Protein AF-A0A060XC57-F1 (afdb_monomer)

InterPro domains:
  IPR007632 Anoctamin [PTHR12308] (15-355)
  IPR049452 Anoctamin, transmembrane domain [PF04547] (14-375)

Secondary structure (DSSP, 8-state):
--S---S--SHHHHHHHHHHHHHHHHHHHHHHHHHHHHHHHHTT-----S---S--------------PPPPP-----TTS---HHHHHHHHHHHHHHHHHHHHHHHHHHHHHHHHHHHHHHS---HHHHHHHHHHHHHHHHHHHHHHHHHHHHHHHHT-SS---TT---TT--TTHHHHHHHHHHHHHHHHHHHHHTS--HHHHHHHHHHHHHHHHHHHHHHHHHHHHHHHHHS----SSSTTS-HHHHHHHHHHTSPP---HHHHHHHHHHHHHHHHHHTTT-TTHHHHHHHHHHHHHHHHHHIIIIISPPPPP---TTHHHHHHHHHHHHHHHHHHHHHHHHHHSHHHHHHTTTS-HHHHHHHHHHHHHHHHHHHHHHHHHHHHHHHHHHHHHTSTTTTHHHHHHHHHHHHHHHHHTT--

Foldseek 3Di:
DPPPDPPPPAQVLLVVLLLVLLLVLLVVLVVCVVVVVVVCVVVVLADDPDPDDDDDDDDDDDDDDDDPDPDDDDPPPCPCDPCPPVLVVLLVVLLVVLLVVLVVLLVVLVVQLVVLVVVVVVDDDDPVVNVCSNLVSLLVLLVVLVVSLVVSVVVLLVSQPDPDPPPPDDVPDSPNLVSSLVSSLCNPPVSLLCCCQVVVCLVVSQVSLVSSLVSLLVVLVCCQPVVVVVVVVPPPPPPDPPPPDDPVVVVVVLLVPAAAPPCPSVLLSLVLSLSLQCLQCCSSHVCSVVSSVSSVVSVVVVVVCCQPPHGRPYDDDSDNCPVVVSSVVSVVSNLVSLVNSLSSSLSDPVVCVVCVPPDPVVSVVVSVVSSVVSVVSSVVSSVVVVVVVVVVVVVVVPPPPVPPVVVVVVVVVVVVVVVVVPD

Nearest PDB structures (foldseek):
  6r7x-assembly1_A  TM=7.355E-01  e=8.541E-11  Homo sapiens
  6r65-assembly2_B  TM=7.300E-01  e=4.722E-10  Homo sapiens
  5oc9-assembly1_A  TM=7.038E-01  e=1.110E-09  Homo sapiens
  6qma-assembly1_A  TM=7.015E-01  e=3.685E-07  Fusarium vanettenii 77-13-4
  8tol-assembly1_B  TM=5.562E-01  e=7.514E-06  Fusarium vanettenii 77-13-4

Organism: Oncorhynchus mykiss (NCBI:txid8022)

Structure (mmCIF, N/CA/C/O backbone):
data_AF-A0A060XC57-F1
#
_entry.id   AF-A0A060XC57-F1
#
loop_
_atom_site.group_PDB
_atom_site.id
_atom_site.type_symbol
_atom_site.label_atom_id
_atom_site.label_alt_id
_atom_site.label_comp_id
_atom_site.label_asym_id
_atom_site.label_entity_id
_atom_site.label_seq_id
_atom_site.pdbx_PDB_ins_code
_atom_site.Cartn_x
_atom_site.Cartn_y
_atom_site.Cartn_z
_atom_site.occupancy
_atom_site.B_iso_or_equiv
_atom_site.auth_seq_id
_atom_site.auth_comp_id
_atom_site.auth_asym_id
_atom_site.auth_atom_id
_atom_site.pdbx_PDB_model_num
ATOM 1 N N . MET A 1 1 ? -38.243 -12.585 7.405 1.00 31.75 1 MET A N 1
ATOM 2 C CA . MET A 1 1 ? -37.541 -12.282 8.675 1.00 31.75 1 MET A CA 1
ATOM 3 C C . MET A 1 1 ? -36.019 -12.158 8.465 1.00 31.75 1 MET A C 1
ATOM 5 O O . MET A 1 1 ? -35.248 -12.637 9.277 1.00 31.75 1 MET A O 1
ATOM 9 N N . PHE A 1 2 ? -35.584 -11.527 7.361 1.00 30.09 2 PHE A N 1
ATOM 10 C CA . PHE A 1 2 ? -34.167 -11.417 6.950 1.00 30.09 2 PHE A CA 1
ATOM 11 C C . PHE A 1 2 ? -33.815 -10.017 6.398 1.00 30.09 2 PHE A C 1
ATOM 13 O O . PHE A 1 2 ? -32.740 -9.807 5.852 1.00 30.09 2 PHE A O 1
ATOM 20 N N . LEU A 1 3 ? -34.723 -9.043 6.534 1.00 35.19 3 LEU A N 1
ATOM 21 C CA . LEU A 1 3 ? -34.609 -7.704 5.937 1.00 35.19 3 LEU A CA 1
ATOM 22 C C . LEU A 1 3 ? -35.117 -6.612 6.892 1.00 35.19 3 LEU A C 1
ATOM 24 O O . LEU A 1 3 ? -35.906 -5.755 6.518 1.00 35.19 3 LEU A O 1
ATOM 28 N N . SER A 1 4 ? -34.684 -6.648 8.153 1.00 30.67 4 SER A N 1
ATOM 29 C CA . SER A 1 4 ? -34.955 -5.555 9.096 1.00 30.67 4 SER A CA 1
ATOM 30 C C . SER A 1 4 ? -33.836 -5.408 10.127 1.00 30.67 4 SER A C 1
ATOM 32 O O . SER A 1 4 ? -34.042 -5.650 11.308 1.00 30.67 4 SER A O 1
ATOM 34 N N . PHE A 1 5 ? -32.643 -5.017 9.674 1.00 36.34 5 PHE A N 1
ATOM 35 C CA . PHE A 1 5 ? -31.546 -4.546 10.537 1.00 36.34 5 PHE A CA 1
ATOM 36 C C . PHE A 1 5 ? -30.751 -3.440 9.826 1.00 36.34 5 PHE A C 1
ATOM 38 O O . PHE A 1 5 ? -29.555 -3.551 9.576 1.00 36.34 5 PHE A O 1
ATOM 45 N N . TYR A 1 6 ? -31.450 -2.373 9.432 1.00 37.69 6 TYR A N 1
ATOM 46 C CA . TYR A 1 6 ? -30.868 -1.253 8.685 1.00 37.69 6 TYR A CA 1
ATOM 47 C C . TYR A 1 6 ? -30.287 -0.087 9.515 1.00 37.69 6 TYR A C 1
ATOM 49 O O . TYR A 1 6 ? -29.700 0.801 8.894 1.00 37.69 6 TYR A O 1
ATOM 57 N N . PRO A 1 7 ? -30.314 -0.079 10.868 1.00 39.19 7 PRO A N 1
ATOM 58 C CA . PRO A 1 7 ? -29.511 0.887 11.617 1.00 39.19 7 PRO A CA 1
ATOM 59 C C . PRO A 1 7 ? -28.672 0.247 12.741 1.00 39.19 7 PRO A C 1
ATOM 61 O O . PRO A 1 7 ? -28.823 0.590 13.903 1.00 39.19 7 PRO A O 1
ATOM 64 N N . LEU A 1 8 ? -27.749 -0.653 12.388 1.00 38.19 8 LEU A N 1
ATOM 65 C CA . LEU A 1 8 ? -26.563 -1.028 13.188 1.00 38.19 8 LEU A CA 1
ATOM 66 C C . LEU A 1 8 ? -25.383 -1.201 12.211 1.00 38.19 8 LEU A C 1
ATOM 68 O O . LEU A 1 8 ? -24.955 -2.302 11.877 1.00 38.19 8 LEU A O 1
ATOM 72 N N . ARG A 1 9 ? -24.966 -0.088 11.596 1.00 41.28 9 ARG A N 1
ATOM 73 C CA . ARG A 1 9 ? -24.258 -0.068 10.299 1.00 41.28 9 ARG A CA 1
ATOM 74 C C . ARG A 1 9 ? -22.722 -0.113 10.361 1.00 41.28 9 ARG A C 1
ATOM 76 O O . ARG A 1 9 ? -22.108 -0.011 9.299 1.00 41.28 9 ARG A O 1
ATOM 83 N N . LEU A 1 10 ? -22.078 -0.240 11.528 1.00 46.03 10 LEU A N 1
ATOM 84 C CA . LEU A 1 10 ? -20.610 -0.125 11.613 1.00 46.03 10 LEU A CA 1
ATOM 85 C C . LEU A 1 10 ? -19.855 -1.417 11.974 1.00 46.03 10 LEU A C 1
ATOM 87 O O . LEU A 1 10 ? -18.938 -1.756 11.228 1.00 46.03 10 LEU A O 1
ATOM 91 N N . GLY A 1 11 ? -20.191 -2.157 13.034 1.00 47.56 11 GLY A N 1
ATOM 92 C CA . GLY A 1 11 ? -19.360 -3.301 13.444 1.00 47.56 11 GLY A CA 1
ATOM 93 C C . GLY A 1 11 ? -19.769 -4.673 12.902 1.00 47.56 11 GLY A C 1
ATOM 94 O O . GLY A 1 11 ? -18.876 -5.491 12.684 1.00 47.56 11 GLY A O 1
ATOM 95 N N . ASN A 1 12 ? -21.024 -4.894 12.482 1.00 57.25 12 ASN A N 1
ATOM 96 C CA . ASN A 1 12 ? -21.375 -6.086 11.681 1.00 57.25 12 ASN A CA 1
ATOM 97 C C . ASN A 1 12 ? -20.620 -6.124 10.339 1.00 57.25 12 ASN A C 1
ATOM 99 O O . ASN A 1 12 ? -20.222 -7.188 9.865 1.00 57.25 12 ASN A O 1
ATOM 103 N N . ASN A 1 13 ? -20.363 -4.951 9.752 1.00 68.56 13 ASN A N 1
ATOM 104 C CA . ASN A 1 13 ? -19.559 -4.835 8.539 1.00 68.56 13 ASN A CA 1
ATOM 105 C C . ASN A 1 13 ? -18.090 -5.174 8.821 1.00 68.56 13 ASN A C 1
ATOM 107 O O . ASN A 1 13 ? -17.481 -5.911 8.053 1.00 68.56 13 ASN A O 1
ATOM 111 N N . LEU A 1 14 ? -17.530 -4.690 9.934 1.00 75.75 14 LEU A N 1
ATOM 112 C CA . LEU A 1 14 ? -16.119 -4.896 10.261 1.00 75.75 14 LEU A CA 1
ATOM 113 C C . LEU A 1 14 ? -15.790 -6.387 10.420 1.00 75.75 14 LEU A C 1
ATOM 115 O O . LEU A 1 14 ? -14.866 -6.861 9.770 1.00 75.75 14 LEU A O 1
ATOM 119 N N . VAL A 1 15 ? -16.579 -7.142 11.195 1.00 80.00 15 VAL A N 1
ATOM 120 C CA . VAL A 1 15 ? -16.361 -8.591 11.380 1.00 80.00 15 VAL A CA 1
ATOM 121 C C . VAL A 1 15 ? -16.441 -9.332 10.044 1.00 80.00 15 VAL A C 1
ATOM 123 O O . VAL A 1 15 ? -15.512 -10.057 9.685 1.00 80.00 15 VAL A O 1
ATOM 126 N N . PHE A 1 16 ? -17.502 -9.106 9.264 1.00 82.12 16 PHE A N 1
ATOM 127 C CA . PHE A 1 16 ? -17.665 -9.741 7.956 1.00 82.12 16 PHE A CA 1
ATOM 128 C C . PHE A 1 16 ? -16.491 -9.441 7.014 1.00 82.12 16 PHE A C 1
ATOM 130 O O . PHE A 1 16 ? -15.917 -10.359 6.429 1.00 82.12 16 PHE A O 1
ATOM 137 N N . PHE A 1 17 ? -16.082 -8.173 6.907 1.00 80.38 17 PHE A N 1
ATOM 138 C CA . PHE A 1 17 ? -14.956 -7.784 6.061 1.00 80.38 17 PHE A CA 1
ATOM 139 C C . PHE A 1 17 ? -13.625 -8.349 6.561 1.00 80.38 17 PHE A C 1
ATOM 141 O O . PHE A 1 17 ? -12.805 -8.727 5.731 1.00 80.38 17 PHE A O 1
ATOM 148 N N . THR A 1 18 ? -13.408 -8.470 7.877 1.00 81.50 18 THR A N 1
ATOM 149 C CA . THR A 1 18 ? -12.191 -9.109 8.412 1.00 81.50 18 THR A CA 1
ATOM 150 C C . THR A 1 18 ? -12.123 -10.602 8.101 1.00 81.50 18 THR A C 1
ATOM 152 O O . THR A 1 18 ? -11.061 -11.103 7.750 1.00 81.50 18 THR A O 1
ATOM 155 N N . LEU A 1 19 ? -13.247 -11.320 8.163 1.00 85.19 19 LEU A N 1
ATOM 156 C CA . LEU A 1 19 ? -13.297 -12.731 7.772 1.00 85.19 19 LEU A CA 1
ATOM 157 C C . LEU A 1 19 ? -13.108 -12.885 6.260 1.00 85.19 19 LEU A C 1
ATOM 159 O O . LEU A 1 19 ? -12.317 -13.710 5.806 1.00 85.19 19 LEU A O 1
ATOM 163 N N . SER A 1 20 ? -13.794 -12.050 5.478 1.00 85.06 20 SER A N 1
ATOM 164 C CA . SER A 1 20 ? -13.679 -12.054 4.022 1.00 85.06 20 SER A CA 1
ATOM 165 C C . SER A 1 20 ? -12.270 -11.700 3.552 1.00 85.06 20 SER A C 1
ATOM 167 O O . SER A 1 20 ? -11.828 -12.263 2.553 1.00 85.06 20 SER A O 1
ATOM 169 N N . SER A 1 21 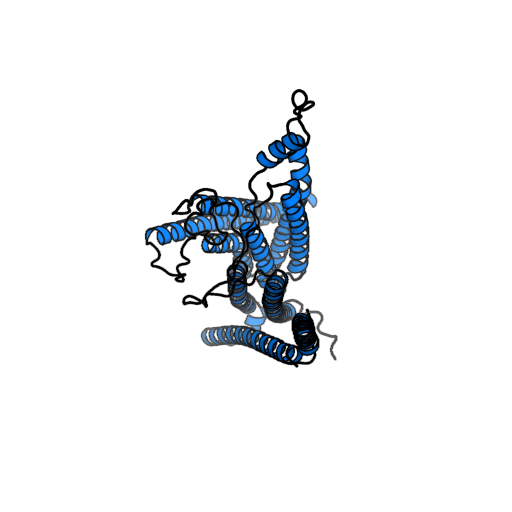? -11.567 -10.785 4.229 1.00 85.06 21 SER A N 1
ATOM 170 C CA . SER A 1 21 ? -10.208 -10.401 3.847 1.00 85.06 21 SER A CA 1
ATOM 171 C C . SER A 1 21 ? -9.218 -11.533 4.098 1.00 85.06 21 SER A C 1
ATOM 173 O O . SER A 1 21 ? -8.415 -11.799 3.212 1.00 85.06 21 SER A O 1
ATOM 175 N N . VAL A 1 22 ? -9.339 -12.255 5.221 1.00 86.94 22 VAL A N 1
ATOM 176 C CA . VAL A 1 22 ? -8.525 -13.449 5.526 1.00 86.94 22 VAL A CA 1
ATOM 177 C C . VAL A 1 22 ? -8.739 -14.557 4.494 1.00 86.94 22 VAL A C 1
ATOM 179 O O . VAL A 1 22 ? -7.781 -15.158 4.018 1.00 86.94 22 VAL A O 1
ATOM 182 N N . VAL A 1 23 ? -9.990 -14.833 4.116 1.00 88.62 23 VAL A N 1
ATOM 183 C CA . VAL A 1 23 ? -10.276 -15.851 3.090 1.00 88.62 23 VAL A CA 1
ATOM 184 C C . VAL A 1 23 ? -9.731 -15.414 1.728 1.00 88.62 23 VAL A C 1
ATOM 186 O O . VAL A 1 23 ? -9.119 -16.208 1.016 1.00 88.62 23 VAL A O 1
ATOM 189 N N . TRP A 1 24 ? -9.939 -14.149 1.355 1.00 90.56 24 TRP A N 1
ATOM 190 C CA . TRP A 1 24 ? -9.489 -13.619 0.071 1.00 90.56 24 TRP A CA 1
ATOM 191 C C . TRP A 1 24 ? -7.961 -13.592 -0.058 1.00 90.56 24 TRP A C 1
ATOM 193 O O . TRP A 1 24 ? -7.448 -13.937 -1.123 1.00 90.56 24 TRP A O 1
ATOM 203 N N . SER A 1 25 ? -7.227 -13.220 0.995 1.00 89.25 25 SER A N 1
ATOM 204 C CA . SER A 1 25 ? -5.762 -13.188 0.961 1.00 89.25 25 SER A CA 1
ATOM 205 C C . SER A 1 25 ? -5.148 -14.562 0.762 1.00 89.25 25 SER A C 1
ATOM 207 O O . SER A 1 25 ? -4.258 -14.704 -0.077 1.00 89.25 25 SER A O 1
ATOM 209 N N . GLU A 1 26 ? -5.666 -15.577 1.454 1.00 89.56 26 GLU A N 1
ATOM 210 C CA . GLU A 1 26 ? -5.215 -16.960 1.290 1.00 89.56 26 GLU A CA 1
ATOM 211 C C . GLU A 1 26 ? -5.461 -17.446 -0.145 1.00 89.56 26 GLU A C 1
ATOM 213 O O . GLU A 1 26 ? -4.549 -17.952 -0.806 1.00 89.56 26 GLU A O 1
ATOM 218 N N . LEU A 1 27 ? -6.669 -17.209 -0.676 1.00 90.75 27 LEU A N 1
ATOM 219 C CA . LEU A 1 27 ? -7.015 -17.539 -2.062 1.00 90.75 27 LEU A CA 1
ATOM 220 C C . LEU A 1 27 ? -6.083 -16.846 -3.063 1.00 90.75 27 LEU A C 1
ATOM 222 O O . LEU A 1 27 ? -5.603 -17.475 -4.010 1.00 90.75 27 LEU A O 1
ATOM 226 N N . PHE A 1 28 ? -5.810 -15.557 -2.856 1.00 91.62 28 PHE A N 1
ATOM 227 C CA . PHE A 1 28 ? -4.934 -14.776 -3.721 1.00 91.62 28 PHE A CA 1
ATOM 228 C C . PHE A 1 28 ? -3.492 -15.295 -3.697 1.00 91.62 28 PHE A C 1
ATOM 230 O O . PHE A 1 28 ? -2.910 -15.513 -4.760 1.00 91.62 28 PHE A O 1
ATOM 237 N N . LEU A 1 29 ? -2.905 -15.521 -2.517 1.00 90.25 29 LEU A N 1
ATOM 238 C CA . LEU A 1 29 ? -1.508 -15.950 -2.401 1.00 90.25 29 LEU A CA 1
ATOM 239 C C . LEU A 1 29 ? -1.287 -17.375 -2.894 1.00 90.25 29 LEU A C 1
ATOM 241 O O . LEU A 1 29 ? -0.259 -17.649 -3.526 1.00 90.25 29 LEU A O 1
ATOM 245 N N . GLN A 1 30 ? -2.242 -18.274 -2.653 1.00 88.50 30 GLN A N 1
ATOM 246 C CA . GLN A 1 30 ? -2.173 -19.617 -3.208 1.00 88.50 30 GLN A CA 1
ATOM 247 C C . GLN A 1 30 ? -2.348 -19.599 -4.727 1.00 88.50 30 GLN A C 1
ATOM 249 O O . GLN A 1 30 ? -1.514 -20.167 -5.435 1.00 88.50 30 GLN A O 1
ATOM 254 N N . GLY A 1 31 ? -3.360 -18.887 -5.234 1.00 89.38 31 GLY A N 1
ATOM 255 C CA . GLY A 1 31 ? -3.590 -18.745 -6.670 1.00 89.38 31 GLY A CA 1
ATOM 256 C C . GLY A 1 31 ? -2.392 -18.120 -7.387 1.00 89.38 31 GLY A C 1
ATOM 257 O O . GLY A 1 31 ? -1.958 -18.610 -8.429 1.00 89.38 31 GLY A O 1
ATOM 258 N N . TRP A 1 32 ? -1.778 -17.089 -6.799 1.00 90.12 32 TRP A N 1
ATOM 259 C CA . TRP A 1 32 ? -0.539 -16.506 -7.313 1.00 90.12 32 TRP A CA 1
ATOM 260 C C . TRP A 1 32 ? 0.607 -17.525 -7.321 1.00 90.12 32 TRP A C 1
ATOM 262 O O . TRP A 1 32 ? 1.302 -17.657 -8.331 1.00 90.12 32 TRP A O 1
ATOM 272 N N . GLY A 1 33 ? 0.789 -18.280 -6.236 1.00 87.25 33 GLY A N 1
ATOM 273 C CA . GLY A 1 33 ? 1.823 -19.309 -6.137 1.00 87.25 33 GLY A CA 1
ATOM 274 C C . GLY A 1 33 ? 1.678 -20.416 -7.184 1.00 87.25 33 GLY A C 1
ATOM 275 O O . GLY A 1 33 ? 2.659 -20.797 -7.826 1.00 87.25 33 GLY A O 1
ATOM 276 N N . GLU A 1 34 ? 0.465 -20.925 -7.383 1.00 85.44 34 GLU A N 1
ATOM 277 C CA . GLU A 1 34 ? 0.163 -21.969 -8.368 1.00 85.44 34 GLU A CA 1
ATOM 278 C C . GLU A 1 34 ? 0.334 -21.469 -9.804 1.00 85.44 34 GLU A C 1
ATOM 280 O O . GLU A 1 34 ? 1.038 -22.111 -10.591 1.00 85.44 34 GLU A O 1
ATOM 285 N N . ASN A 1 35 ? -0.202 -20.286 -10.120 1.00 87.50 35 ASN A N 1
ATOM 286 C CA . ASN A 1 35 ? -0.036 -19.654 -11.429 1.00 87.50 35 ASN A CA 1
ATOM 287 C C . ASN A 1 35 ? 1.432 -19.342 -11.722 1.00 87.50 35 ASN A C 1
ATOM 289 O O . ASN A 1 35 ? 1.905 -19.544 -12.838 1.00 87.50 35 ASN A O 1
ATOM 293 N N . SER A 1 36 ? 2.195 -18.906 -10.716 1.00 86.25 36 SER A N 1
ATOM 294 C CA . SER A 1 36 ? 3.623 -18.660 -10.887 1.00 86.25 36 SER A CA 1
ATOM 295 C C . SER A 1 36 ? 4.389 -19.948 -11.198 1.00 86.25 36 SER A C 1
ATOM 297 O O . SER A 1 36 ? 5.251 -19.937 -12.077 1.00 86.25 36 SER A O 1
ATOM 299 N N . LYS A 1 37 ? 4.058 -21.064 -10.534 1.00 84.00 37 LYS A N 1
ATOM 300 C CA . LYS A 1 37 ? 4.630 -22.385 -10.843 1.00 84.00 37 LYS A CA 1
ATOM 301 C C . LYS A 1 37 ? 4.224 -22.869 -12.237 1.00 84.00 37 LYS A C 1
ATOM 303 O O . LYS A 1 37 ? 5.041 -23.495 -12.905 1.00 84.00 37 LYS A O 1
ATOM 308 N N . ALA A 1 38 ? 2.989 -22.606 -12.665 1.00 84.44 38 ALA A N 1
ATOM 309 C CA . ALA A 1 38 ? 2.514 -22.941 -14.006 1.00 84.44 38 ALA A CA 1
ATOM 310 C C . ALA A 1 38 ? 3.289 -22.176 -15.082 1.00 84.44 38 ALA A C 1
ATOM 312 O O . ALA A 1 38 ? 3.905 -22.802 -15.935 1.00 84.44 38 ALA A O 1
ATOM 313 N N . LEU A 1 39 ? 3.404 -20.854 -14.947 1.00 86.44 39 LEU A N 1
ATOM 314 C CA . LEU A 1 39 ? 4.189 -20.024 -15.863 1.00 86.44 39 LEU A CA 1
ATOM 315 C C . LEU A 1 39 ? 5.667 -20.435 -15.909 1.00 86.44 39 LEU A C 1
ATOM 317 O O . LEU A 1 39 ? 6.265 -20.471 -16.978 1.00 86.44 39 LEU A O 1
ATOM 321 N N . GLN A 1 40 ? 6.270 -20.796 -14.770 1.00 83.50 40 GLN A N 1
ATOM 322 C CA . GLN A 1 40 ? 7.650 -21.295 -14.751 1.00 83.50 40 GLN A CA 1
ATOM 323 C C . GLN A 1 40 ? 7.809 -22.608 -15.528 1.00 83.50 40 GLN A C 1
ATOM 325 O O . GLN A 1 40 ? 8.817 -22.774 -16.219 1.00 83.50 40 GLN A O 1
ATOM 330 N N . ARG A 1 41 ? 6.827 -23.519 -15.420 1.00 82.75 41 ARG A N 1
ATOM 331 C CA . ARG A 1 41 ? 6.769 -24.775 -16.185 1.00 82.75 41 ARG A CA 1
ATOM 332 C C . ARG A 1 41 ? 6.632 -24.500 -17.678 1.00 82.75 41 ARG A C 1
ATOM 334 O O . ARG A 1 41 ? 7.448 -25.003 -18.443 1.00 82.75 41 ARG A O 1
ATOM 341 N N . ASP A 1 42 ? 5.679 -23.658 -18.061 1.00 86.81 42 ASP A N 1
ATOM 342 C CA . ASP A 1 42 ? 5.392 -23.339 -19.463 1.00 86.81 42 ASP A CA 1
ATOM 343 C C . ASP A 1 42 ? 6.563 -22.612 -20.138 1.00 86.81 42 ASP A C 1
ATOM 345 O O . ASP A 1 42 ? 6.872 -22.857 -21.301 1.00 86.81 42 ASP A O 1
ATOM 349 N N . TRP A 1 43 ? 7.271 -21.755 -19.397 1.00 85.56 43 TRP A N 1
ATOM 350 C CA . TRP A 1 43 ? 8.463 -21.058 -19.889 1.00 85.56 43 TRP A CA 1
ATOM 351 C C . TRP A 1 43 ? 9.751 -21.891 -19.810 1.00 85.56 43 TRP A C 1
ATOM 353 O O . TRP A 1 43 ? 10.806 -21.400 -20.205 1.00 85.56 43 TRP A O 1
ATOM 363 N N . GLY A 1 44 ? 9.715 -23.117 -19.271 1.00 81.25 44 GLY A N 1
ATOM 364 C CA . GLY A 1 44 ? 10.906 -23.964 -19.119 1.00 81.25 44 GLY A CA 1
ATOM 365 C C . GLY A 1 44 ? 11.959 -23.399 -18.154 1.00 81.25 44 GLY A C 1
ATOM 366 O O . GLY A 1 44 ? 13.127 -23.768 -18.220 1.00 81.25 44 GLY A O 1
ATOM 367 N N . THR A 1 45 ? 11.561 -22.497 -17.250 1.00 77.25 45 THR A N 1
ATOM 368 C CA . THR A 1 45 ? 12.461 -21.820 -16.292 1.00 77.25 45 THR A CA 1
ATOM 369 C C . THR A 1 45 ? 12.459 -22.469 -14.908 1.00 77.25 45 THR A C 1
ATOM 371 O O . THR A 1 45 ? 13.015 -21.912 -13.957 1.00 77.25 45 THR A O 1
ATOM 374 N N . VAL A 1 46 ? 11.840 -23.648 -14.780 1.00 69.75 46 VAL A N 1
ATOM 375 C CA . VAL A 1 46 ? 11.852 -24.439 -13.546 1.00 69.75 46 VAL A CA 1
ATOM 376 C C . VAL A 1 46 ? 13.284 -24.849 -13.246 1.00 69.75 46 VAL A C 1
ATOM 378 O O . VAL A 1 46 ? 13.822 -25.793 -13.816 1.00 69.75 46 VAL A O 1
ATOM 381 N N . VAL A 1 47 ? 13.906 -24.142 -12.312 1.00 58.22 47 VAL A N 1
ATOM 382 C CA . VAL A 1 47 ? 15.172 -24.577 -11.742 1.00 58.22 47 VAL A CA 1
ATOM 383 C C . VAL A 1 47 ? 14.848 -25.639 -10.707 1.00 58.22 47 VAL A C 1
ATOM 385 O O . VAL A 1 47 ? 14.402 -25.337 -9.601 1.00 58.22 47 VAL A O 1
ATOM 388 N N . THR A 1 48 ? 15.038 -26.902 -11.087 1.00 43.69 48 THR A N 1
ATOM 389 C CA . THR A 1 48 ? 15.133 -28.018 -10.145 1.00 43.69 48 THR A CA 1
ATOM 390 C C . THR A 1 48 ? 16.187 -27.660 -9.108 1.00 43.69 48 THR A C 1
ATOM 392 O O . THR A 1 48 ? 17.377 -27.588 -9.419 1.00 43.69 48 THR A O 1
ATOM 395 N N . HIS A 1 49 ? 15.749 -27.390 -7.880 1.00 38.16 49 HIS A N 1
ATOM 396 C CA . HIS A 1 49 ? 16.648 -27.257 -6.746 1.00 38.16 49 HIS A CA 1
ATOM 397 C C . HIS A 1 49 ? 17.510 -28.527 -6.657 1.00 38.16 49 HIS A C 1
ATOM 399 O O . HIS A 1 49 ? 16.993 -29.610 -6.414 1.00 38.16 49 HIS A O 1
ATOM 405 N N . LEU A 1 50 ? 18.815 -28.371 -6.893 1.00 40.44 50 LEU A N 1
ATOM 406 C CA . LEU A 1 50 ? 19.901 -29.177 -6.335 1.00 40.44 50 LEU A CA 1
ATOM 407 C C . LEU A 1 50 ? 19.638 -30.697 -6.236 1.00 40.44 50 LEU A C 1
ATOM 409 O O . LEU A 1 50 ? 19.427 -31.228 -5.151 1.00 40.44 50 LEU A O 1
ATOM 413 N N . SER A 1 51 ? 19.699 -31.426 -7.351 1.00 28.02 51 SER A N 1
ATOM 414 C CA . SER A 1 51 ? 19.846 -32.892 -7.340 1.00 28.02 51 SER A CA 1
ATOM 415 C C . SER A 1 51 ? 20.480 -33.390 -8.638 1.00 28.02 51 SER A C 1
ATOM 417 O O . SER A 1 51 ? 19.784 -33.949 -9.476 1.00 28.02 51 SER A O 1
ATOM 419 N N . ARG A 1 52 ? 21.788 -33.147 -8.818 1.00 26.78 52 ARG A N 1
ATOM 420 C CA . ARG A 1 52 ? 22.763 -34.119 -9.365 1.00 26.78 52 ARG A CA 1
ATOM 421 C C . ARG A 1 52 ? 24.185 -33.543 -9.309 1.00 26.78 52 ARG A C 1
ATOM 423 O O . ARG A 1 52 ? 24.796 -33.228 -10.322 1.00 26.78 52 ARG A O 1
ATOM 430 N N . SER A 1 53 ? 24.720 -33.400 -8.098 1.00 28.41 53 SER A N 1
ATOM 431 C CA . SER A 1 53 ? 26.148 -33.684 -7.927 1.00 28.41 53 SER A CA 1
ATOM 432 C C . SER A 1 53 ? 26.283 -35.206 -7.963 1.00 28.41 53 SER A C 1
ATOM 434 O O . SER A 1 53 ? 25.470 -35.889 -7.345 1.00 28.41 53 SER A O 1
ATOM 436 N N . HIS A 1 54 ? 27.296 -35.691 -8.673 1.00 28.84 54 HIS A N 1
ATOM 437 C CA . HIS A 1 54 ? 27.639 -37.087 -8.977 1.00 28.84 54 HIS A CA 1
ATOM 438 C C . HIS A 1 54 ? 27.034 -37.669 -10.270 1.00 28.84 54 HIS A C 1
ATOM 440 O O . HIS A 1 54 ? 25.915 -38.169 -10.332 1.00 28.84 54 HIS A O 1
ATOM 446 N N . SER A 1 55 ? 27.896 -37.611 -11.294 1.00 28.81 55 SER A N 1
ATOM 447 C CA . SER A 1 55 ? 28.164 -38.644 -12.305 1.00 28.81 55 SER A CA 1
ATOM 448 C C . SER A 1 55 ? 27.009 -39.147 -13.175 1.00 28.81 55 SER A C 1
ATOM 450 O O . SER A 1 55 ? 26.223 -39.995 -12.763 1.00 28.81 55 SER A O 1
ATOM 452 N N . SER A 1 56 ? 27.013 -38.754 -14.451 1.00 26.58 56 SER A N 1
ATOM 453 C CA . SER A 1 56 ? 27.296 -39.673 -15.574 1.00 26.58 56 SER A CA 1
ATOM 454 C C . SER A 1 56 ? 27.073 -38.987 -16.934 1.00 26.58 56 SER A C 1
ATOM 456 O O . SER A 1 56 ? 25.996 -38.498 -17.237 1.00 26.58 56 SER A O 1
ATOM 458 N N . ILE A 1 57 ? 28.163 -38.921 -17.703 1.00 30.48 57 ILE A N 1
ATOM 459 C CA . ILE A 1 57 ? 28.279 -39.188 -19.147 1.00 30.48 57 ILE A CA 1
ATOM 460 C C . ILE A 1 57 ? 27.213 -38.581 -20.093 1.00 30.48 57 ILE A C 1
ATOM 462 O O . ILE A 1 57 ? 26.104 -39.077 -20.225 1.00 30.48 57 ILE A O 1
ATOM 466 N N . ALA A 1 58 ? 27.695 -37.594 -20.859 1.00 30.25 58 ALA A N 1
ATOM 467 C CA . ALA A 1 58 ? 27.418 -37.297 -22.271 1.00 30.25 58 ALA A CA 1
ATOM 468 C C . ALA A 1 58 ? 25.991 -36.939 -22.743 1.00 30.25 58 ALA A C 1
ATOM 470 O O . ALA A 1 58 ? 25.125 -37.789 -22.898 1.00 30.25 58 ALA A O 1
ATOM 471 N N . ALA A 1 59 ? 25.856 -35.705 -23.238 1.00 27.89 59 ALA A N 1
ATOM 472 C CA . ALA A 1 59 ? 25.361 -35.461 -24.595 1.00 27.89 59 ALA A CA 1
ATOM 473 C C . ALA A 1 59 ? 25.980 -34.153 -25.119 1.00 27.89 59 ALA A C 1
ATOM 475 O O . ALA A 1 59 ? 25.836 -33.091 -24.516 1.00 27.89 59 ALA A O 1
ATOM 476 N N . ALA A 1 60 ? 26.749 -34.264 -26.199 1.00 30.14 60 ALA A N 1
ATOM 477 C CA . ALA A 1 60 ? 27.515 -33.186 -26.805 1.00 30.14 60 ALA A CA 1
ATOM 478 C C . ALA A 1 60 ? 26.607 -32.160 -27.505 1.00 30.14 60 ALA A C 1
ATOM 480 O O . ALA A 1 60 ? 25.782 -32.527 -28.337 1.00 30.14 60 ALA A O 1
ATOM 481 N N . VAL A 1 61 ? 26.823 -30.873 -27.224 1.00 33.50 61 VAL A N 1
ATOM 482 C CA . VAL A 1 61 ? 26.345 -29.745 -28.042 1.00 33.50 61 VAL A CA 1
ATOM 483 C C . VAL A 1 61 ? 27.585 -28.978 -28.534 1.00 33.50 61 VAL A C 1
ATOM 485 O O . VAL A 1 61 ? 28.540 -28.844 -27.760 1.00 33.50 61 VAL A O 1
ATOM 488 N N . PRO A 1 62 ? 27.648 -28.531 -29.807 1.00 31.25 62 PRO A N 1
ATOM 489 C CA . PRO A 1 62 ? 28.896 -28.096 -30.428 1.00 31.25 62 PRO A CA 1
ATOM 490 C C . PRO A 1 62 ? 29.406 -26.778 -29.843 1.00 31.25 62 PRO A C 1
ATOM 492 O O . PRO A 1 62 ? 28.661 -25.816 -29.669 1.00 31.25 62 PRO A O 1
ATOM 495 N N . ARG A 1 63 ? 30.715 -26.750 -29.578 1.00 37.09 63 ARG A N 1
ATOM 496 C CA . ARG A 1 63 ? 31.488 -25.592 -29.124 1.00 37.09 63 ARG A CA 1
ATOM 497 C C . ARG A 1 63 ? 31.478 -24.482 -30.178 1.00 37.09 63 ARG A C 1
ATOM 499 O O . ARG A 1 63 ? 32.077 -24.655 -31.235 1.00 37.09 63 ARG A O 1
ATOM 506 N N . VAL A 1 64 ? 30.927 -23.318 -29.841 1.00 33.12 64 VAL A N 1
ATOM 507 C CA . VAL A 1 64 ? 31.302 -22.039 -30.460 1.00 33.12 64 VAL A CA 1
ATOM 508 C C . VAL A 1 64 ? 31.461 -20.993 -29.351 1.00 33.12 64 VAL A C 1
ATOM 510 O O . VAL A 1 64 ? 30.565 -20.811 -28.535 1.00 33.12 64 VAL A O 1
ATOM 513 N N . ALA A 1 65 ? 32.628 -20.339 -29.360 1.00 30.61 65 ALA A N 1
ATOM 514 C CA . ALA A 1 65 ? 33.079 -19.217 -28.529 1.00 30.61 65 ALA A CA 1
ATOM 515 C C . ALA A 1 65 ? 33.360 -19.501 -27.034 1.00 30.61 65 ALA A C 1
ATOM 517 O O . ALA A 1 65 ? 32.558 -19.225 -26.145 1.00 30.61 65 ALA A O 1
ATOM 518 N N . GLN A 1 66 ? 34.586 -19.964 -26.754 1.00 31.20 66 GLN A N 1
ATOM 519 C CA . GLN A 1 66 ? 35.245 -19.783 -25.457 1.00 31.20 66 GLN A CA 1
ATOM 520 C C . GLN A 1 66 ? 35.514 -18.287 -25.221 1.00 31.20 66 GLN A C 1
ATOM 522 O O . GLN A 1 66 ? 36.524 -17.748 -25.662 1.00 31.20 66 GLN A O 1
ATOM 527 N N . GLY A 1 67 ? 34.607 -17.625 -24.511 1.00 28.33 67 GLY A N 1
ATOM 528 C CA . GLY A 1 67 ? 34.956 -16.527 -23.616 1.00 28.33 67 GLY A CA 1
ATOM 529 C C . GLY A 1 67 ? 34.977 -17.093 -22.202 1.00 28.33 67 GLY A C 1
ATOM 530 O O . GLY A 1 67 ? 34.046 -17.798 -21.816 1.00 28.33 67 GLY A O 1
ATOM 531 N N . THR A 1 68 ? 36.047 -16.857 -21.450 1.00 28.22 68 THR A N 1
ATOM 532 C CA . THR A 1 68 ? 36.197 -17.295 -20.060 1.00 28.22 68 THR A CA 1
ATOM 533 C C . THR A 1 68 ? 35.020 -16.765 -19.239 1.00 28.22 68 THR A C 1
ATOM 535 O O . THR A 1 68 ? 34.960 -15.578 -18.925 1.00 28.22 68 THR A O 1
ATOM 538 N N . ALA A 1 69 ? 34.042 -17.622 -18.943 1.00 31.84 69 ALA A N 1
ATOM 539 C CA . ALA A 1 69 ? 32.950 -17.269 -18.051 1.00 31.84 69 ALA A CA 1
ATOM 540 C C . ALA A 1 69 ? 33.542 -17.059 -16.645 1.00 31.84 69 ALA A C 1
ATOM 542 O O . ALA A 1 69 ? 34.268 -17.941 -16.172 1.00 31.84 69 ALA A O 1
ATOM 543 N N . PRO A 1 70 ? 33.291 -15.918 -15.978 1.00 34.03 70 PRO A N 1
ATOM 544 C CA . PRO A 1 70 ? 33.719 -15.742 -14.599 1.00 34.03 70 PRO A CA 1
ATOM 545 C C . PRO A 1 70 ? 33.046 -16.809 -13.718 1.00 34.03 70 PRO A C 1
ATOM 547 O O . PRO A 1 70 ? 31.924 -17.230 -14.024 1.00 34.03 70 PRO A O 1
ATOM 550 N N . PRO A 1 71 ? 33.719 -17.274 -12.650 1.00 31.00 71 PRO A N 1
ATOM 551 C CA . PRO A 1 71 ? 33.194 -18.315 -11.781 1.00 31.00 71 PRO A CA 1
ATOM 552 C C . PRO A 1 71 ? 31.805 -17.926 -11.275 1.00 31.00 71 PRO A C 1
ATOM 554 O O . PRO A 1 71 ? 31.582 -16.845 -10.730 1.00 31.00 71 PRO A O 1
ATOM 557 N N . GLN A 1 72 ? 30.855 -18.821 -11.517 1.00 31.70 72 GLN A N 1
ATOM 558 C CA . GLN A 1 72 ? 29.477 -18.696 -11.079 1.00 31.70 72 GLN A CA 1
ATOM 559 C C . GLN A 1 72 ? 29.469 -18.652 -9.542 1.00 31.70 72 GLN A C 1
ATOM 561 O O . GLN A 1 72 ? 30.049 -19.551 -8.928 1.00 31.70 72 GLN A O 1
ATOM 566 N N . PRO A 1 73 ? 28.876 -17.626 -8.903 1.00 34.56 73 PRO A N 1
ATOM 567 C CA . PRO A 1 73 ? 28.947 -17.482 -7.458 1.00 34.56 73 PRO A CA 1
ATOM 568 C C . PRO A 1 73 ? 28.271 -18.679 -6.791 1.00 34.56 73 PRO A C 1
ATOM 570 O O . PRO A 1 73 ? 27.119 -19.020 -7.074 1.00 34.56 73 PRO A O 1
ATOM 573 N N . GLN A 1 74 ? 29.046 -19.332 -5.934 1.00 28.56 74 GLN A N 1
ATOM 574 C CA . GLN A 1 74 ? 28.658 -20.460 -5.111 1.00 28.56 74 GLN A CA 1
ATOM 575 C C . GLN A 1 74 ? 27.460 -20.036 -4.250 1.00 28.56 74 GLN A C 1
ATOM 577 O O . GLN A 1 74 ? 27.532 -19.093 -3.464 1.00 28.56 74 GLN A O 1
ATOM 582 N N . ILE A 1 75 ? 26.312 -20.675 -4.478 1.00 40.25 75 ILE A N 1
ATOM 583 C CA . ILE A 1 75 ? 25.090 -20.432 -3.713 1.00 40.25 75 ILE A CA 1
ATOM 584 C C . ILE A 1 75 ? 25.289 -21.100 -2.355 1.00 40.25 75 ILE A C 1
ATOM 586 O O . ILE A 1 75 ? 24.968 -22.276 -2.184 1.00 40.25 75 ILE A O 1
ATOM 590 N N . ASP A 1 76 ? 25.820 -20.354 -1.393 1.00 27.48 76 ASP A N 1
ATOM 591 C CA . ASP A 1 76 ? 25.825 -20.791 -0.005 1.00 27.48 76 ASP A CA 1
ATOM 592 C C . ASP A 1 76 ? 24.376 -20.842 0.492 1.00 27.48 76 ASP A C 1
ATOM 594 O O . ASP A 1 76 ? 23.694 -19.833 0.683 1.00 27.48 76 ASP A O 1
ATOM 598 N N . ALA A 1 77 ? 23.884 -22.066 0.674 1.00 32.59 77 ALA A N 1
ATOM 599 C CA . ALA A 1 77 ? 22.544 -22.408 1.136 1.00 32.59 77 ALA A CA 1
ATOM 600 C C . ALA A 1 77 ? 22.349 -22.159 2.648 1.00 32.59 77 ALA A C 1
ATOM 602 O O . ALA A 1 77 ? 21.674 -22.923 3.337 1.00 32.59 77 ALA A O 1
ATOM 603 N N . HIS A 1 78 ? 22.912 -21.070 3.173 1.00 33.03 78 HIS A N 1
ATOM 604 C CA . HIS A 1 78 ? 22.706 -20.620 4.544 1.00 33.03 78 HIS A CA 1
ATOM 605 C C . HIS A 1 78 ? 22.146 -19.192 4.529 1.00 33.03 78 HIS A C 1
ATOM 607 O O . HIS A 1 78 ? 22.912 -18.231 4.497 1.00 33.03 78 HIS A O 1
ATOM 613 N N . PRO A 1 79 ? 20.812 -19.007 4.591 1.00 40.69 79 PRO A N 1
ATOM 614 C CA . PRO A 1 79 ? 20.208 -17.671 4.640 1.00 40.69 79 PRO A CA 1
ATOM 615 C C . PRO A 1 79 ? 20.539 -16.906 5.938 1.00 40.69 79 PRO A C 1
ATOM 617 O O . PRO A 1 79 ? 20.245 -15.720 6.036 1.00 40.69 79 PRO A O 1
ATOM 620 N N . PHE A 1 80 ? 21.176 -17.575 6.908 1.00 39.94 80 PHE A N 1
ATOM 621 C CA . PHE A 1 80 ? 21.616 -17.041 8.198 1.00 39.94 80 PHE A CA 1
ATOM 622 C C . PHE A 1 80 ? 23.066 -17.454 8.517 1.00 39.94 80 PHE A C 1
ATOM 624 O O . PHE A 1 80 ? 23.368 -17.917 9.616 1.00 39.94 80 PHE A O 1
ATOM 631 N N . GLY A 1 81 ? 23.988 -17.327 7.556 1.00 46.75 81 GLY A N 1
ATOM 632 C CA . GLY A 1 81 ? 25.418 -17.286 7.891 1.00 46.75 81 GLY A CA 1
ATOM 633 C C . GLY A 1 81 ? 25.689 -16.119 8.849 1.00 46.75 81 GLY A C 1
ATOM 634 O O . GLY A 1 81 ? 25.012 -15.098 8.735 1.00 46.75 81 GLY A O 1
ATOM 635 N N . LYS A 1 82 ? 26.618 -16.280 9.810 1.00 46.34 82 LYS A N 1
ATOM 636 C CA . LYS A 1 82 ? 26.952 -15.302 10.874 1.00 46.34 82 LYS A CA 1
ATOM 637 C C . LYS A 1 82 ? 26.752 -13.859 10.388 1.00 46.34 82 LYS A C 1
ATOM 639 O O . LYS A 1 82 ? 27.580 -13.341 9.639 1.00 46.34 82 LYS A O 1
ATOM 644 N N . MET A 1 83 ? 25.644 -13.227 10.791 1.00 59.00 83 MET A N 1
ATOM 645 C CA . MET A 1 83 ? 25.366 -11.839 10.432 1.00 59.00 83 MET A CA 1
ATOM 646 C C . MET A 1 83 ? 26.507 -11.010 11.009 1.00 59.00 83 MET A C 1
ATOM 648 O O . MET A 1 83 ? 26.735 -11.027 12.220 1.00 59.00 83 MET A O 1
ATOM 652 N N . SER A 1 84 ? 27.291 -10.360 10.148 1.00 70.19 84 SER A N 1
ATOM 653 C CA . SER A 1 84 ? 28.416 -9.575 10.637 1.00 70.19 84 SER A CA 1
ATOM 654 C C . SER A 1 84 ? 27.873 -8.484 11.560 1.00 70.19 84 SER A C 1
ATOM 656 O O . SER A 1 84 ? 26.881 -7.827 11.237 1.00 70.19 84 SER A O 1
ATOM 658 N N . LEU A 1 85 ? 28.509 -8.290 12.719 1.00 77.06 85 LEU A N 1
ATOM 659 C CA . LEU A 1 85 ? 28.095 -7.276 13.698 1.00 77.06 85 LEU A CA 1
ATOM 660 C C . LEU A 1 85 ? 27.940 -5.895 13.037 1.00 77.06 85 LEU A C 1
ATOM 662 O O . LEU A 1 85 ? 27.011 -5.154 13.341 1.00 77.06 85 LEU A O 1
ATOM 666 N N . ARG A 1 86 ? 28.799 -5.598 12.052 1.00 76.56 86 ARG A N 1
ATOM 667 C CA . ARG A 1 86 ? 28.713 -4.389 11.226 1.00 76.56 86 ARG A CA 1
ATOM 668 C C . ARG A 1 86 ? 27.423 -4.339 10.407 1.00 76.56 86 ARG A C 1
ATOM 670 O O . ARG A 1 86 ? 26.758 -3.312 10.438 1.00 76.56 86 ARG A O 1
ATOM 677 N N . ARG A 1 87 ? 27.028 -5.410 9.708 1.00 78.62 87 ARG A N 1
ATOM 678 C CA . ARG A 1 87 ? 25.766 -5.440 8.943 1.00 78.62 87 ARG A CA 1
ATOM 679 C C . ARG A 1 87 ? 24.560 -5.209 9.851 1.00 78.62 87 ARG A C 1
ATOM 681 O O . ARG A 1 87 ? 23.688 -4.422 9.499 1.00 78.62 87 ARG A O 1
ATOM 688 N N . LEU A 1 88 ? 24.538 -5.852 11.020 1.00 82.69 88 LEU A N 1
ATOM 689 C CA . LEU A 1 88 ? 23.473 -5.658 12.004 1.00 82.69 88 LEU A CA 1
ATOM 690 C C . LEU A 1 88 ? 23.417 -4.203 12.490 1.00 82.69 88 LEU A C 1
ATOM 692 O O . LEU A 1 88 ? 22.343 -3.613 12.506 1.00 82.69 88 LEU A O 1
ATOM 696 N N . GLN A 1 89 ? 24.565 -3.600 12.810 1.00 85.44 89 GLN A N 1
ATOM 697 C CA . GLN A 1 89 ? 24.633 -2.199 13.230 1.00 85.44 89 GLN A CA 1
ATOM 698 C C . GLN A 1 89 ? 24.092 -1.241 12.156 1.00 85.44 89 GLN A C 1
ATOM 700 O O . GLN A 1 89 ? 23.319 -0.345 12.485 1.00 85.44 89 GLN A O 1
ATOM 705 N N . HIS A 1 90 ? 24.451 -1.439 10.883 1.00 84.56 90 HIS A N 1
ATOM 706 C CA . HIS A 1 90 ? 23.961 -0.594 9.785 1.00 84.56 90 HIS A CA 1
ATOM 707 C C . HIS A 1 90 ? 22.454 -0.770 9.555 1.00 84.56 90 HIS A C 1
ATOM 709 O O . HIS A 1 90 ? 21.751 0.222 9.390 1.00 84.56 90 HIS A O 1
ATOM 715 N N . SER A 1 91 ? 21.952 -2.009 9.601 1.00 86.75 91 SER A N 1
ATOM 716 C CA . SER A 1 91 ? 20.519 -2.324 9.495 1.00 86.75 91 SER A CA 1
ATOM 717 C C . SER A 1 91 ? 19.705 -1.654 10.606 1.00 86.75 91 SER A C 1
ATOM 719 O O . SER A 1 91 ? 18.760 -0.912 10.329 1.00 86.75 91 SER A O 1
ATOM 721 N N . VAL A 1 92 ? 20.122 -1.825 11.864 1.00 89.69 92 VAL A N 1
ATOM 722 C CA . VAL A 1 92 ? 19.436 -1.238 13.023 1.00 89.69 92 VAL A 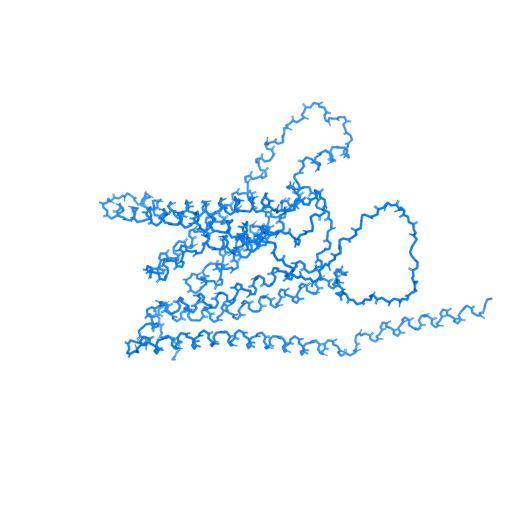CA 1
ATOM 723 C C . VAL A 1 92 ? 19.495 0.289 12.983 1.00 89.69 92 VAL A C 1
ATOM 725 O O . VAL A 1 92 ? 18.480 0.939 13.232 1.00 89.69 92 VAL A O 1
ATOM 728 N N . ALA A 1 93 ? 20.644 0.878 12.637 1.00 90.94 93 ALA A N 1
ATOM 729 C CA . ALA A 1 93 ? 20.787 2.330 12.534 1.00 90.94 93 ALA A CA 1
ATOM 730 C C . ALA A 1 93 ? 19.911 2.919 11.418 1.00 90.94 93 ALA A C 1
ATOM 732 O O . ALA A 1 93 ? 19.203 3.901 11.649 1.00 90.94 93 ALA A O 1
ATOM 733 N N . PHE A 1 94 ? 19.908 2.296 10.236 1.00 91.75 94 PHE A N 1
ATOM 734 C CA . PHE A 1 94 ? 19.059 2.694 9.115 1.00 91.75 94 PHE A CA 1
ATOM 735 C C . PHE A 1 94 ? 17.574 2.636 9.490 1.00 91.75 94 PHE A C 1
ATOM 737 O O . PHE A 1 94 ? 16.840 3.613 9.316 1.00 91.75 94 PHE A O 1
ATOM 744 N N . LEU A 1 95 ? 17.132 1.514 10.062 1.00 92.81 95 LEU A N 1
ATOM 745 C CA . LEU A 1 95 ? 15.740 1.337 10.453 1.00 92.81 95 LEU A CA 1
ATOM 746 C C . LEU A 1 95 ? 15.340 2.348 11.535 1.00 92.81 95 LEU A C 1
ATOM 748 O O . LEU A 1 95 ? 14.337 3.035 11.391 1.00 92.81 95 LEU A O 1
ATOM 752 N N . THR A 1 96 ? 16.157 2.517 12.575 1.00 93.88 96 THR A N 1
ATOM 753 C CA . THR A 1 96 ? 15.876 3.471 13.661 1.00 93.88 96 THR A CA 1
ATOM 754 C C . THR A 1 96 ? 15.789 4.907 13.142 1.00 93.88 96 THR A C 1
ATOM 756 O O . THR A 1 96 ? 14.871 5.641 13.503 1.00 93.88 96 THR A O 1
ATOM 759 N N . CYS A 1 97 ? 16.707 5.308 12.257 1.00 94.25 97 CYS A N 1
ATOM 760 C CA . CYS A 1 97 ? 16.707 6.641 11.658 1.00 94.25 97 CYS A CA 1
ATOM 761 C C . CYS A 1 97 ? 15.435 6.893 10.836 1.00 94.25 97 CYS A C 1
ATOM 763 O O . CYS A 1 97 ? 14.758 7.903 11.034 1.00 94.25 97 CYS A O 1
ATOM 765 N N . THR A 1 98 ? 15.065 5.957 9.959 1.00 93.94 98 THR A N 1
ATOM 766 C CA . THR A 1 98 ? 13.884 6.118 9.098 1.00 93.94 98 THR A CA 1
ATOM 767 C C . THR A 1 98 ? 12.563 6.055 9.876 1.00 93.94 98 THR A C 1
ATOM 769 O O . THR A 1 98 ? 11.642 6.824 9.588 1.00 93.94 98 THR A O 1
ATOM 772 N N . LEU A 1 99 ? 12.474 5.218 10.916 1.00 95.25 99 LEU A N 1
ATOM 773 C CA . LEU A 1 99 ? 11.328 5.176 11.833 1.00 95.25 99 LEU A CA 1
ATOM 774 C C . LEU A 1 99 ? 11.199 6.466 12.655 1.00 95.25 99 LEU A C 1
ATOM 776 O O . LEU A 1 99 ? 10.094 6.964 12.861 1.00 95.25 99 LEU A O 1
ATOM 780 N N . CYS A 1 100 ? 12.318 7.043 13.095 1.00 96.06 100 CYS A N 1
ATOM 781 C CA . CYS A 1 100 ? 12.316 8.325 13.795 1.00 96.06 100 CYS A CA 1
ATOM 782 C C . CYS A 1 100 ? 11.832 9.453 12.872 1.00 96.06 100 CYS A C 1
ATOM 784 O O . CYS A 1 100 ? 10.919 10.195 13.229 1.00 96.06 100 CYS A O 1
ATOM 786 N N . LEU A 1 101 ? 12.374 9.530 11.652 1.00 95.50 101 LEU A N 1
ATOM 787 C CA . LEU A 1 101 ? 11.995 10.550 10.674 1.00 95.50 101 LEU A CA 1
ATOM 788 C C . LEU A 1 101 ? 10.503 10.479 10.313 1.00 95.50 101 LEU A C 1
ATOM 790 O O . LEU A 1 101 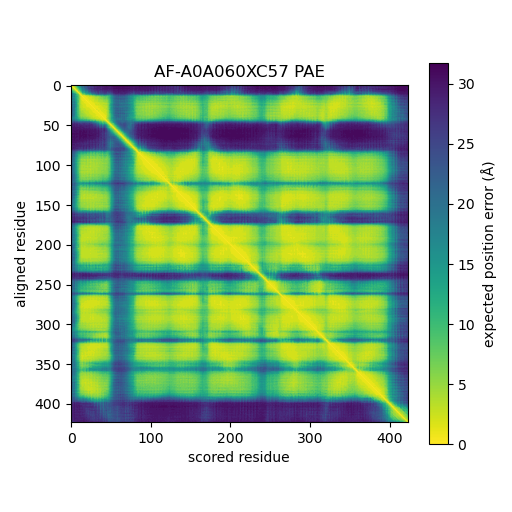? 9.821 11.502 10.293 1.00 95.50 101 LEU A O 1
ATOM 794 N N . SER A 1 102 ? 9.981 9.273 10.078 1.00 96.00 102 SER A N 1
ATOM 795 C CA . SER A 1 102 ? 8.554 9.070 9.787 1.00 96.00 102 SER A CA 1
ATOM 796 C C . SER A 1 102 ? 7.682 9.408 10.996 1.00 96.00 102 SER A C 1
ATOM 798 O O . SER A 1 102 ? 6.658 10.068 10.842 1.00 96.00 102 SER A O 1
ATOM 800 N N . SER A 1 103 ? 8.111 9.057 12.212 1.00 96.19 103 SER A N 1
ATOM 801 C CA . SER A 1 103 ? 7.410 9.443 13.443 1.00 96.19 103 SER A CA 1
ATOM 802 C C . SER A 1 103 ? 7.341 10.963 13.614 1.00 96.19 103 SER A C 1
ATOM 804 O O . SER A 1 103 ? 6.274 11.488 13.921 1.00 96.19 103 SER A O 1
ATOM 806 N N . ILE A 1 104 ? 8.440 11.684 13.363 1.00 96.44 104 ILE A N 1
ATOM 807 C CA . ILE A 1 104 ? 8.473 13.155 13.411 1.00 96.44 104 ILE A CA 1
ATOM 808 C C . ILE A 1 104 ? 7.488 13.747 12.400 1.00 96.44 104 ILE A C 1
ATOM 810 O O . ILE A 1 104 ? 6.714 14.636 12.750 1.00 96.44 104 ILE A O 1
ATOM 814 N N . LEU A 1 105 ? 7.468 13.237 11.167 1.00 95.62 105 LEU A N 1
ATOM 815 C CA . LEU A 1 105 ? 6.545 13.716 10.136 1.00 95.62 105 LEU A CA 1
ATOM 816 C C . LEU A 1 105 ? 5.081 13.443 10.483 1.00 95.62 105 LEU A C 1
ATOM 818 O O . LEU A 1 105 ? 4.235 14.312 10.278 1.00 95.62 105 LEU A O 1
ATOM 822 N N . ILE A 1 106 ? 4.780 12.281 11.066 1.00 95.88 106 ILE A N 1
ATOM 823 C CA . ILE A 1 106 ? 3.434 11.955 11.548 1.00 95.88 106 ILE A CA 1
ATOM 824 C C . ILE A 1 106 ? 3.028 12.890 12.694 1.00 95.88 106 ILE A C 1
ATOM 826 O O . ILE A 1 106 ? 1.917 13.412 12.674 1.00 95.88 106 ILE A O 1
ATOM 830 N N . LEU A 1 107 ? 3.908 13.143 13.668 1.00 96.06 107 LEU A N 1
ATOM 831 C CA . LEU A 1 107 ? 3.630 14.065 14.776 1.00 96.06 107 LEU A CA 1
ATOM 832 C C . LEU A 1 107 ? 3.419 15.500 14.283 1.00 96.06 107 LEU A C 1
ATOM 834 O O . LEU A 1 107 ? 2.473 16.160 14.708 1.00 96.06 107 LEU A O 1
ATOM 838 N N . MET A 1 108 ? 4.252 15.960 13.348 1.00 95.94 108 MET A N 1
ATOM 839 C CA . MET A 1 108 ? 4.102 17.264 12.703 1.00 95.94 108 MET A CA 1
ATOM 840 C C . MET A 1 108 ? 2.752 17.371 11.985 1.00 95.94 108 MET A C 1
ATOM 842 O O . MET A 1 108 ? 2.057 18.373 12.133 1.00 95.94 108 MET A O 1
ATOM 846 N N . TYR A 1 109 ? 2.347 16.326 11.256 1.00 95.81 109 TYR A N 1
ATOM 847 C CA . TYR A 1 109 ? 1.026 16.266 10.635 1.00 95.81 109 TYR A CA 1
ATOM 848 C C . TYR A 1 109 ? -0.104 16.305 11.666 1.00 95.81 109 TYR A C 1
ATOM 850 O O . TYR A 1 109 ? -1.044 17.066 11.481 1.00 95.81 109 TYR A O 1
ATOM 858 N N . LEU A 1 110 ? -0.030 15.515 12.741 1.00 94.69 110 LEU A N 1
ATOM 859 C CA . LEU A 1 110 ? -1.073 15.492 13.771 1.00 94.69 110 LEU A CA 1
ATOM 860 C C . LEU A 1 110 ? -1.224 16.862 14.435 1.00 94.69 110 LEU A C 1
ATOM 862 O O . LEU A 1 110 ? -2.346 17.302 14.678 1.00 94.69 110 LEU A O 1
ATOM 866 N N . HIS A 1 111 ? -0.108 17.552 14.678 1.00 94.75 111 HIS A N 1
ATOM 867 C CA . HIS A 1 111 ? -0.134 18.910 15.200 1.00 94.75 111 HIS A CA 1
ATOM 868 C C . HIS A 1 111 ? -0.768 19.889 14.203 1.00 94.75 111 HIS A C 1
ATOM 870 O O . HIS A 1 111 ? -1.652 20.653 14.582 1.00 94.75 111 HIS A O 1
ATOM 876 N N . LEU A 1 112 ? -0.382 19.824 12.925 1.00 94.12 112 LEU A N 1
ATOM 877 C CA . LEU A 1 112 ? -0.942 20.671 11.870 1.00 94.12 112 LEU A CA 1
ATOM 878 C C . LEU A 1 112 ? -2.444 20.422 11.651 1.00 94.12 112 LEU A C 1
ATOM 880 O O . LEU A 1 112 ? -3.204 21.372 11.509 1.00 94.12 112 LEU A O 1
ATOM 884 N N . ASP A 1 113 ? -2.880 19.161 11.638 1.00 93.38 113 ASP A N 1
ATOM 885 C CA . ASP A 1 113 ? -4.289 18.772 11.488 1.00 93.38 113 ASP A CA 1
ATOM 886 C C . ASP A 1 113 ? -5.128 19.263 12.681 1.00 93.38 113 ASP A C 1
ATOM 888 O O . ASP A 1 113 ? -6.243 19.741 12.481 1.00 93.38 113 ASP A O 1
ATOM 892 N N . GLY A 1 114 ? -4.566 19.230 13.897 1.00 91.94 114 GLY A N 1
ATOM 893 C CA . GLY A 1 114 ? -5.171 19.823 15.094 1.00 91.94 114 GLY A CA 1
ATOM 894 C C . GLY A 1 114 ? -5.297 21.347 15.007 1.00 91.94 114 GLY A C 1
ATOM 895 O O . GLY A 1 114 ? -6.386 21.874 15.204 1.00 91.94 114 GLY A O 1
ATOM 896 N N . LEU A 1 115 ? -4.223 22.046 14.618 1.00 92.94 115 LEU A N 1
ATOM 897 C CA . LEU A 1 115 ? -4.236 23.505 14.430 1.00 92.94 115 LEU A CA 1
ATOM 898 C C . LEU A 1 115 ? -5.262 23.945 13.381 1.00 92.94 115 LEU A C 1
ATOM 900 O O . LEU A 1 115 ? -5.975 24.924 13.582 1.00 92.94 115 LEU A O 1
ATOM 904 N N . VAL A 1 116 ? -5.351 23.215 12.266 1.00 93.06 116 VAL A N 1
ATOM 905 C CA . VAL A 1 116 ? -6.368 23.458 11.237 1.00 93.06 116 VAL A CA 1
ATOM 906 C C . VAL A 1 116 ? -7.769 23.227 11.799 1.00 93.06 116 VAL A C 1
ATOM 908 O O . VAL A 1 116 ? -8.657 24.034 11.540 1.00 93.06 116 VAL A O 1
ATOM 911 N N . GLY A 1 117 ? -7.972 22.166 12.584 1.00 90.06 117 GLY A N 1
ATOM 912 C CA . GLY A 1 117 ? -9.242 21.906 13.262 1.00 90.06 117 GLY A CA 1
ATOM 913 C C . GLY A 1 117 ? -9.670 23.059 14.173 1.00 90.06 117 GLY A C 1
ATOM 914 O O . GLY A 1 117 ? -10.787 23.555 14.041 1.00 90.06 117 GLY A O 1
ATOM 915 N N . ASP A 1 118 ? -8.768 23.534 15.031 1.00 91.12 118 ASP A N 1
ATOM 916 C CA . ASP A 1 118 ? -9.028 24.641 15.960 1.00 91.12 118 ASP A CA 1
ATOM 917 C C . ASP A 1 118 ? -9.300 25.963 15.226 1.00 91.12 118 ASP A C 1
ATOM 919 O O . ASP A 1 118 ? -10.185 26.730 15.612 1.00 91.12 118 ASP A O 1
ATOM 923 N N . PHE A 1 119 ? -8.568 26.225 14.141 1.00 90.56 119 PHE A N 1
ATOM 924 C CA . PHE A 1 119 ? -8.759 27.411 13.309 1.00 90.56 119 PHE A CA 1
ATOM 925 C C . PHE A 1 119 ? -10.128 27.409 12.615 1.00 90.56 119 PHE A C 1
ATOM 927 O O . PHE A 1 119 ? -10.851 28.403 12.668 1.00 90.56 119 PHE A O 1
ATOM 934 N N . LEU A 1 120 ? -10.526 26.272 12.035 1.00 89.50 120 LEU A N 1
ATOM 935 C CA . LEU A 1 120 ? -11.824 26.108 11.371 1.00 89.50 120 LEU A CA 1
ATOM 936 C C . LEU A 1 120 ? -13.014 26.174 12.338 1.00 89.50 120 LEU A C 1
ATOM 938 O O . LEU A 1 120 ? -14.128 26.442 11.899 1.00 89.50 120 LEU A O 1
ATOM 942 N N . LEU A 1 121 ? -12.796 25.919 13.631 1.00 87.75 121 LEU A N 1
ATOM 943 C CA . LEU A 1 121 ? -13.811 26.108 14.670 1.00 87.75 121 LEU A CA 1
ATOM 944 C C . LEU A 1 121 ? -13.960 27.575 15.091 1.00 87.75 121 LEU A C 1
ATOM 946 O O . LEU A 1 121 ? -15.023 27.963 15.571 1.00 87.75 121 LEU A O 1
ATOM 950 N N . ARG A 1 122 ? -12.899 28.380 14.961 1.00 87.75 122 ARG A N 1
ATOM 951 C CA . ARG A 1 122 ? -12.875 29.780 15.404 1.00 87.75 122 ARG A CA 1
ATOM 952 C C . ARG A 1 122 ? -13.331 30.757 14.323 1.00 87.75 122 ARG A C 1
ATOM 954 O O . ARG A 1 122 ? -13.928 31.775 14.663 1.00 87.75 122 ARG A O 1
ATOM 961 N N . GLU A 1 123 ? -13.035 30.478 13.058 1.00 85.38 123 GLU A N 1
ATOM 962 C CA . GLU A 1 123 ? -13.348 31.376 11.945 1.00 85.38 123 GLU A CA 1
ATOM 963 C C . GLU A 1 123 ? -14.395 30.785 10.995 1.00 85.38 123 GLU A C 1
ATOM 965 O O . GLU A 1 123 ? -14.264 29.657 10.517 1.00 85.38 123 GLU A O 1
ATOM 970 N N . GLU A 1 124 ? -15.408 31.585 10.644 1.00 82.00 124 GLU A N 1
ATOM 971 C CA . GLU A 1 124 ? -16.319 31.261 9.545 1.00 82.00 124 GLU A CA 1
ATOM 972 C C . GLU A 1 124 ? -15.647 31.551 8.200 1.00 82.00 124 GLU A C 1
ATOM 974 O O . GLU A 1 124 ? -15.758 32.628 7.611 1.00 82.00 124 GLU A O 1
ATOM 979 N N . LEU A 1 125 ? -14.913 30.558 7.708 1.00 83.00 125 LEU A N 1
ATOM 980 C CA . LEU A 1 125 ? -14.316 30.599 6.382 1.00 83.00 125 LEU A CA 1
ATOM 981 C C . LEU A 1 125 ? -15.370 30.333 5.299 1.00 83.00 125 LEU A C 1
ATOM 983 O O . LEU A 1 125 ? -16.305 29.551 5.476 1.00 83.00 125 LEU A O 1
ATOM 987 N N . SER A 1 126 ? -15.168 30.906 4.112 1.00 86.06 126 SER A N 1
ATOM 988 C CA . SER A 1 126 ? -15.980 30.532 2.952 1.00 86.06 126 SER A CA 1
ATOM 989 C C . SER A 1 126 ? -15.787 29.051 2.588 1.00 86.06 126 SER A C 1
ATOM 991 O O . SER A 1 126 ? -14.710 28.472 2.765 1.00 86.06 126 SER A O 1
ATOM 993 N N . PHE A 1 127 ? -16.841 28.436 2.042 1.00 84.88 127 PHE A N 1
ATOM 994 C CA . PHE A 1 127 ? -16.925 26.989 1.798 1.00 84.88 127 PHE A CA 1
ATOM 995 C C . PHE A 1 127 ? -15.719 26.404 1.039 1.00 84.88 127 PHE A C 1
ATOM 997 O O . PHE A 1 127 ? -15.240 25.318 1.363 1.00 84.88 127 PHE A O 1
ATOM 1004 N N . LEU A 1 128 ? -15.196 27.122 0.038 1.00 86.00 128 LEU A N 1
ATOM 1005 C CA . LEU A 1 128 ? -14.045 26.662 -0.745 1.00 86.00 128 LEU A CA 1
ATOM 1006 C C . LEU A 1 128 ? -12.764 26.594 0.089 1.00 86.00 128 LEU A C 1
ATOM 1008 O O . LEU A 1 128 ? -12.061 25.587 0.046 1.00 86.00 128 LEU A O 1
ATOM 1012 N N . PHE A 1 129 ? -12.473 27.637 0.866 1.00 87.69 129 PHE A N 1
ATOM 1013 C CA . PHE A 1 129 ? -11.267 27.671 1.686 1.00 87.69 129 PHE A CA 1
ATOM 1014 C C . PHE A 1 129 ? -11.341 26.664 2.835 1.00 87.69 129 PHE A C 1
ATOM 1016 O O . PHE A 1 129 ? -10.337 26.014 3.118 1.00 87.69 129 PHE A O 1
ATOM 1023 N N . HIS A 1 130 ? -12.526 26.472 3.432 1.00 89.06 130 HIS A N 1
ATOM 1024 C CA . HIS A 1 130 ? -12.748 25.426 4.432 1.00 89.06 130 HIS A CA 1
ATOM 1025 C C . HIS A 1 130 ? -12.349 24.055 3.871 1.00 89.06 130 HIS A C 1
ATOM 1027 O O . HIS A 1 130 ? -11.517 23.353 4.446 1.00 89.06 130 HIS A O 1
ATOM 1033 N N . ASN A 1 131 ? -12.868 23.708 2.688 1.00 88.38 131 ASN A N 1
ATOM 1034 C CA . ASN A 1 131 ? -12.544 22.439 2.046 1.00 88.38 131 ASN A CA 1
ATOM 1035 C C . ASN A 1 131 ? -11.055 22.329 1.702 1.00 88.38 131 ASN A C 1
ATOM 1037 O O . ASN A 1 131 ? -10.454 21.300 1.970 1.00 88.38 131 ASN A O 1
ATOM 1041 N N . ILE A 1 132 ? -10.413 23.363 1.160 1.00 91.06 132 ILE A N 1
ATOM 1042 C CA . ILE A 1 132 ? -8.976 23.285 0.846 1.00 91.06 132 ILE A CA 1
ATOM 1043 C C . ILE A 1 132 ? -8.156 23.001 2.112 1.00 91.06 132 ILE A C 1
ATOM 1045 O O . ILE A 1 132 ? -7.303 22.109 2.108 1.00 91.06 132 ILE A O 1
ATOM 1049 N N . LEU A 1 133 ? -8.442 23.709 3.205 1.00 91.44 133 LEU A N 1
ATOM 1050 C CA . LEU A 1 133 ? -7.666 23.614 4.438 1.00 91.44 133 LEU A CA 1
ATOM 1051 C C . LEU A 1 133 ? -7.805 22.242 5.116 1.00 91.44 133 LEU A C 1
ATOM 1053 O O . LEU A 1 133 ? -6.824 21.717 5.633 1.00 91.44 133 LEU A O 1
ATOM 1057 N N . VAL A 1 134 ? -8.979 21.605 5.037 1.00 91.25 134 VAL A N 1
ATOM 1058 C CA . VAL A 1 134 ? -9.221 20.258 5.594 1.00 91.25 134 VAL A CA 1
ATOM 1059 C C . VAL A 1 134 ? -8.399 19.164 4.891 1.00 91.25 134 VAL A C 1
ATOM 1061 O O . VAL A 1 134 ? -7.958 18.198 5.534 1.00 91.25 134 VAL A O 1
ATOM 1064 N N . TYR A 1 135 ? -8.199 19.281 3.574 1.00 93.62 135 TYR A N 1
ATOM 1065 C CA . TYR A 1 135 ? -7.493 18.275 2.769 1.00 93.62 135 TYR A CA 1
ATOM 1066 C C . TYR A 1 135 ? -5.980 18.516 2.722 1.00 93.62 135 TYR A C 1
ATOM 1068 O O . TYR A 1 135 ? -5.212 17.555 2.636 1.00 93.62 135 TYR A O 1
ATOM 1076 N N . LEU A 1 136 ? -5.541 19.775 2.800 1.00 94.50 136 LEU A N 1
ATOM 1077 C CA . LEU A 1 136 ? -4.150 20.172 2.581 1.00 94.50 136 LEU A CA 1
ATOM 1078 C C . LEU A 1 136 ? -3.131 19.422 3.470 1.00 94.50 136 LEU A C 1
ATOM 1080 O O . LEU A 1 136 ? -2.189 18.868 2.899 1.00 94.50 136 LEU A O 1
ATOM 1084 N N . PRO A 1 137 ? -3.301 19.295 4.806 1.00 95.19 137 PRO A N 1
ATOM 1085 C CA . PRO A 1 137 ? -2.350 18.563 5.652 1.00 95.19 137 PRO A CA 1
ATOM 1086 C C . PRO A 1 137 ? -2.197 17.090 5.255 1.00 95.19 137 PRO A C 1
ATOM 1088 O O . PRO A 1 137 ? -1.101 16.538 5.304 1.00 95.19 137 PRO A O 1
ATOM 1091 N N . LYS A 1 138 ? -3.295 16.458 4.825 1.00 95.31 138 LYS A N 1
ATOM 1092 C CA . LYS A 1 138 ? -3.352 15.034 4.456 1.00 95.31 138 LYS A CA 1
ATOM 1093 C C . LYS A 1 138 ? -2.676 14.784 3.107 1.00 95.31 138 LYS A C 1
ATOM 1095 O O . LYS A 1 138 ? -1.906 13.834 2.961 1.00 95.31 138 LYS A O 1
ATOM 1100 N N . ILE A 1 139 ? -2.914 15.668 2.133 1.00 96.50 139 ILE A N 1
ATOM 1101 C CA . ILE A 1 139 ? -2.227 15.641 0.833 1.00 96.50 139 ILE A CA 1
ATOM 1102 C C . ILE A 1 139 ? -0.726 15.880 1.036 1.00 96.50 139 ILE A C 1
ATOM 1104 O O . ILE A 1 139 ? 0.087 15.114 0.522 1.00 96.50 139 ILE A O 1
ATOM 1108 N N . ALA A 1 140 ? -0.355 16.900 1.819 1.00 96.25 140 ALA A N 1
ATOM 1109 C CA . ALA A 1 140 ? 1.040 17.230 2.104 1.00 96.25 140 ALA A CA 1
ATOM 1110 C C . ALA A 1 140 ? 1.779 16.063 2.772 1.00 96.25 140 ALA A C 1
ATOM 1112 O O . ALA A 1 140 ? 2.873 15.706 2.335 1.00 96.25 140 ALA A O 1
ATOM 1113 N N . LEU A 1 141 ? 1.158 15.421 3.768 1.00 96.56 141 LEU A N 1
ATOM 1114 C CA . LEU A 1 141 ? 1.708 14.228 4.408 1.00 96.56 141 LEU A CA 1
ATOM 1115 C C . LEU A 1 141 ? 1.920 13.095 3.399 1.00 96.56 141 LEU A C 1
ATOM 1117 O O . LEU A 1 141 ? 2.998 12.514 3.357 1.00 96.56 141 LEU A O 1
ATOM 1121 N N . THR A 1 142 ? 0.924 12.813 2.557 1.00 96.50 142 THR A N 1
ATOM 1122 C CA . THR A 1 142 ? 1.007 11.735 1.559 1.00 96.50 142 THR A CA 1
ATOM 1123 C C . THR A 1 142 ? 2.149 11.972 0.563 1.00 96.50 142 THR A C 1
ATOM 1125 O O . THR A 1 142 ? 2.912 11.061 0.244 1.00 96.50 142 THR A O 1
ATOM 1128 N N . VAL A 1 143 ? 2.319 13.213 0.097 1.00 96.31 143 VAL A N 1
ATOM 1129 C CA . VAL A 1 143 ? 3.430 13.590 -0.791 1.00 96.31 143 VAL A CA 1
ATOM 1130 C C . VAL A 1 143 ? 4.778 13.457 -0.076 1.00 96.31 143 VAL A C 1
ATOM 1132 O O . VAL A 1 143 ? 5.727 12.927 -0.657 1.00 96.31 143 VAL A O 1
ATOM 1135 N N . ALA A 1 144 ? 4.868 13.888 1.186 1.00 96.31 144 ALA A N 1
ATOM 1136 C CA . ALA A 1 144 ? 6.079 13.746 1.990 1.00 96.31 144 ALA A CA 1
ATOM 1137 C C . ALA A 1 144 ? 6.446 12.268 2.216 1.00 96.31 144 ALA A C 1
ATOM 1139 O O . ALA A 1 144 ? 7.609 11.903 2.051 1.00 96.31 144 ALA A O 1
ATOM 1140 N N . MET A 1 145 ? 5.462 11.408 2.503 1.00 95.06 145 MET A N 1
ATOM 1141 C CA . MET A 1 145 ? 5.649 9.961 2.650 1.00 95.06 145 MET A CA 1
ATOM 1142 C C . MET A 1 145 ? 6.189 9.325 1.363 1.00 95.06 145 MET A C 1
ATOM 1144 O O . MET A 1 145 ? 7.177 8.596 1.412 1.00 95.06 145 MET A O 1
ATOM 1148 N N . ALA A 1 146 ? 5.620 9.662 0.201 1.00 93.69 146 ALA A N 1
ATOM 1149 C CA . ALA A 1 146 ? 6.120 9.177 -1.087 1.00 93.69 146 ALA A CA 1
ATOM 1150 C C . ALA A 1 146 ? 7.571 9.626 -1.364 1.00 93.69 146 ALA A C 1
ATOM 1152 O O . ALA A 1 146 ? 8.375 8.866 -1.911 1.00 93.69 146 ALA A O 1
ATOM 1153 N N . GLY A 1 147 ? 7.926 10.853 -0.965 1.00 93.31 147 GLY A N 1
ATOM 1154 C CA . GLY A 1 147 ? 9.300 11.356 -1.032 1.00 93.31 147 GLY A CA 1
ATOM 1155 C C . GLY A 1 147 ? 10.255 10.593 -0.111 1.00 93.31 147 GLY A C 1
ATOM 1156 O O . GLY A 1 147 ? 11.337 10.194 -0.542 1.00 93.31 147 GLY A O 1
ATOM 1157 N N . MET A 1 148 ? 9.842 10.338 1.133 1.00 93.00 148 MET A N 1
ATOM 1158 C CA . MET A 1 148 ? 10.617 9.552 2.094 1.00 93.00 148 MET A CA 1
ATOM 1159 C C . MET A 1 148 ? 10.905 8.138 1.608 1.00 93.00 148 MET A C 1
ATOM 1161 O O . MET A 1 148 ? 12.032 7.681 1.758 1.00 93.00 148 MET A O 1
ATOM 1165 N N . ASP A 1 149 ? 9.924 7.456 1.018 1.00 93.00 149 ASP A N 1
ATOM 1166 C CA . ASP A 1 149 ? 10.112 6.098 0.506 1.00 93.00 149 ASP A CA 1
ATOM 1167 C C . ASP A 1 149 ? 11.177 6.066 -0.599 1.00 93.00 149 ASP A C 1
ATOM 1169 O O . ASP A 1 149 ? 12.030 5.178 -0.628 1.00 93.00 149 ASP A O 1
ATOM 1173 N N . CYS A 1 150 ? 11.184 7.080 -1.472 1.00 89.56 150 CYS A N 1
ATOM 1174 C CA . CYS A 1 150 ? 12.214 7.240 -2.496 1.00 89.56 150 CYS A CA 1
ATOM 1175 C C . CYS A 1 150 ? 13.604 7.430 -1.867 1.00 89.56 150 CYS A C 1
ATOM 1177 O O . CYS A 1 150 ? 14.557 6.749 -2.249 1.00 89.56 150 CYS A O 1
ATOM 1179 N N . VAL A 1 151 ? 13.715 8.305 -0.861 1.00 90.25 151 VAL A N 1
ATOM 1180 C CA . VAL A 1 151 ? 14.972 8.546 -0.132 1.00 90.25 151 VAL A CA 1
ATOM 1181 C C . VAL A 1 151 ? 15.433 7.288 0.606 1.00 90.25 151 VAL A C 1
ATOM 1183 O O . VAL A 1 151 ? 16.600 6.920 0.504 1.00 90.25 151 VAL A O 1
ATOM 1186 N N . ALA A 1 152 ? 14.536 6.584 1.297 1.00 90.06 152 ALA A N 1
ATOM 1187 C CA . ALA A 1 152 ? 14.841 5.344 2.006 1.00 90.06 152 ALA A CA 1
ATOM 1188 C C . ALA A 1 152 ? 15.357 4.265 1.044 1.00 90.06 152 ALA A C 1
ATOM 1190 O O . ALA A 1 152 ? 16.359 3.605 1.328 1.00 90.06 152 ALA A O 1
ATOM 1191 N N . PHE A 1 153 ? 14.731 4.130 -0.128 1.00 87.12 153 PHE A N 1
ATOM 1192 C CA . PHE A 1 153 ? 15.179 3.192 -1.151 1.00 87.12 153 PHE A CA 1
ATOM 1193 C C . PHE A 1 153 ? 16.553 3.571 -1.718 1.00 87.12 153 PHE A C 1
ATOM 1195 O O . PHE A 1 153 ? 17.424 2.708 -1.817 1.00 87.12 153 PHE A O 1
ATOM 1202 N N . GLN A 1 154 ? 16.801 4.848 -2.019 1.00 84.94 154 GLN A N 1
ATOM 1203 C CA . GLN A 1 154 ? 18.114 5.317 -2.486 1.00 84.94 154 GLN A CA 1
ATOM 1204 C C . GLN A 1 154 ? 19.215 5.109 -1.437 1.00 84.94 154 GLN A C 1
ATOM 1206 O O . GLN A 1 154 ? 20.285 4.588 -1.755 1.00 84.94 154 GLN A O 1
ATOM 1211 N N . LEU A 1 155 ? 18.941 5.446 -0.174 1.00 85.25 155 LEU A N 1
ATOM 1212 C CA . LEU A 1 155 ? 19.862 5.224 0.941 1.00 85.25 155 LEU A CA 1
ATOM 1213 C C . LEU A 1 155 ? 20.181 3.737 1.116 1.00 85.25 155 LEU A C 1
ATOM 1215 O O . LEU A 1 155 ? 21.337 3.387 1.335 1.00 85.25 155 LEU A O 1
ATOM 1219 N N . SER A 1 156 ? 19.192 2.853 0.958 1.00 84.25 156 SER A N 1
ATOM 1220 C CA . SER A 1 156 ? 19.414 1.406 1.063 1.00 84.25 156 SER A CA 1
ATOM 1221 C C . SER A 1 156 ? 20.372 0.860 -0.005 1.00 84.25 156 SER A C 1
ATOM 1223 O O . SER A 1 156 ? 21.156 -0.050 0.269 1.00 84.25 156 SER A O 1
ATOM 1225 N N . GLN A 1 157 ? 20.359 1.445 -1.208 1.00 77.56 157 GLN A N 1
ATOM 1226 C CA . GLN A 1 157 ? 21.300 1.092 -2.272 1.00 77.56 157 GLN A CA 1
ATOM 1227 C C . GLN A 1 157 ? 22.706 1.625 -1.976 1.00 77.56 157 GLN A C 1
ATOM 1229 O O . GLN A 1 157 ? 23.682 0.912 -2.191 1.00 77.56 157 GLN A O 1
ATOM 1234 N N . GLY A 1 158 ? 22.811 2.848 -1.443 1.00 72.69 158 GLY A N 1
ATOM 1235 C CA . GLY A 1 158 ? 24.092 3.482 -1.111 1.00 72.69 158 GLY A CA 1
ATOM 1236 C C . GLY A 1 158 ? 24.793 2.912 0.128 1.00 72.69 158 GLY A C 1
ATOM 1237 O O . GLY A 1 158 ? 26.016 2.917 0.190 1.00 72.69 158 GLY A O 1
ATOM 1238 N N . LEU A 1 159 ? 24.038 2.398 1.105 1.00 71.38 159 LEU A N 1
ATOM 1239 C CA . LEU A 1 159 ? 24.552 1.857 2.375 1.00 71.38 159 LEU A CA 1
ATOM 1240 C C . LEU A 1 159 ? 24.868 0.353 2.327 1.00 71.38 159 LEU A C 1
ATOM 1242 O O . LEU A 1 159 ? 25.134 -0.259 3.363 1.00 71.38 159 LEU A O 1
ATOM 1246 N N . SER A 1 160 ? 24.813 -0.268 1.149 1.00 64.06 160 SER A N 1
ATOM 1247 C CA . SER A 1 160 ? 25.099 -1.695 1.008 1.00 64.06 160 SER A CA 1
ATOM 1248 C C . SER A 1 160 ? 26.583 -1.976 1.322 1.00 64.06 160 SER A C 1
ATOM 1250 O O . SER A 1 160 ? 27.450 -1.410 0.659 1.00 64.06 160 SER A O 1
ATOM 1252 N N . PRO A 1 161 ? 26.899 -2.822 2.328 1.00 54.31 161 PRO A N 1
ATOM 1253 C CA . PRO A 1 161 ? 28.256 -2.966 2.869 1.00 54.31 161 PRO A CA 1
ATOM 1254 C C . PRO A 1 161 ? 29.277 -3.568 1.892 1.00 54.31 161 PRO A C 1
ATOM 1256 O O . PRO A 1 161 ? 30.468 -3.334 2.070 1.00 54.31 161 PRO A O 1
ATOM 1259 N N . ASP A 1 162 ? 28.815 -4.286 0.864 1.00 55.03 162 ASP A N 1
ATOM 1260 C CA . ASP A 1 162 ? 29.646 -4.855 -0.197 1.00 55.03 162 ASP A CA 1
ATOM 1261 C C . ASP A 1 162 ? 29.146 -4.317 -1.555 1.00 55.03 162 ASP A C 1
ATOM 1263 O O . ASP A 1 162 ? 28.136 -4.810 -2.071 1.00 55.03 162 ASP A O 1
ATOM 1267 N N . PRO A 1 163 ? 29.774 -3.277 -2.138 1.00 51.59 163 PRO A N 1
ATOM 1268 C CA . PRO A 1 163 ? 29.408 -2.805 -3.467 1.00 51.59 163 PRO A CA 1
ATOM 1269 C C . PRO A 1 163 ? 29.868 -3.836 -4.506 1.00 51.59 163 PRO A C 1
ATOM 1271 O O . PRO A 1 163 ? 31.022 -3.832 -4.931 1.00 51.59 163 PRO A O 1
ATOM 1274 N N . GLU A 1 164 ? 28.981 -4.747 -4.914 1.00 42.25 164 GLU A N 1
ATOM 1275 C CA . GLU A 1 164 ? 29.272 -5.620 -6.054 1.00 42.25 164 GLU A CA 1
ATOM 1276 C C . GLU A 1 164 ? 29.481 -4.785 -7.331 1.00 42.25 164 GLU A C 1
ATOM 1278 O O . GLU A 1 164 ? 28.762 -3.801 -7.555 1.00 42.25 164 GLU A O 1
ATOM 1283 N N . PRO A 1 165 ? 30.439 -5.170 -8.198 1.00 45.41 165 PRO A N 1
ATOM 1284 C CA . PRO A 1 165 ? 30.726 -4.431 -9.416 1.00 45.41 165 PRO A CA 1
ATOM 1285 C C . PRO A 1 165 ? 29.481 -4.341 -10.319 1.00 45.41 165 PRO A C 1
ATOM 1287 O O . PRO A 1 165 ? 28.691 -5.291 -10.406 1.00 45.41 165 PRO A O 1
ATOM 1290 N N . PRO A 1 166 ? 29.291 -3.207 -11.020 1.00 41.22 166 PRO A N 1
ATOM 1291 C CA . PRO A 1 166 ? 28.118 -2.962 -11.853 1.00 41.22 166 PRO A CA 1
ATOM 1292 C C . PRO A 1 166 ? 28.054 -3.979 -13.002 1.00 41.22 166 PRO A C 1
ATOM 1294 O O . PRO A 1 166 ? 28.722 -3.843 -14.021 1.00 41.22 166 PRO A O 1
ATOM 1297 N N . GLY A 1 167 ? 27.253 -5.029 -12.823 1.00 44.97 167 GLY A N 1
ATOM 1298 C CA . GLY A 1 167 ? 27.076 -6.102 -13.807 1.00 44.97 167 GLY A CA 1
ATOM 1299 C C . GLY A 1 167 ? 26.562 -7.412 -13.209 1.00 44.97 167 GLY A C 1
ATOM 1300 O O . GLY A 1 167 ? 25.771 -8.104 -13.852 1.00 44.97 167 GLY A O 1
ATOM 1301 N N . GLN A 1 168 ? 26.922 -7.706 -11.954 1.00 36.78 168 GLN A N 1
ATOM 1302 C CA . GLN A 1 168 ? 26.623 -8.985 -11.294 1.00 36.78 168 GLN A CA 1
ATOM 1303 C C . GLN A 1 168 ? 25.521 -8.902 -10.228 1.00 36.78 168 GLN A C 1
ATOM 1305 O O . GLN A 1 168 ? 25.248 -9.878 -9.542 1.00 36.78 168 GLN A O 1
ATOM 1310 N N . GLN A 1 169 ? 24.800 -7.778 -10.162 1.00 43.47 169 GLN A N 1
ATOM 1311 C CA . GLN A 1 169 ? 23.655 -7.607 -9.269 1.00 43.47 169 GLN A CA 1
ATOM 1312 C C . GLN A 1 169 ? 22.551 -8.610 -9.610 1.00 43.47 169 GLN A C 1
ATOM 1314 O O . GLN A 1 169 ? 21.681 -8.344 -10.441 1.00 43.47 169 GLN A O 1
ATOM 1319 N N . SER A 1 170 ? 22.560 -9.782 -8.985 1.00 45.38 170 SER A N 1
ATOM 1320 C CA . SER A 1 170 ? 21.378 -10.631 -8.958 1.00 45.38 170 SER A CA 1
ATOM 1321 C C . SER A 1 170 ? 20.265 -9.862 -8.234 1.00 45.38 170 SER A C 1
ATOM 1323 O O . SER A 1 170 ? 20.549 -9.212 -7.229 1.00 45.38 170 SER A O 1
ATOM 1325 N N . PRO A 1 171 ? 18.987 -9.969 -8.646 1.00 44.81 171 PRO A N 1
ATOM 1326 C CA . PRO A 1 171 ? 17.840 -9.359 -7.949 1.00 44.81 171 PRO A CA 1
ATOM 1327 C C . PRO A 1 171 ? 17.605 -9.912 -6.521 1.00 44.81 171 PRO A C 1
ATOM 1329 O O . PRO A 1 171 ? 16.514 -9.808 -5.972 1.00 44.81 171 PRO A O 1
ATOM 1332 N N . ARG A 1 172 ? 18.613 -10.559 -5.926 1.00 45.62 172 ARG A N 1
ATOM 1333 C CA . ARG A 1 172 ? 18.533 -11.440 -4.765 1.00 45.62 172 ARG A CA 1
ATOM 1334 C C . ARG A 1 172 ? 19.310 -10.958 -3.543 1.00 45.62 172 ARG A C 1
ATOM 1336 O O . ARG A 1 172 ? 19.209 -11.595 -2.503 1.00 45.62 172 ARG A O 1
ATOM 1343 N N . GLN A 1 173 ? 20.076 -9.878 -3.650 1.00 51.28 173 GLN A N 1
ATOM 1344 C CA . GLN A 1 173 ? 20.911 -9.389 -2.553 1.00 51.28 173 GLN A CA 1
ATOM 1345 C C . GLN A 1 173 ? 20.848 -7.862 -2.475 1.00 51.28 173 GLN A C 1
ATOM 1347 O O . GLN A 1 173 ? 21.845 -7.176 -2.636 1.00 51.28 173 GLN A O 1
ATOM 1352 N N . GLN A 1 174 ? 19.655 -7.313 -2.232 1.00 61.16 174 GLN A N 1
ATOM 1353 C CA . GLN A 1 174 ? 19.580 -6.009 -1.574 1.00 61.16 174 GLN A CA 1
ATOM 1354 C C . GLN A 1 174 ? 19.697 -6.278 -0.069 1.00 61.16 174 GLN A C 1
ATOM 1356 O O . GLN A 1 174 ? 18.762 -6.837 0.509 1.00 61.16 174 GLN A O 1
ATOM 1361 N N . PRO A 1 175 ? 20.836 -5.960 0.568 1.00 61.84 175 PRO A N 1
ATOM 1362 C CA . PRO A 1 175 ? 21.114 -6.378 1.941 1.00 61.84 175 PRO A CA 1
ATOM 1363 C C . PRO A 1 175 ? 20.181 -5.734 2.976 1.00 61.84 175 PRO A C 1
ATOM 1365 O O . PRO A 1 175 ? 20.114 -6.242 4.088 1.00 61.84 175 PRO A O 1
ATOM 1368 N N . LEU A 1 176 ? 19.472 -4.659 2.602 1.00 79.44 176 LEU A N 1
ATOM 1369 C CA . LEU A 1 176 ? 18.590 -3.860 3.466 1.00 79.44 176 LEU A CA 1
ATOM 1370 C C . LEU A 1 176 ? 17.104 -3.895 3.041 1.00 79.44 176 LEU A C 1
ATOM 1372 O O . LEU A 1 176 ? 16.301 -3.061 3.461 1.00 79.44 176 LEU A O 1
ATOM 1376 N N . LEU A 1 177 ? 16.722 -4.822 2.154 1.00 83.88 177 LEU A N 1
ATOM 1377 C CA . LEU A 1 177 ? 15.341 -4.931 1.669 1.00 83.88 177 LEU A CA 1
ATOM 1378 C C . LEU A 1 177 ? 14.288 -5.075 2.791 1.00 83.88 177 LEU A C 1
ATOM 1380 O O . LEU A 1 177 ? 13.282 -4.365 2.722 1.00 83.88 177 LEU A O 1
ATOM 1384 N N . PRO A 1 178 ? 14.447 -5.956 3.802 1.00 87.19 178 PRO A N 1
ATOM 1385 C CA . PRO A 1 178 ? 13.431 -6.088 4.847 1.00 87.19 178 PRO A CA 1
ATOM 1386 C C . PRO A 1 178 ? 13.281 -4.813 5.688 1.00 87.19 178 PRO A C 1
ATOM 1388 O O . PRO A 1 178 ? 12.162 -4.470 6.068 1.00 87.19 178 PRO A O 1
ATOM 1391 N N . GLU A 1 179 ? 14.365 -4.075 5.924 1.00 90.88 179 GLU A N 1
ATOM 1392 C CA . GLU A 1 179 ? 14.351 -2.802 6.643 1.00 90.88 179 GLU A CA 1
ATOM 1393 C C . GLU A 1 179 ? 13.633 -1.712 5.843 1.00 90.88 179 GLU A C 1
ATOM 1395 O O . GLU A 1 179 ? 12.833 -0.971 6.411 1.00 90.88 179 GLU A O 1
ATOM 1400 N N . VAL A 1 180 ? 13.858 -1.639 4.525 1.00 91.88 180 VAL A N 1
ATOM 1401 C CA . VAL A 1 180 ? 13.120 -0.720 3.640 1.00 91.88 180 VAL A CA 1
ATOM 1402 C C . VAL A 1 180 ? 11.633 -1.053 3.639 1.00 91.88 180 VAL A C 1
ATOM 1404 O O . VAL A 1 180 ? 10.815 -0.153 3.806 1.00 91.88 180 VAL A O 1
ATOM 1407 N N . ILE A 1 181 ? 11.275 -2.336 3.502 1.00 93.25 181 ILE A N 1
ATOM 1408 C CA . ILE A 1 181 ? 9.875 -2.776 3.552 1.00 93.25 181 ILE A CA 1
ATOM 1409 C C . ILE A 1 181 ? 9.236 -2.314 4.864 1.00 93.25 181 ILE A C 1
ATOM 1411 O O . ILE A 1 181 ? 8.198 -1.658 4.839 1.00 93.25 181 ILE A O 1
ATOM 1415 N N . LEU A 1 182 ? 9.865 -2.606 6.005 1.00 93.88 182 LEU A N 1
ATOM 1416 C CA . LEU A 1 182 ? 9.332 -2.236 7.315 1.00 93.88 182 LEU A CA 1
ATOM 1417 C C . LEU A 1 182 ? 9.198 -0.714 7.478 1.00 93.88 182 LEU A C 1
ATOM 1419 O O . LEU A 1 182 ? 8.186 -0.241 7.993 1.00 93.88 182 LEU A O 1
ATOM 1423 N N . SER A 1 183 ? 10.184 0.039 6.991 1.00 94.25 183 SER A N 1
ATOM 1424 C CA . SER A 1 183 ? 10.186 1.500 7.015 1.00 94.25 183 SER A CA 1
ATOM 1425 C C . SER A 1 183 ? 9.033 2.094 6.203 1.00 94.25 183 SER A C 1
ATOM 1427 O O . SER A 1 183 ? 8.246 2.872 6.741 1.00 94.25 183 SER A O 1
ATOM 1429 N N . CYS A 1 184 ? 8.850 1.667 4.949 1.00 94.81 184 CYS A N 1
ATOM 1430 C CA . CYS A 1 184 ? 7.772 2.158 4.084 1.00 94.81 184 CYS A CA 1
ATOM 1431 C C . CYS A 1 184 ? 6.382 1.843 4.647 1.00 94.81 184 CYS A C 1
ATOM 1433 O O . CYS A 1 184 ? 5.460 2.651 4.545 1.00 94.81 184 CYS A O 1
ATOM 1435 N N . LEU A 1 185 ? 6.224 0.679 5.274 1.00 94.31 185 LEU A N 1
ATOM 1436 C CA . LEU A 1 185 ? 4.959 0.281 5.884 1.00 94.31 185 LEU A CA 1
ATOM 1437 C C . LEU A 1 185 ? 4.646 1.088 7.135 1.00 94.31 185 LEU A C 1
ATOM 1439 O O . LEU A 1 185 ? 3.518 1.548 7.295 1.00 94.31 185 LEU A O 1
ATOM 1443 N N . PHE A 1 186 ? 5.635 1.284 8.007 1.00 96.00 186 PHE A N 1
ATOM 1444 C CA . PHE A 1 186 ? 5.474 2.162 9.158 1.00 96.00 186 PHE A CA 1
ATOM 1445 C C . PHE A 1 186 ? 5.112 3.578 8.697 1.00 96.00 186 PHE A C 1
ATOM 1447 O O . PHE A 1 186 ? 4.141 4.153 9.182 1.00 96.00 186 PHE A O 1
ATOM 1454 N N . ASN A 1 187 ? 5.828 4.094 7.697 1.00 95.94 187 ASN A N 1
ATOM 1455 C CA . ASN A 1 187 ? 5.576 5.402 7.111 1.00 95.94 187 ASN A CA 1
ATOM 1456 C C . ASN A 1 187 ? 4.115 5.533 6.640 1.00 95.94 187 ASN A C 1
ATOM 1458 O O . ASN A 1 187 ? 3.415 6.446 7.054 1.00 95.94 187 ASN A O 1
ATOM 1462 N N . HIS A 1 188 ? 3.601 4.566 5.877 1.00 95.50 188 HIS A N 1
ATOM 1463 C CA . HIS A 1 188 ? 2.256 4.638 5.295 1.00 95.50 188 HIS A CA 1
ATOM 1464 C C . HIS A 1 188 ? 1.097 4.347 6.255 1.00 95.50 188 HIS A C 1
ATOM 1466 O O . HIS A 1 188 ? -0.019 4.821 6.024 1.00 95.50 188 HIS A O 1
ATOM 1472 N N . PHE A 1 189 ? 1.315 3.529 7.289 1.00 96.44 189 PHE A N 1
ATOM 1473 C CA . PHE A 1 189 ? 0.221 2.966 8.086 1.00 96.44 189 PHE A CA 1
ATOM 1474 C C . PHE A 1 189 ? 0.170 3.445 9.534 1.00 96.44 189 PHE A C 1
ATOM 1476 O O . PHE A 1 189 ? -0.911 3.429 10.128 1.00 96.44 189 PHE A O 1
ATOM 1483 N N . SER A 1 190 ? 1.283 3.913 10.104 1.00 95.75 190 SER A N 1
ATOM 1484 C CA . SER A 1 190 ? 1.338 4.287 11.523 1.00 95.75 190 SER A CA 1
ATOM 1485 C C . SER A 1 190 ? 0.366 5.405 11.886 1.00 95.75 190 SER A C 1
ATOM 1487 O O . SER A 1 190 ? -0.272 5.332 12.934 1.00 95.75 190 SER A O 1
ATOM 1489 N N . VAL A 1 191 ? 0.167 6.396 11.009 1.00 96.00 191 VAL A N 1
ATOM 1490 C CA . VAL A 1 191 ? -0.798 7.483 11.253 1.00 96.00 191 VAL A CA 1
ATOM 1491 C C . VAL A 1 191 ? -2.239 6.972 11.363 1.00 96.00 191 VAL A C 1
ATOM 1493 O O . VAL A 1 191 ? -3.004 7.433 12.214 1.00 96.00 191 VAL A O 1
ATOM 1496 N N . HIS A 1 192 ? -2.603 5.975 10.551 1.00 95.69 192 HIS A N 1
ATOM 1497 C CA . HIS A 1 192 ? -3.945 5.391 10.541 1.00 95.69 192 HIS A CA 1
ATOM 1498 C C . HIS A 1 192 ? -4.175 4.521 11.767 1.00 95.69 192 HIS A C 1
ATOM 1500 O O . HIS A 1 192 ? -5.215 4.645 12.410 1.00 95.69 192 HIS A O 1
ATOM 1506 N N . PHE A 1 193 ? -3.196 3.692 12.139 1.00 94.94 193 PHE A N 1
ATOM 1507 C CA . PHE A 1 193 ? -3.283 2.887 13.356 1.00 94.94 193 PHE A CA 1
ATOM 1508 C C . PHE A 1 193 ? -3.289 3.744 14.617 1.00 94.94 193 PHE A C 1
ATOM 1510 O O . PHE A 1 193 ? -4.088 3.482 15.512 1.00 94.94 193 PHE A O 1
ATOM 1517 N N . TYR A 1 194 ? -2.481 4.805 14.672 1.00 94.69 194 TYR A N 1
ATOM 1518 C CA . TYR A 1 194 ? -2.506 5.751 15.783 1.00 94.69 194 TYR A CA 1
ATOM 1519 C C . TYR A 1 194 ? -3.899 6.373 15.944 1.00 94.69 194 TYR A C 1
ATOM 1521 O O . TYR A 1 194 ? -4.491 6.322 17.024 1.00 94.69 194 TYR A O 1
ATOM 1529 N N . ARG A 1 195 ? -4.483 6.882 14.852 1.00 93.06 195 ARG A N 1
ATOM 1530 C CA . ARG A 1 195 ? -5.816 7.495 14.895 1.00 93.06 195 ARG A CA 1
ATOM 1531 C C . ARG A 1 195 ? -6.929 6.476 15.187 1.00 93.06 195 ARG A C 1
ATOM 1533 O O . ARG A 1 195 ? -7.850 6.787 15.937 1.00 93.06 195 ARG A O 1
ATOM 1540 N N . ALA A 1 196 ? -6.844 5.257 14.657 1.00 91.75 196 ALA A N 1
ATOM 1541 C CA . ALA A 1 196 ? -7.845 4.213 14.884 1.00 91.75 196 ALA A CA 1
ATOM 1542 C C . ALA A 1 196 ? -7.805 3.635 16.310 1.00 91.75 196 ALA A C 1
ATOM 1544 O O . ALA A 1 196 ? -8.852 3.384 16.905 1.00 91.75 196 ALA A O 1
ATOM 1545 N N . LEU A 1 197 ? -6.610 3.406 16.862 1.00 91.25 197 LEU A N 1
ATOM 1546 C CA . LEU A 1 197 ? -6.428 2.701 18.134 1.00 91.25 197 LEU A CA 1
ATOM 1547 C C . LEU A 1 197 ? -6.371 3.649 19.332 1.00 91.25 197 LEU A C 1
ATOM 1549 O O . LEU A 1 197 ? -7.001 3.368 20.351 1.00 91.25 197 LEU A O 1
ATOM 1553 N N . ILE A 1 198 ? -5.644 4.764 19.205 1.00 91.62 198 ILE A N 1
ATOM 1554 C CA . ILE A 1 198 ? -5.436 5.725 20.296 1.00 91.62 198 ILE A CA 1
ATOM 1555 C C . ILE A 1 198 ? -6.543 6.776 20.293 1.00 91.62 198 ILE A C 1
ATOM 1557 O O . ILE A 1 198 ? -7.250 6.918 21.288 1.00 91.62 198 ILE A O 1
ATOM 1561 N N . LEU A 1 199 ? -6.741 7.463 19.161 1.00 91.06 199 LEU A N 1
ATOM 1562 C CA . LEU A 1 199 ? -7.753 8.526 19.051 1.00 91.06 199 LEU A CA 1
ATOM 1563 C C . LEU A 1 199 ? -9.179 7.987 18.852 1.00 91.06 199 LEU A C 1
ATOM 1565 O O . LEU A 1 199 ? -10.140 8.722 19.046 1.00 91.06 199 LEU A O 1
ATOM 1569 N N . LYS A 1 200 ? -9.326 6.704 18.492 1.00 88.94 200 LYS A N 1
ATOM 1570 C CA . LYS A 1 200 ? -10.612 6.011 18.284 1.00 88.94 200 LYS A CA 1
ATOM 1571 C C . LYS A 1 200 ? -11.537 6.688 17.264 1.00 88.94 200 LYS A C 1
ATOM 1573 O O . LYS A 1 200 ? -12.752 6.504 17.307 1.00 88.94 200 LYS A O 1
ATOM 1578 N N . ASP A 1 201 ? -10.965 7.412 16.307 1.00 89.00 201 ASP A N 1
ATOM 1579 C CA . ASP A 1 201 ? -11.715 8.152 15.293 1.00 89.00 201 ASP A CA 1
ATOM 1580 C C . ASP A 1 201 ? -11.648 7.450 13.931 1.00 89.00 201 ASP A C 1
ATOM 1582 O O . ASP A 1 201 ? -10.838 7.762 13.053 1.00 89.00 201 ASP A O 1
ATOM 1586 N N . LEU A 1 202 ? -12.531 6.465 13.752 1.00 87.81 202 LEU A N 1
ATOM 1587 C CA . LEU A 1 202 ? -12.630 5.698 12.509 1.00 87.81 202 LEU A CA 1
ATOM 1588 C C . LEU A 1 202 ? -13.176 6.529 11.338 1.00 87.81 202 LEU A C 1
ATOM 1590 O O . LEU A 1 202 ? -12.934 6.178 10.183 1.00 87.81 202 LEU A O 1
ATOM 1594 N N . ALA A 1 203 ? -13.920 7.606 11.603 1.00 88.62 203 ALA A N 1
ATOM 1595 C CA . ALA A 1 203 ? -14.461 8.463 10.552 1.00 88.62 203 ALA A CA 1
ATOM 1596 C C . ALA A 1 203 ? -13.334 9.252 9.881 1.00 88.62 203 ALA A C 1
ATOM 1598 O O . ALA A 1 203 ? -13.199 9.216 8.656 1.00 88.62 203 ALA A O 1
ATOM 1599 N N . MET A 1 204 ? -12.459 9.862 10.680 1.00 89.69 204 MET A N 1
ATOM 1600 C CA . MET A 1 204 ? -11.290 10.545 10.139 1.00 89.69 204 MET A CA 1
ATOM 1601 C C . MET A 1 204 ? -10.268 9.587 9.534 1.00 89.69 204 MET A C 1
ATOM 1603 O O . MET A 1 204 ? -9.615 9.962 8.566 1.00 89.69 204 MET A O 1
ATOM 1607 N N . VAL A 1 205 ? -10.150 8.346 10.021 1.00 93.31 205 VAL A N 1
ATOM 1608 C CA . VAL A 1 205 ? -9.320 7.324 9.351 1.00 93.31 205 VAL A CA 1
ATOM 1609 C C . VAL A 1 205 ? -9.834 7.045 7.938 1.00 93.31 205 VAL A C 1
ATOM 1611 O O . VAL A 1 205 ? -9.049 7.072 6.995 1.00 93.31 205 VAL A O 1
ATOM 1614 N N . ARG A 1 206 ? -11.148 6.843 7.751 1.00 91.94 206 ARG A N 1
ATOM 1615 C CA . ARG A 1 206 ? -11.745 6.656 6.411 1.00 91.94 206 ARG A CA 1
ATOM 1616 C C . ARG A 1 206 ? -11.466 7.844 5.504 1.00 91.94 206 ARG A C 1
ATOM 1618 O O . ARG A 1 206 ? -11.062 7.665 4.358 1.00 91.94 206 ARG A O 1
ATOM 1625 N N . PHE A 1 207 ? -11.677 9.046 6.030 1.00 93.12 207 PHE A N 1
ATOM 1626 C CA . PHE A 1 207 ? -11.448 10.268 5.282 1.00 93.12 207 PHE A CA 1
ATOM 1627 C C . PHE A 1 207 ? -9.971 10.409 4.887 1.00 93.12 207 PHE A C 1
ATOM 1629 O O . PHE A 1 207 ? -9.666 10.571 3.708 1.00 93.12 207 PHE A O 1
ATOM 1636 N N . HIS A 1 208 ? -9.042 10.238 5.828 1.00 95.25 208 HIS A N 1
ATOM 1637 C CA . HIS A 1 208 ? -7.608 10.311 5.556 1.00 95.25 208 HIS A CA 1
ATOM 1638 C C . HIS A 1 208 ? -7.152 9.240 4.555 1.00 95.25 208 HIS A C 1
ATOM 1640 O O . HIS A 1 208 ? -6.460 9.574 3.598 1.00 95.25 208 HIS A O 1
ATOM 1646 N N . LEU A 1 209 ? -7.598 7.987 4.695 1.00 95.94 209 LEU A N 1
ATOM 1647 C CA . LEU A 1 209 ? -7.315 6.922 3.726 1.00 95.94 209 LEU A CA 1
ATOM 1648 C C . LEU A 1 209 ? -7.811 7.273 2.322 1.00 95.94 209 LEU A C 1
ATOM 1650 O O . LEU A 1 209 ? -7.093 7.043 1.351 1.00 95.94 209 LEU A O 1
ATOM 1654 N N . SER A 1 210 ? -9.011 7.849 2.204 1.00 94.69 210 SER A N 1
ATOM 1655 C CA . SER A 1 210 ? -9.549 8.261 0.904 1.00 94.69 210 SER A CA 1
ATOM 1656 C C . SER A 1 210 ? -8.671 9.324 0.238 1.00 94.69 210 SER A C 1
ATOM 1658 O O . SER A 1 210 ? -8.341 9.193 -0.939 1.00 94.69 210 SER A O 1
ATOM 1660 N N . VAL A 1 211 ? -8.207 10.319 1.004 1.00 96.12 211 VAL A N 1
ATOM 1661 C CA . VAL A 1 211 ? -7.315 11.375 0.508 1.00 96.12 211 VAL A CA 1
ATOM 1662 C C . VAL A 1 211 ? -5.943 10.809 0.152 1.00 96.12 211 VAL A C 1
ATOM 1664 O O . VAL A 1 211 ? -5.422 11.126 -0.915 1.00 96.12 211 VAL A O 1
ATOM 1667 N N . GLN A 1 212 ? -5.375 9.938 0.989 1.00 96.81 212 GLN A N 1
ATOM 1668 C CA . GLN A 1 212 ? -4.076 9.305 0.751 1.00 96.81 212 GLN A CA 1
ATOM 1669 C C . GLN A 1 212 ? -4.086 8.470 -0.536 1.00 96.81 212 GLN A C 1
ATOM 1671 O O . GLN A 1 212 ? -3.235 8.644 -1.407 1.00 96.81 212 GLN A O 1
ATOM 1676 N N . LEU A 1 213 ? -5.085 7.601 -0.706 1.00 96.75 213 LEU A N 1
ATOM 1677 C CA . LEU A 1 213 ? -5.210 6.747 -1.888 1.00 96.75 213 LEU A CA 1
ATOM 1678 C C . LEU A 1 213 ? -5.511 7.552 -3.160 1.00 96.75 213 LEU A C 1
ATOM 1680 O O . LEU A 1 213 ? -4.909 7.293 -4.203 1.00 96.75 213 LEU A O 1
ATOM 1684 N N . ALA A 1 214 ? -6.386 8.559 -3.076 1.00 96.38 214 ALA A N 1
ATOM 1685 C CA . ALA A 1 214 ? -6.657 9.456 -4.197 1.00 96.38 214 ALA A CA 1
ATOM 1686 C C . ALA A 1 214 ? -5.412 10.266 -4.594 1.00 96.38 214 ALA A C 1
ATOM 1688 O O . ALA A 1 214 ? -5.131 10.422 -5.782 1.00 96.38 214 ALA A O 1
ATOM 1689 N N . THR A 1 215 ? -4.626 10.727 -3.616 1.00 96.75 215 THR A N 1
ATOM 1690 C CA . THR A 1 215 ? -3.369 11.450 -3.855 1.00 96.75 215 THR A CA 1
ATOM 1691 C C . THR A 1 215 ? -2.336 10.542 -4.514 1.00 96.75 215 THR A C 1
ATOM 1693 O O . THR A 1 215 ? -1.723 10.948 -5.498 1.00 96.75 215 THR A O 1
ATOM 1696 N N . HIS A 1 216 ? -2.185 9.293 -4.061 1.00 95.44 216 HIS A N 1
ATOM 1697 C CA . HIS A 1 216 ? -1.321 8.317 -4.730 1.00 95.44 216 HIS A CA 1
ATOM 1698 C C . HIS A 1 216 ? -1.735 8.083 -6.182 1.00 95.44 216 HIS A C 1
ATOM 1700 O O . HIS A 1 216 ? -0.888 8.173 -7.072 1.00 95.44 216 HIS A O 1
ATOM 1706 N N . LEU A 1 217 ? -3.024 7.853 -6.447 1.00 95.81 217 LEU A N 1
ATOM 1707 C CA . LEU A 1 217 ? -3.525 7.714 -7.815 1.00 95.81 217 LEU A CA 1
ATOM 1708 C C . LEU A 1 217 ? -3.234 8.971 -8.649 1.00 95.81 217 LEU A C 1
ATOM 1710 O O . LEU A 1 217 ? -2.772 8.861 -9.785 1.00 95.81 217 LEU A O 1
ATOM 1714 N N . GLY A 1 218 ? -3.452 10.156 -8.075 1.00 95.06 218 GLY A N 1
ATOM 1715 C CA . GLY A 1 218 ? -3.157 11.443 -8.700 1.00 95.06 218 GLY A CA 1
ATOM 1716 C C . GLY A 1 218 ? -1.682 11.588 -9.070 1.00 95.06 218 GLY A C 1
ATOM 1717 O O . GLY A 1 218 ? -1.375 11.930 -10.210 1.00 95.06 218 GLY A O 1
ATOM 1718 N N . ILE A 1 219 ? -0.765 11.246 -8.158 1.00 92.56 219 ILE A N 1
ATOM 1719 C CA . ILE A 1 219 ? 0.683 11.237 -8.415 1.00 92.56 219 ILE A CA 1
ATOM 1720 C C . ILE A 1 219 ? 1.010 10.289 -9.573 1.00 92.56 219 ILE A C 1
ATOM 1722 O O . ILE A 1 219 ? 1.756 10.668 -10.479 1.00 92.56 219 ILE A O 1
ATOM 1726 N N . LYS A 1 220 ? 0.430 9.080 -9.593 1.00 90.50 220 LYS A N 1
ATOM 1727 C CA . LYS A 1 220 ? 0.649 8.114 -10.679 1.00 90.50 220 LYS A CA 1
ATOM 1728 C C . LYS A 1 220 ? 0.153 8.669 -12.014 1.00 90.50 220 LYS A C 1
ATOM 1730 O O . LYS A 1 220 ? 0.926 8.728 -12.967 1.00 90.50 220 LYS A O 1
ATOM 1735 N N . LEU A 1 221 ? -1.075 9.172 -12.082 1.00 92.25 221 LEU A N 1
ATOM 1736 C CA . LEU A 1 221 ? -1.638 9.722 -13.317 1.00 92.25 221 LEU A CA 1
ATOM 1737 C C . LEU A 1 221 ? -0.874 10.963 -13.815 1.00 92.25 221 LEU A C 1
ATOM 1739 O O . LEU A 1 221 ? -0.622 11.119 -15.014 1.00 92.25 221 LEU A O 1
ATOM 1743 N N . LEU A 1 222 ? -0.441 11.822 -12.892 1.00 90.38 222 LEU A N 1
ATOM 1744 C CA . LEU A 1 222 ? 0.384 12.982 -13.203 1.00 90.38 222 LEU A CA 1
ATOM 1745 C C . LEU A 1 222 ? 1.743 12.550 -13.760 1.00 90.38 222 LEU A C 1
ATOM 1747 O O . LEU A 1 222 ? 2.175 13.049 -14.798 1.00 90.38 222 LEU A O 1
ATOM 1751 N N . SER A 1 223 ? 2.396 11.571 -13.130 1.00 85.25 223 SER A N 1
ATOM 1752 C CA . SER A 1 223 ? 3.664 11.039 -13.630 1.00 85.25 223 SER A CA 1
ATOM 1753 C C . SER A 1 223 ? 3.513 10.378 -15.008 1.00 85.25 223 SER A C 1
ATOM 1755 O O . SER A 1 223 ? 4.358 10.597 -15.874 1.00 85.25 223 SER A O 1
ATOM 1757 N N . ALA A 1 224 ? 2.395 9.697 -15.281 1.00 83.81 224 ALA A N 1
ATOM 1758 C CA . ALA A 1 224 ? 2.112 9.097 -16.586 1.00 83.81 224 ALA A CA 1
ATOM 1759 C C . ALA A 1 224 ? 2.010 10.137 -17.716 1.00 83.81 224 ALA A C 1
ATOM 1761 O O . ALA A 1 224 ? 2.431 9.879 -18.842 1.00 83.81 224 ALA A O 1
ATOM 1762 N N . THR A 1 225 ? 1.458 11.320 -17.432 1.00 82.62 225 THR A N 1
ATOM 1763 C CA . THR A 1 225 ? 1.232 12.372 -18.438 1.00 82.62 225 THR A CA 1
ATOM 1764 C C . THR A 1 225 ? 2.414 13.328 -18.579 1.00 82.62 225 THR A C 1
ATOM 1766 O O . THR A 1 225 ? 2.765 13.723 -19.696 1.00 82.62 225 THR A O 1
ATOM 1769 N N . LEU A 1 226 ? 3.054 13.695 -17.467 1.00 82.62 226 LEU A N 1
ATOM 1770 C CA . LEU A 1 226 ? 4.160 14.646 -17.454 1.00 82.62 226 LEU A CA 1
ATOM 1771 C C . LEU A 1 226 ? 5.468 14.019 -17.928 1.00 82.62 226 LEU A C 1
ATOM 1773 O O . LEU A 1 226 ? 6.187 14.643 -18.704 1.00 82.62 226 LEU A O 1
ATOM 1777 N N . PHE A 1 227 ? 5.790 12.797 -17.501 1.00 76.19 227 PHE A N 1
ATOM 1778 C CA . PHE A 1 227 ? 7.109 12.206 -17.739 1.00 76.19 227 PHE A CA 1
ATOM 1779 C C . PHE A 1 227 ? 7.433 12.009 -19.237 1.00 76.19 227 PHE A C 1
ATOM 1781 O O . PHE A 1 227 ? 8.533 12.386 -19.659 1.00 76.19 227 PHE A O 1
ATOM 1788 N N . PRO A 1 228 ? 6.498 11.547 -20.097 1.00 73.56 228 PRO A N 1
ATOM 1789 C CA . PRO A 1 228 ? 6.732 11.492 -21.541 1.00 73.56 228 PRO A CA 1
ATOM 1790 C C . PRO A 1 228 ? 6.922 12.879 -22.170 1.00 73.56 228 PRO A C 1
ATOM 1792 O O . PRO A 1 228 ? 7.759 13.050 -23.059 1.00 73.56 228 PRO A O 1
ATOM 1795 N N . ARG A 1 229 ? 6.161 13.882 -21.707 1.00 74.56 229 ARG A N 1
ATOM 1796 C CA . ARG A 1 229 ? 6.224 15.263 -22.215 1.00 74.56 229 ARG A CA 1
ATOM 1797 C C . ARG A 1 229 ? 7.537 15.943 -21.831 1.00 74.56 229 ARG A C 1
ATOM 1799 O O . ARG A 1 229 ? 8.231 16.448 -22.708 1.00 74.56 229 ARG A O 1
ATOM 1806 N N . LEU A 1 230 ? 7.906 15.885 -20.552 1.00 75.69 230 LEU A N 1
ATOM 1807 C CA . LEU A 1 230 ? 9.171 16.400 -20.020 1.00 75.69 230 LEU A CA 1
ATOM 1808 C C . LEU A 1 230 ? 10.365 15.771 -20.728 1.00 75.69 230 LEU A C 1
ATOM 1810 O O . LEU A 1 230 ? 11.300 16.474 -21.099 1.00 75.69 230 LEU A O 1
ATOM 1814 N N . ARG A 1 231 ? 10.327 14.458 -20.970 1.00 71.88 231 ARG A N 1
ATOM 1815 C CA . ARG A 1 231 ? 11.400 13.786 -21.699 1.00 71.88 231 ARG A CA 1
ATOM 1816 C C . ARG A 1 231 ? 11.504 14.253 -23.148 1.00 71.88 231 ARG A C 1
ATOM 1818 O O . ARG A 1 231 ? 12.616 14.500 -23.598 1.00 71.88 231 ARG A O 1
ATOM 1825 N N . ARG A 1 232 ? 10.377 14.409 -23.854 1.00 68.94 232 ARG A N 1
ATOM 1826 C CA . ARG A 1 232 ? 10.356 14.943 -25.228 1.00 68.94 232 ARG A CA 1
ATOM 1827 C C . ARG A 1 232 ? 10.923 16.366 -25.297 1.00 68.94 232 ARG A C 1
ATOM 1829 O O . ARG A 1 232 ? 11.574 16.704 -26.276 1.00 68.94 232 ARG A O 1
ATOM 1836 N N . MET A 1 233 ? 10.694 17.179 -24.265 1.00 69.81 233 MET A N 1
ATOM 1837 C CA . MET A 1 233 ? 11.267 18.527 -24.158 1.00 69.81 233 MET A CA 1
ATOM 1838 C C . MET A 1 233 ? 12.761 18.511 -23.803 1.00 69.81 233 MET A C 1
ATOM 1840 O O . MET A 1 233 ? 13.509 19.345 -24.299 1.00 69.81 233 MET A O 1
ATOM 1844 N N . ARG A 1 234 ? 13.203 17.575 -22.950 1.00 68.62 234 ARG A N 1
ATOM 1845 C CA . ARG A 1 234 ? 14.606 17.456 -22.514 1.00 68.62 234 ARG A CA 1
ATOM 1846 C C . ARG A 1 234 ? 15.528 16.810 -23.532 1.00 68.62 234 ARG A C 1
ATOM 1848 O O . ARG A 1 234 ? 16.727 17.034 -23.431 1.00 68.62 234 ARG A O 1
ATOM 1855 N N . THR A 1 235 ? 15.029 15.992 -24.457 1.00 62.38 235 THR A N 1
ATOM 1856 C CA . THR A 1 235 ? 15.854 15.524 -25.575 1.00 62.38 235 THR A CA 1
ATOM 1857 C C . THR A 1 235 ? 16.234 16.742 -26.408 1.00 62.38 235 THR A C 1
ATOM 1859 O O . THR A 1 235 ? 15.346 17.300 -27.058 1.00 62.38 235 THR A O 1
ATOM 1862 N N . PRO A 1 236 ? 17.505 17.191 -26.371 1.00 55.81 236 PRO A N 1
ATOM 1863 C CA . PRO A 1 236 ? 17.907 18.344 -27.146 1.00 55.81 236 PRO A CA 1
ATOM 1864 C C . PRO A 1 236 ? 17.624 18.029 -28.607 1.00 55.81 236 PRO A C 1
ATOM 1866 O O . PRO A 1 236 ? 17.870 16.922 -29.094 1.00 55.81 236 PRO A O 1
ATOM 1869 N N . LEU A 1 237 ? 17.062 19.013 -29.291 1.00 53.34 237 LEU A N 1
ATOM 1870 C CA . LEU A 1 237 ? 16.857 18.997 -30.723 1.00 53.34 237 LEU A CA 1
ATOM 1871 C C . LEU A 1 237 ? 18.254 19.045 -31.360 1.00 53.34 237 LEU A C 1
ATOM 1873 O O . LEU A 1 237 ? 18.735 20.110 -31.724 1.00 53.34 237 LEU A O 1
ATOM 1877 N N . GLY A 1 238 ? 18.944 17.902 -31.408 1.00 53.03 238 GLY A N 1
ATOM 1878 C CA . GLY A 1 238 ? 20.254 17.713 -32.031 1.00 53.03 238 GLY A CA 1
ATOM 1879 C C . GLY A 1 238 ? 20.153 17.845 -33.548 1.00 53.03 238 GLY A C 1
ATOM 1880 O O . GLY A 1 238 ? 20.423 16.909 -34.293 1.00 53.03 238 GLY A O 1
ATOM 1881 N N . ARG A 1 239 ? 19.684 19.002 -34.011 1.00 50.34 239 ARG A N 1
ATOM 1882 C CA . ARG A 1 239 ? 19.569 19.403 -35.407 1.00 50.34 239 ARG A CA 1
ATOM 1883 C C . ARG A 1 239 ? 20.891 20.042 -35.808 1.00 50.34 239 ARG A C 1
ATOM 1885 O O . ARG A 1 239 ? 21.081 21.224 -35.564 1.00 50.34 239 ARG A O 1
ATOM 1892 N N . ALA A 1 240 ? 21.799 19.228 -36.343 1.00 48.06 240 ALA A N 1
ATOM 1893 C CA . ALA A 1 240 ? 22.771 19.626 -37.375 1.00 48.06 240 ALA A CA 1
ATOM 1894 C C . ALA A 1 240 ? 23.703 18.461 -37.761 1.00 48.06 240 ALA A C 1
ATOM 1896 O O . ALA A 1 240 ? 24.047 18.322 -38.924 1.00 48.06 240 ALA A O 1
ATOM 1897 N N . HIS A 1 241 ? 24.095 17.592 -36.818 1.00 48.97 241 HIS A N 1
ATOM 1898 C CA . HIS A 1 241 ? 25.118 16.554 -37.069 1.00 48.97 241 HIS A CA 1
ATOM 1899 C C . HIS A 1 241 ? 24.558 15.136 -37.300 1.00 48.97 241 HIS A C 1
ATOM 1901 O O . HIS A 1 241 ? 25.305 14.195 -37.553 1.00 48.97 241 HIS A O 1
ATOM 1907 N N . GLN A 1 242 ? 23.238 14.959 -37.182 1.00 51.50 242 GLN A N 1
ATOM 1908 C CA . GLN A 1 242 ? 22.593 13.640 -37.132 1.00 51.50 242 GLN A CA 1
ATOM 1909 C C . GLN A 1 242 ? 21.949 13.198 -38.456 1.00 51.50 242 GLN A C 1
ATOM 1911 O O . GLN A 1 242 ? 21.439 12.085 -38.541 1.00 51.50 242 GLN A O 1
ATOM 1916 N N . GLU A 1 243 ? 21.972 14.047 -39.484 1.00 53.69 243 GLU A N 1
ATOM 1917 C CA . GLU A 1 243 ? 21.303 13.795 -40.769 1.00 53.69 243 GLU A CA 1
ATOM 1918 C C . GLU A 1 243 ? 22.075 12.810 -41.669 1.00 53.69 243 GLU A C 1
ATOM 1920 O O . GLU A 1 243 ? 21.485 12.179 -42.536 1.00 53.69 243 GLU A O 1
ATOM 1925 N N . HIS A 1 244 ? 23.372 12.599 -41.406 1.00 57.94 244 HIS A N 1
ATOM 1926 C CA . HIS A 1 244 ? 24.242 11.681 -42.161 1.00 57.94 244 HIS A CA 1
ATOM 1927 C C . HIS A 1 244 ? 24.521 10.332 -41.469 1.00 57.94 244 HIS A C 1
ATOM 1929 O O . HIS A 1 244 ? 25.249 9.500 -42.008 1.00 57.94 244 HIS A O 1
ATOM 1935 N N . GLN A 1 245 ? 23.991 10.091 -40.265 1.00 67.44 245 GLN A N 1
ATOM 1936 C CA . GLN A 1 245 ? 24.272 8.854 -39.528 1.00 67.44 245 GLN A CA 1
ATOM 1937 C C . GLN A 1 245 ? 23.315 7.728 -39.931 1.00 67.44 245 GLN A C 1
ATOM 1939 O O . GLN A 1 245 ? 22.112 7.939 -40.081 1.00 67.44 245 GLN A O 1
ATOM 1944 N N . SER A 1 246 ? 23.847 6.508 -40.059 1.00 81.38 246 SER A N 1
ATOM 1945 C CA . SER A 1 246 ? 23.038 5.326 -40.362 1.00 81.38 246 SER A CA 1
ATOM 1946 C C . SER A 1 246 ? 21.941 5.118 -39.302 1.00 81.38 246 SER A C 1
ATOM 1948 O O . SER A 1 246 ? 22.156 5.397 -38.114 1.00 81.38 246 SER A O 1
ATOM 1950 N N . PRO A 1 247 ? 20.759 4.597 -39.688 1.00 84.44 247 PRO A N 1
ATOM 1951 C CA . PRO A 1 247 ? 19.632 4.418 -38.765 1.00 84.44 247 PRO A CA 1
ATOM 1952 C C . PRO A 1 247 ? 19.986 3.529 -37.560 1.00 84.44 247 PRO A C 1
ATOM 1954 O O . PRO A 1 247 ? 19.476 3.738 -36.461 1.00 84.44 247 PRO A O 1
ATOM 1957 N N . VAL A 1 248 ? 20.921 2.589 -37.741 1.00 88.88 248 VAL A N 1
ATOM 1958 C CA . VAL A 1 248 ? 21.425 1.695 -36.689 1.00 88.88 248 VAL A CA 1
ATOM 1959 C C . VAL A 1 248 ? 22.258 2.449 -35.651 1.00 88.88 248 VAL A C 1
ATOM 1961 O O . VAL A 1 248 ? 22.037 2.283 -34.452 1.00 88.88 248 VAL A O 1
ATOM 1964 N N . LEU A 1 249 ? 23.188 3.310 -36.081 1.00 87.50 249 LEU A N 1
ATOM 1965 C CA . LEU A 1 249 ? 24.030 4.075 -35.157 1.00 87.50 249 LEU A CA 1
ATOM 1966 C C . LEU A 1 249 ? 23.185 5.027 -34.302 1.00 87.50 249 LEU A C 1
ATOM 1968 O O . LEU A 1 249 ? 23.393 5.135 -33.093 1.00 87.50 249 LEU A O 1
ATOM 1972 N N . ARG A 1 250 ? 22.170 5.651 -34.913 1.00 83.44 250 ARG A N 1
ATOM 1973 C CA . ARG A 1 250 ? 21.215 6.509 -34.205 1.00 83.44 250 ARG A CA 1
ATOM 1974 C C . ARG A 1 250 ? 20.474 5.748 -33.104 1.00 83.44 250 ARG A C 1
ATOM 1976 O O . ARG A 1 250 ? 20.371 6.249 -31.985 1.00 83.44 250 ARG A O 1
ATOM 1983 N N . GLN A 1 251 ? 20.015 4.531 -33.397 1.00 86.12 251 GLN A N 1
ATOM 1984 C CA . GLN A 1 251 ? 19.352 3.675 -32.414 1.00 86.12 251 GLN A CA 1
ATOM 1985 C C . GLN A 1 251 ? 20.286 3.294 -31.256 1.00 86.12 251 GLN A C 1
ATOM 1987 O O . GLN A 1 251 ? 19.864 3.328 -30.100 1.00 86.12 251 GLN A O 1
ATOM 1992 N N . ILE A 1 252 ? 21.546 2.956 -31.541 1.00 85.75 252 ILE A N 1
ATOM 1993 C CA . ILE A 1 252 ? 22.529 2.584 -30.513 1.00 85.75 252 ILE A CA 1
ATOM 1994 C C . ILE A 1 252 ? 22.786 3.755 -29.562 1.00 85.75 252 ILE A C 1
ATOM 1996 O O . ILE A 1 252 ? 22.712 3.580 -28.346 1.00 85.75 252 ILE A O 1
ATOM 2000 N N . ILE A 1 253 ? 23.032 4.953 -30.102 1.00 85.31 253 ILE A N 1
ATOM 2001 C CA . ILE A 1 253 ? 23.266 6.161 -29.297 1.00 85.31 253 ILE A CA 1
ATOM 2002 C C . ILE A 1 253 ? 22.045 6.453 -28.420 1.00 85.31 253 ILE A C 1
ATOM 2004 O O . ILE A 1 253 ? 22.178 6.700 -27.221 1.00 85.31 253 ILE A O 1
ATOM 2008 N N . GLU A 1 254 ? 20.840 6.371 -28.991 1.00 82.31 254 GLU A N 1
ATOM 2009 C CA . GLU A 1 254 ? 19.613 6.607 -28.237 1.00 82.31 254 GLU A CA 1
ATOM 2010 C C . GLU A 1 254 ? 19.422 5.587 -27.108 1.00 82.31 254 GLU A C 1
ATOM 2012 O O . GLU A 1 254 ? 19.078 5.971 -25.992 1.00 82.31 254 GLU A O 1
ATOM 2017 N N . GLN A 1 255 ? 19.660 4.297 -27.361 1.00 83.50 255 GLN A N 1
ATOM 2018 C CA . GLN A 1 255 ? 19.535 3.251 -26.342 1.00 83.50 255 GLN A CA 1
ATOM 2019 C C . GLN A 1 255 ? 20.626 3.335 -25.270 1.00 83.50 255 GLN A C 1
ATOM 2021 O O . GLN A 1 255 ? 20.349 3.036 -24.108 1.00 83.50 255 GLN A O 1
ATOM 2026 N N . SER A 1 256 ? 21.838 3.757 -25.638 1.00 83.69 256 SER A N 1
ATOM 2027 C CA . SER A 1 256 ? 22.955 3.942 -24.708 1.00 83.69 256 SER A CA 1
ATOM 2028 C C . SER A 1 256 ? 22.707 5.089 -23.729 1.00 83.69 256 SER A C 1
ATOM 2030 O O . SER A 1 256 ? 23.084 4.990 -22.566 1.00 83.69 256 SER A O 1
ATOM 2032 N N . ASN A 1 257 ? 22.031 6.152 -24.173 1.00 84.31 257 ASN A N 1
ATOM 2033 C CA . ASN A 1 257 ? 21.720 7.316 -23.340 1.00 84.31 257 ASN A CA 1
ATOM 2034 C C . ASN A 1 257 ? 20.539 7.091 -22.376 1.00 84.31 257 ASN A C 1
ATOM 2036 O O . ASN A 1 257 ? 20.222 7.971 -21.575 1.00 84.31 257 ASN A O 1
ATOM 2040 N N . ARG A 1 258 ? 19.846 5.945 -22.453 1.00 82.31 258 ARG A N 1
ATOM 2041 C CA . ARG A 1 258 ? 18.736 5.621 -21.545 1.00 82.31 258 ARG A CA 1
ATOM 2042 C C . ARG A 1 258 ? 19.260 5.053 -20.221 1.00 82.31 258 ARG A C 1
ATOM 2044 O O . ARG A 1 258 ? 20.217 4.278 -20.232 1.00 82.31 258 ARG A O 1
ATOM 2051 N N . PRO A 1 259 ? 18.604 5.364 -19.088 1.00 80.56 259 PRO A N 1
ATOM 2052 C CA . PRO A 1 259 ? 18.994 4.811 -17.798 1.00 80.56 259 PRO A CA 1
ATOM 2053 C C . PRO A 1 259 ? 18.824 3.279 -17.765 1.00 80.56 259 PRO A C 1
ATOM 2055 O O . PRO A 1 259 ? 17.959 2.737 -18.473 1.00 80.56 259 PRO A O 1
ATOM 2058 N N . PRO A 1 260 ? 19.627 2.566 -16.951 1.00 76.94 260 PRO A N 1
ATOM 2059 C CA . PRO A 1 260 ? 19.434 1.141 -16.710 1.00 76.94 260 PRO A CA 1
ATOM 2060 C C . PRO A 1 260 ? 18.069 0.872 -16.061 1.00 76.94 260 PRO A C 1
ATOM 2062 O O . PRO A 1 260 ? 17.518 1.703 -15.340 1.00 76.94 260 PRO A O 1
ATOM 2065 N N . CYS A 1 261 ? 17.507 -0.300 -16.348 1.00 70.81 261 CYS A N 1
ATOM 2066 C CA . CYS A 1 261 ? 16.198 -0.703 -15.853 1.00 70.81 261 CYS A CA 1
ATOM 2067 C C . CYS A 1 261 ? 16.330 -1.541 -14.569 1.00 70.81 261 CYS A C 1
ATOM 2069 O O . CYS A 1 261 ? 16.291 -2.765 -14.649 1.00 70.81 261 CYS A O 1
ATOM 2071 N N . ASP A 1 262 ? 16.431 -0.896 -13.403 1.00 63.19 262 ASP A N 1
ATOM 2072 C CA . ASP A 1 262 ? 16.503 -1.572 -12.091 1.00 63.19 262 ASP A CA 1
ATOM 2073 C C . ASP A 1 262 ? 15.276 -1.271 -11.210 1.00 63.19 262 ASP A C 1
ATOM 2075 O O . ASP A 1 262 ? 15.371 -0.787 -10.085 1.00 63.19 262 ASP A O 1
ATOM 2079 N N . THR A 1 263 ? 14.076 -1.542 -11.734 1.00 62.50 263 THR A N 1
ATOM 2080 C CA . THR A 1 263 ? 12.805 -1.162 -11.083 1.00 62.50 263 THR A CA 1
ATOM 2081 C C . THR A 1 263 ? 12.029 -2.323 -10.455 1.00 62.50 263 THR A C 1
ATOM 2083 O O . THR A 1 263 ? 10.935 -2.107 -9.927 1.00 62.50 263 THR A O 1
ATOM 2086 N N . GLN A 1 264 ? 12.549 -3.557 -10.487 1.00 74.75 264 GLN A N 1
ATOM 2087 C CA . GLN A 1 264 ? 11.767 -4.733 -10.082 1.00 74.75 264 GLN A CA 1
ATOM 2088 C C . GLN A 1 264 ? 11.395 -4.706 -8.590 1.00 74.75 264 GLN A C 1
ATOM 2090 O O . GLN A 1 264 ? 10.220 -4.851 -8.260 1.00 74.75 264 GLN A O 1
ATOM 2095 N N . THR A 1 265 ? 12.354 -4.464 -7.690 1.00 80.31 265 THR A N 1
ATOM 2096 C CA . THR A 1 265 ? 12.094 -4.424 -6.238 1.00 80.31 265 THR A CA 1
ATOM 2097 C C . THR A 1 265 ? 11.126 -3.308 -5.860 1.00 80.31 265 THR A C 1
ATOM 2099 O O . THR A 1 265 ? 10.157 -3.550 -5.148 1.00 80.31 265 THR A O 1
ATOM 2102 N N . TRP A 1 266 ? 11.357 -2.099 -6.373 1.00 83.81 266 TRP A N 1
ATOM 2103 C CA . TRP A 1 266 ? 10.496 -0.946 -6.112 1.00 83.81 266 TRP A CA 1
ATOM 2104 C C . TRP A 1 266 ? 9.055 -1.203 -6.571 1.00 83.81 266 TRP A C 1
ATOM 2106 O O . TRP A 1 266 ? 8.099 -0.894 -5.865 1.00 83.81 266 TRP A O 1
ATOM 2116 N N . SER A 1 267 ? 8.888 -1.857 -7.723 1.00 86.88 267 SER A N 1
ATOM 2117 C CA . SER A 1 267 ? 7.562 -2.208 -8.236 1.00 86.88 267 SER A CA 1
ATOM 2118 C C . SER A 1 267 ? 6.842 -3.223 -7.345 1.00 86.88 267 SER A C 1
ATOM 2120 O O . SER A 1 267 ? 5.651 -3.062 -7.096 1.00 86.88 267 SER A O 1
ATOM 2122 N N . TYR A 1 268 ? 7.546 -4.227 -6.811 1.00 88.19 268 TYR A N 1
ATOM 2123 C CA . TYR A 1 268 ? 6.956 -5.142 -5.829 1.00 88.19 268 TYR A CA 1
ATOM 2124 C C . TYR A 1 268 ? 6.623 -4.460 -4.502 1.00 88.19 268 TYR A C 1
ATOM 2126 O O . TYR A 1 268 ? 5.598 -4.786 -3.907 1.00 88.19 268 TYR A O 1
ATOM 2134 N N . LEU A 1 269 ? 7.445 -3.511 -4.049 1.00 90.31 269 LEU A N 1
ATOM 2135 C CA . LEU A 1 269 ? 7.183 -2.748 -2.831 1.00 90.31 269 LEU A CA 1
ATOM 2136 C C . LEU A 1 269 ? 5.892 -1.925 -2.954 1.00 90.31 269 LEU A C 1
ATOM 2138 O O . LEU A 1 269 ? 5.054 -1.972 -2.059 1.00 90.31 269 LEU A O 1
ATOM 2142 N N . GLU A 1 270 ? 5.673 -1.243 -4.081 1.00 91.00 270 GLU A N 1
ATOM 2143 C CA . GLU A 1 270 ? 4.423 -0.506 -4.321 1.00 91.00 270 GLU A CA 1
ATOM 2144 C C . GLU A 1 270 ? 3.187 -1.427 -4.364 1.00 91.00 270 GLU A C 1
ATOM 2146 O O . GLU A 1 270 ? 2.122 -1.082 -3.836 1.00 91.00 270 GLU A O 1
ATOM 2151 N N . LEU A 1 271 ? 3.325 -2.620 -4.958 1.00 93.06 271 LEU A N 1
ATOM 2152 C CA . LEU A 1 271 ? 2.271 -3.640 -4.947 1.00 93.06 271 LEU A CA 1
ATOM 2153 C C . LEU A 1 271 ? 1.996 -4.145 -3.527 1.00 93.06 271 LEU A C 1
ATOM 2155 O O . LEU A 1 271 ? 0.836 -4.309 -3.156 1.00 93.06 271 LEU A O 1
ATOM 2159 N N . LEU A 1 272 ? 3.043 -4.349 -2.724 1.00 94.06 272 LEU A N 1
ATOM 2160 C CA . LEU A 1 272 ? 2.923 -4.762 -1.330 1.00 94.06 272 LEU A CA 1
ATOM 2161 C C . LEU A 1 272 ? 2.205 -3.699 -0.494 1.00 94.06 272 LEU A C 1
ATOM 2163 O O . LEU A 1 272 ? 1.289 -4.032 0.252 1.00 94.06 272 LEU A O 1
ATOM 2167 N N . ILE A 1 273 ? 2.568 -2.423 -0.645 1.00 94.38 273 ILE A N 1
ATOM 2168 C CA . ILE A 1 273 ? 1.892 -1.318 0.046 1.00 94.38 273 ILE A CA 1
ATOM 2169 C C . ILE A 1 273 ? 0.406 -1.308 -0.328 1.00 94.38 273 ILE A C 1
ATOM 2171 O O . ILE A 1 273 ? -0.445 -1.236 0.558 1.00 94.38 273 ILE A O 1
ATOM 2175 N N . SER A 1 274 ? 0.070 -1.444 -1.613 1.00 95.00 274 SER A N 1
ATOM 2176 C CA . SER A 1 274 ? -1.327 -1.500 -2.075 1.00 95.00 274 SER A CA 1
ATOM 2177 C C . SER A 1 274 ? -2.080 -2.704 -1.499 1.00 95.00 274 SER A C 1
ATOM 2179 O O . SER A 1 274 ? -3.210 -2.569 -1.038 1.00 95.00 274 SER A O 1
ATOM 2181 N N . TYR A 1 275 ? -1.438 -3.873 -1.461 1.00 94.81 275 TYR A N 1
ATOM 2182 C CA . TYR A 1 275 ? -1.988 -5.078 -0.846 1.00 94.81 275 TYR A CA 1
ATOM 2183 C C . TYR A 1 275 ? -2.272 -4.878 0.651 1.00 94.81 275 TYR A C 1
ATOM 2185 O O . TYR A 1 275 ? -3.378 -5.158 1.113 1.00 94.81 275 TYR A O 1
ATOM 2193 N N . CYS A 1 276 ? -1.325 -4.312 1.401 1.00 95.62 276 CYS A N 1
ATOM 2194 C CA . CYS A 1 276 ? -1.489 -4.025 2.825 1.00 95.62 276 CYS A CA 1
ATOM 2195 C C . CYS A 1 276 ? -2.619 -3.016 3.099 1.00 95.62 276 CYS A C 1
ATOM 2197 O O . CYS A 1 276 ? -3.368 -3.199 4.056 1.00 95.62 276 CYS A O 1
ATOM 2199 N N . HIS A 1 277 ? -2.812 -2.001 2.245 1.00 94.62 277 HIS A N 1
ATOM 2200 C CA . HIS A 1 277 ? -3.945 -1.071 2.373 1.00 94.62 277 HIS A CA 1
ATOM 2201 C C . HIS A 1 277 ? -5.293 -1.810 2.331 1.00 94.62 277 HIS A C 1
ATOM 2203 O O . HIS A 1 277 ? -6.185 -1.520 3.133 1.00 94.62 277 HIS A O 1
ATOM 2209 N N . VAL A 1 278 ? -5.440 -2.786 1.430 1.00 93.19 278 VAL A N 1
ATOM 2210 C CA . VAL A 1 278 ? -6.654 -3.610 1.333 1.00 93.19 278 VAL A CA 1
ATOM 2211 C C . VAL A 1 278 ? -6.783 -4.531 2.546 1.00 93.19 278 VAL A C 1
ATOM 2213 O O . VAL A 1 278 ? -7.845 -4.589 3.166 1.00 93.19 278 VAL A O 1
ATOM 2216 N N . MET A 1 279 ? -5.703 -5.207 2.933 1.00 92.31 279 MET A N 1
ATOM 2217 C CA . MET A 1 279 ? -5.729 -6.186 4.023 1.00 92.31 279 MET A CA 1
ATOM 2218 C C . MET A 1 279 ? -5.997 -5.578 5.400 1.00 92.31 279 MET A C 1
ATOM 2220 O O . MET A 1 279 ? -6.713 -6.181 6.201 1.00 92.31 279 MET A O 1
ATOM 2224 N N . PHE A 1 280 ? -5.451 -4.394 5.676 1.00 92.56 280 PHE A N 1
ATOM 2225 C CA . PHE A 1 280 ? -5.570 -3.736 6.979 1.00 92.56 280 PHE A CA 1
ATOM 2226 C C . PHE A 1 280 ? -6.831 -2.877 7.108 1.00 92.56 280 PHE A C 1
ATOM 2228 O O . PHE A 1 280 ? -7.377 -2.750 8.200 1.00 92.56 280 PHE A O 1
ATOM 2235 N N . PHE A 1 281 ? -7.298 -2.259 6.016 1.00 90.62 281 PHE A N 1
ATOM 2236 C CA . PHE A 1 281 ? -8.333 -1.222 6.103 1.00 90.62 281 PHE A CA 1
ATOM 2237 C C . PHE A 1 281 ? -9.615 -1.523 5.335 1.00 90.62 281 PHE A C 1
ATOM 2239 O O . PHE A 1 281 ? -10.545 -0.727 5.437 1.00 90.62 281 PHE A O 1
ATOM 2246 N N . SER A 1 282 ? -9.739 -2.653 4.632 1.00 87.38 282 SER A N 1
ATOM 2247 C CA . SER A 1 282 ? -10.989 -3.022 3.935 1.00 87.38 282 SER A CA 1
ATOM 2248 C C . SER A 1 282 ? -12.220 -3.029 4.846 1.00 87.38 282 SER A C 1
ATOM 2250 O O . SER A 1 282 ? -13.293 -2.611 4.420 1.00 87.38 282 SER A O 1
ATOM 2252 N N . GLY A 1 283 ? -12.073 -3.419 6.115 1.00 83.56 283 GLY A N 1
ATOM 2253 C CA . GLY A 1 283 ? -13.177 -3.389 7.076 1.00 83.56 283 GLY A CA 1
ATOM 2254 C C . GLY A 1 283 ? -13.577 -1.989 7.556 1.00 83.56 283 GLY A C 1
ATOM 2255 O O . GLY A 1 283 ? -14.735 -1.760 7.902 1.00 83.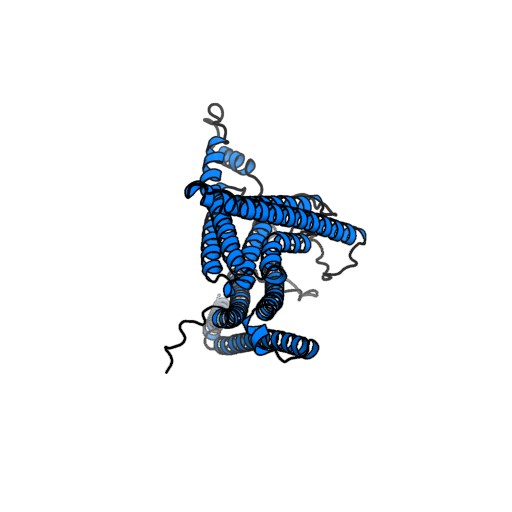56 283 GLY A O 1
ATOM 2256 N N . ILE A 1 284 ? -12.650 -1.027 7.545 1.00 86.00 284 ILE A N 1
ATOM 2257 C CA . ILE A 1 284 ? -12.931 0.371 7.904 1.00 86.00 284 ILE A CA 1
ATOM 2258 C C . ILE A 1 284 ? -13.401 1.144 6.667 1.00 86.00 284 ILE A C 1
ATOM 2260 O O . ILE A 1 284 ? -14.410 1.845 6.732 1.00 86.00 284 ILE A O 1
ATOM 2264 N N . TYR A 1 285 ? -12.697 1.010 5.545 1.00 88.56 285 TYR A N 1
ATOM 2265 C CA . TYR A 1 285 ? -12.927 1.711 4.287 1.00 88.56 285 TYR A CA 1
ATOM 2266 C C . TYR A 1 285 ? -12.954 0.714 3.106 1.00 88.56 285 TYR A C 1
ATOM 2268 O O . TYR A 1 285 ? -11.935 0.509 2.445 1.00 88.56 285 TYR A O 1
ATOM 2276 N N . PRO A 1 286 ? -14.115 0.110 2.786 1.00 86.94 286 PRO A N 1
ATOM 2277 C CA . PRO A 1 286 ? -14.222 -0.928 1.750 1.00 86.94 286 PRO A CA 1
ATOM 2278 C C . PRO A 1 286 ? -13.823 -0.455 0.344 1.00 86.94 286 PRO A C 1
ATOM 2280 O O . PRO A 1 286 ? -13.276 -1.217 -0.449 1.00 86.94 286 PRO A O 1
ATOM 2283 N N . GLN A 1 287 ? -14.044 0.829 0.042 1.00 87.12 287 GLN A N 1
ATOM 2284 C CA . GLN A 1 287 ? -13.669 1.450 -1.236 1.00 87.12 287 GLN A CA 1
ATOM 2285 C C . GLN A 1 287 ? -12.147 1.492 -1.466 1.00 87.12 287 GLN A C 1
ATOM 2287 O O . GLN A 1 287 ? -11.716 1.713 -2.596 1.00 87.12 287 GLN A O 1
ATOM 2292 N N . CYS A 1 288 ? -11.333 1.240 -0.433 1.00 89.94 288 CYS A N 1
ATOM 2293 C CA . CYS A 1 288 ? -9.877 1.118 -0.528 1.00 89.94 288 CYS A CA 1
ATOM 2294 C C . CYS A 1 288 ? -9.446 0.186 -1.672 1.00 89.94 288 CYS A C 1
ATOM 2296 O O . CYS A 1 288 ? -8.585 0.545 -2.473 1.00 89.94 288 CYS A O 1
ATOM 2298 N N . ALA A 1 289 ? -10.109 -0.969 -1.811 1.00 90.25 289 ALA A N 1
ATOM 2299 C CA . ALA A 1 289 ? -9.791 -1.948 -2.848 1.00 90.25 289 ALA A CA 1
ATOM 2300 C C . ALA A 1 289 ? -9.938 -1.383 -4.269 1.00 90.25 289 ALA A C 1
ATOM 2302 O O . ALA A 1 289 ? -9.100 -1.657 -5.127 1.00 90.25 289 ALA A O 1
ATOM 2303 N N . LEU A 1 290 ? -10.955 -0.550 -4.510 1.00 91.81 290 LEU A N 1
ATOM 2304 C CA . LEU A 1 290 ? -11.174 0.087 -5.809 1.00 91.81 290 LEU A CA 1
ATOM 2305 C C . LEU A 1 290 ? -10.086 1.123 -6.111 1.00 91.81 290 LEU A C 1
ATOM 2307 O O . LEU A 1 290 ? -9.542 1.132 -7.213 1.00 91.81 290 LEU A O 1
ATOM 2311 N N . TRP A 1 291 ? -9.711 1.949 -5.133 1.00 93.69 291 TRP A N 1
ATOM 2312 C CA . TRP A 1 291 ? -8.607 2.897 -5.304 1.00 93.69 291 TRP A CA 1
ATOM 2313 C C . TRP A 1 291 ? -7.270 2.197 -5.562 1.00 93.69 291 TRP A C 1
ATOM 2315 O O . TRP A 1 291 ? -6.524 2.606 -6.456 1.00 93.69 291 TRP A O 1
ATOM 2325 N N . CYS A 1 292 ? -6.971 1.127 -4.821 1.00 94.38 292 CYS A N 1
ATOM 2326 C CA . CYS A 1 292 ? -5.774 0.318 -5.042 1.00 94.38 292 CYS A CA 1
ATOM 2327 C C . CYS A 1 292 ? -5.788 -0.329 -6.431 1.00 94.38 292 CYS A C 1
ATOM 2329 O O . CYS A 1 292 ? -4.777 -0.275 -7.125 1.00 94.38 292 CYS A O 1
ATOM 2331 N N . LEU A 1 293 ? -6.928 -0.862 -6.883 1.00 94.31 293 LEU A N 1
ATOM 2332 C CA . LEU A 1 293 ? -7.068 -1.420 -8.229 1.00 94.31 293 LEU A CA 1
ATOM 2333 C C . LEU A 1 293 ? -6.776 -0.371 -9.310 1.00 94.31 293 LEU A C 1
ATOM 2335 O O . LEU A 1 293 ? -5.960 -0.620 -10.195 1.00 94.31 293 LEU A O 1
ATOM 2339 N N . LEU A 1 294 ? -7.384 0.816 -9.219 1.00 95.19 294 LEU A N 1
ATOM 2340 C CA . LEU A 1 294 ? -7.132 1.915 -10.159 1.00 95.19 294 LEU A CA 1
ATOM 2341 C C . LEU A 1 294 ? -5.658 2.337 -10.158 1.00 95.19 294 LEU A C 1
ATOM 2343 O O . LEU A 1 294 ? -5.072 2.558 -11.217 1.00 95.19 294 LEU A O 1
ATOM 2347 N N . THR A 1 295 ? -5.045 2.399 -8.976 1.00 94.38 295 THR A N 1
ATOM 2348 C CA . THR A 1 295 ? -3.627 2.749 -8.820 1.00 94.38 295 THR A CA 1
ATOM 2349 C C . THR A 1 295 ? -2.725 1.702 -9.466 1.00 94.38 295 THR A C 1
ATOM 2351 O O . THR A 1 295 ? -1.781 2.060 -10.169 1.00 94.38 295 THR A O 1
ATOM 2354 N N . ILE A 1 296 ? -3.034 0.414 -9.296 1.00 93.94 296 ILE A N 1
ATOM 2355 C CA . ILE A 1 296 ? -2.290 -0.694 -9.907 1.00 93.94 296 ILE A CA 1
ATOM 2356 C C . ILE A 1 296 ? -2.458 -0.697 -11.431 1.00 93.94 296 ILE A C 1
ATOM 2358 O O . ILE A 1 296 ? -1.476 -0.909 -12.140 1.00 93.94 296 ILE A O 1
ATOM 2362 N N . ILE A 1 297 ? -3.654 -0.413 -11.956 1.00 93.75 297 ILE A N 1
ATOM 2363 C CA . ILE A 1 297 ? -3.882 -0.290 -13.406 1.00 93.75 297 ILE A CA 1
ATOM 2364 C C . ILE A 1 297 ? -3.044 0.860 -13.973 1.00 93.75 297 ILE A C 1
ATOM 2366 O O . ILE A 1 297 ? -2.283 0.661 -14.921 1.00 93.75 297 ILE A O 1
ATOM 2370 N N . ALA A 1 298 ? -3.117 2.044 -13.355 1.00 91.88 298 ALA A N 1
ATOM 2371 C CA . ALA A 1 298 ? -2.312 3.192 -13.763 1.00 91.88 298 ALA A CA 1
ATOM 2372 C C . ALA A 1 298 ? -0.809 2.869 -13.702 1.00 91.88 298 ALA A C 1
ATOM 2374 O O . ALA A 1 298 ? -0.074 3.150 -14.649 1.00 91.88 298 ALA A O 1
ATOM 2375 N N . LYS A 1 299 ? -0.356 2.214 -12.626 1.00 91.31 299 LYS A N 1
ATOM 2376 C CA . LYS A 1 299 ? 1.029 1.757 -12.461 1.00 91.31 299 LYS A CA 1
ATOM 2377 C C . LYS A 1 299 ? 1.442 0.768 -13.548 1.00 91.31 299 LYS A C 1
ATOM 2379 O O . LYS A 1 299 ? 2.513 0.940 -14.112 1.00 91.31 299 LYS A O 1
ATOM 2384 N N . SER A 1 300 ? 0.605 -0.208 -13.889 1.00 90.12 300 SER A N 1
ATOM 2385 C CA . SER A 1 300 ? 0.896 -1.191 -14.938 1.00 90.12 300 SER A CA 1
ATOM 2386 C C . SER A 1 300 ? 1.087 -0.524 -16.303 1.00 90.12 300 SER A C 1
ATOM 2388 O O . SER A 1 300 ? 2.060 -0.812 -17.002 1.00 90.12 300 SER A O 1
ATOM 2390 N N . CYS A 1 301 ? 0.228 0.439 -16.652 1.00 89.12 301 CYS A N 1
ATOM 2391 C CA . CYS A 1 301 ? 0.393 1.233 -17.869 1.00 89.12 301 CYS A CA 1
ATOM 2392 C C . CYS A 1 301 ? 1.696 2.045 -17.853 1.00 89.12 301 CYS A C 1
ATOM 2394 O O . CYS A 1 301 ? 2.395 2.120 -18.866 1.00 89.12 301 CYS A O 1
ATOM 2396 N N . MET A 1 302 ? 2.045 2.634 -16.707 1.00 87.31 302 MET A N 1
ATOM 2397 C CA . MET A 1 302 ? 3.299 3.371 -16.560 1.00 87.31 302 MET A CA 1
ATOM 2398 C C . MET A 1 302 ? 4.529 2.477 -16.638 1.00 87.31 302 MET A C 1
ATOM 2400 O O . MET A 1 302 ? 5.507 2.870 -17.264 1.00 87.31 302 MET A O 1
ATOM 2404 N N . ASP A 1 303 ? 4.486 1.286 -16.052 1.00 87.94 303 ASP A N 1
ATOM 2405 C CA . ASP A 1 303 ? 5.582 0.322 -16.116 1.00 87.94 303 ASP A CA 1
ATOM 2406 C C . ASP A 1 303 ? 5.800 -0.166 -17.537 1.00 87.94 303 ASP A C 1
ATOM 2408 O O . ASP A 1 303 ? 6.938 -0.212 -17.999 1.00 87.94 303 ASP A O 1
ATOM 2412 N N . LEU A 1 304 ? 4.717 -0.450 -18.265 1.00 88.50 304 LEU A N 1
ATOM 2413 C CA . LEU A 1 304 ? 4.790 -0.793 -19.680 1.00 88.50 304 LEU A CA 1
ATOM 2414 C C . LEU A 1 304 ? 5.450 0.336 -20.479 1.00 88.50 304 LEU A C 1
ATOM 2416 O O . LEU A 1 304 ? 6.399 0.107 -21.230 1.00 88.50 304 LEU A O 1
ATOM 2420 N N . TRP A 1 305 ? 4.996 1.575 -20.278 1.00 85.75 305 TRP A N 1
ATOM 2421 C CA . TRP A 1 305 ? 5.589 2.732 -20.941 1.00 85.75 305 TRP A CA 1
ATOM 2422 C C . TRP A 1 305 ? 7.066 2.926 -20.560 1.00 85.75 305 TRP A C 1
ATOM 2424 O O . TRP A 1 305 ? 7.910 3.180 -21.425 1.00 85.75 305 TRP A O 1
ATOM 2434 N N . HIS A 1 306 ? 7.403 2.764 -19.281 1.00 83.94 306 HIS A N 1
ATOM 2435 C CA . HIS A 1 306 ? 8.762 2.890 -18.772 1.00 83.94 306 HIS A CA 1
ATOM 2436 C C . HIS A 1 306 ? 9.686 1.802 -19.339 1.00 83.94 306 HIS A C 1
ATOM 2438 O O . HIS A 1 306 ? 10.817 2.101 -19.712 1.00 83.94 306 HIS A O 1
ATOM 2444 N N . LEU A 1 307 ? 9.215 0.564 -19.487 1.00 84.88 307 LEU A N 1
ATOM 2445 C CA . LEU A 1 307 ? 9.990 -0.526 -20.088 1.00 84.88 307 LEU A CA 1
ATOM 2446 C C . LEU A 1 307 ? 10.202 -0.335 -21.597 1.00 84.88 307 LEU A C 1
ATOM 2448 O O . LEU A 1 307 ? 11.297 -0.587 -22.095 1.00 84.88 307 LEU A O 1
ATOM 2452 N N . CYS A 1 308 ? 9.184 0.124 -22.331 1.00 84.94 308 CYS A N 1
ATOM 2453 C CA . CYS A 1 308 ? 9.269 0.277 -23.787 1.00 84.94 308 CYS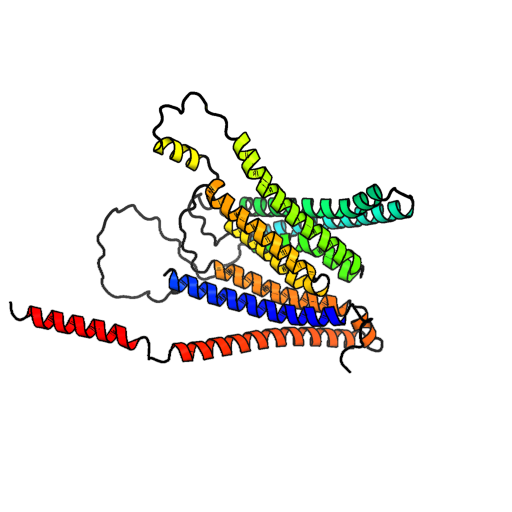 A CA 1
ATOM 2454 C C . CYS A 1 308 ? 9.999 1.559 -24.216 1.00 84.94 308 CYS A C 1
ATOM 2456 O O . CYS A 1 308 ? 10.817 1.555 -25.138 1.00 84.94 308 CYS A O 1
ATOM 2458 N N . SER A 1 309 ? 9.684 2.675 -23.563 1.00 81.81 309 SER A N 1
ATOM 2459 C CA . SER A 1 309 ? 10.179 4.000 -23.939 1.00 81.81 309 SER A CA 1
ATOM 2460 C C . SER A 1 309 ? 11.216 4.509 -22.946 1.00 81.81 309 SER A C 1
ATOM 2462 O O . SER A 1 309 ? 12.252 5.026 -23.363 1.00 81.81 309 SER A O 1
ATOM 2464 N N . GLY A 1 310 ? 10.943 4.363 -21.643 1.00 77.50 310 GLY A N 1
ATOM 2465 C CA . GLY A 1 310 ? 11.696 4.889 -20.492 1.00 77.50 310 GLY A CA 1
ATOM 2466 C C . GLY A 1 310 ? 13.160 4.461 -20.420 1.00 77.50 310 GLY A C 1
ATOM 2467 O O . GLY A 1 310 ? 14.058 5.298 -20.513 1.00 77.50 310 GLY A O 1
ATOM 2468 N N . ALA A 1 311 ? 13.377 3.162 -20.268 1.00 81.75 311 ALA A N 1
ATOM 2469 C CA . ALA A 1 311 ? 14.653 2.585 -19.881 1.00 81.75 311 ALA A CA 1
ATOM 2470 C C . ALA A 1 311 ? 15.386 1.904 -21.045 1.00 81.75 311 ALA A C 1
ATOM 2472 O O . ALA A 1 311 ? 14.842 1.677 -22.133 1.00 81.75 311 ALA A O 1
ATOM 2473 N N . ARG A 1 312 ? 16.659 1.579 -20.810 1.00 84.50 312 ARG A N 1
ATOM 2474 C CA . ARG A 1 312 ? 17.417 0.656 -21.657 1.00 84.50 312 ARG A CA 1
ATOM 2475 C C . ARG A 1 312 ? 16.859 -0.758 -21.483 1.00 84.50 312 ARG A C 1
ATOM 2477 O O . ARG A 1 312 ? 16.506 -1.147 -20.370 1.00 84.50 312 ARG A O 1
ATOM 2484 N N . ARG A 1 313 ? 16.815 -1.539 -22.570 1.00 84.38 313 ARG A N 1
ATOM 2485 C CA . ARG A 1 313 ? 16.361 -2.937 -22.529 1.00 84.38 313 ARG A CA 1
ATOM 2486 C C . ARG A 1 313 ? 17.184 -3.716 -21.486 1.00 84.38 313 ARG A C 1
ATOM 2488 O O . ARG A 1 313 ? 18.407 -3.770 -21.631 1.00 84.38 313 ARG A O 1
ATOM 2495 N N . PRO A 1 314 ? 16.553 -4.305 -20.454 1.00 81.25 314 PRO A N 1
ATOM 2496 C CA . PRO A 1 314 ? 17.265 -5.130 -19.490 1.00 81.25 314 PRO A CA 1
ATOM 2497 C C . PRO A 1 314 ? 17.711 -6.442 -20.139 1.00 81.25 314 PRO A C 1
ATOM 2499 O O . PRO A 1 314 ? 17.059 -6.958 -21.053 1.00 81.25 314 PRO A O 1
ATOM 2502 N N . PHE A 1 315 ? 18.813 -7.003 -19.644 1.00 81.50 315 PHE A N 1
ATOM 2503 C CA . PHE A 1 315 ? 19.218 -8.348 -20.035 1.00 81.50 315 PHE A CA 1
ATOM 2504 C C . PHE A 1 315 ? 18.228 -9.375 -19.472 1.00 81.50 315 PHE A C 1
ATOM 2506 O O . PHE A 1 315 ? 17.819 -9.249 -18.313 1.00 81.50 315 PHE A O 1
ATOM 2513 N N . PRO A 1 316 ? 17.835 -10.388 -20.264 1.00 78.31 316 PRO A N 1
ATOM 2514 C CA . PRO A 1 316 ? 16.962 -11.440 -19.777 1.00 78.31 316 PRO A CA 1
ATOM 2515 C C . PRO A 1 316 ? 17.664 -12.177 -18.638 1.00 78.31 316 PRO A C 1
ATOM 2517 O O . PRO A 1 316 ? 18.778 -12.676 -18.788 1.00 78.31 316 PRO A O 1
ATOM 2520 N N . ARG A 1 317 ? 17.003 -12.231 -17.485 1.00 71.50 317 ARG A N 1
ATOM 2521 C CA . ARG A 1 317 ? 17.459 -12.989 -16.325 1.00 71.50 317 ARG A CA 1
ATOM 2522 C C . ARG A 1 317 ? 16.380 -13.990 -15.972 1.00 71.50 317 ARG A C 1
ATOM 2524 O O . ARG A 1 317 ? 15.238 -13.614 -15.716 1.00 71.50 317 ARG A O 1
ATOM 2531 N N . THR A 1 318 ? 16.744 -15.265 -15.927 1.00 67.69 318 THR A N 1
ATOM 2532 C CA . THR A 1 318 ? 15.908 -16.249 -15.246 1.00 67.69 318 THR A CA 1
ATOM 2533 C C . THR A 1 318 ? 15.864 -15.856 -13.777 1.00 67.69 318 THR A C 1
ATOM 2535 O O . THR A 1 318 ? 16.911 -15.608 -13.181 1.00 67.69 318 THR A O 1
ATOM 2538 N N . SER A 1 319 ? 14.671 -15.789 -13.195 1.00 60.94 319 SER A N 1
ATOM 2539 C CA . SER A 1 319 ? 14.481 -15.550 -11.765 1.00 60.94 319 SER A CA 1
ATOM 2540 C C . SER A 1 319 ? 14.164 -16.881 -11.081 1.00 60.94 319 SER A C 1
ATOM 2542 O O . SER A 1 319 ? 13.009 -17.115 -10.715 1.00 60.94 319 SER A O 1
ATOM 2544 N N . PRO A 1 320 ? 15.139 -17.805 -10.919 1.00 53.25 320 PRO A N 1
ATOM 2545 C CA . PRO A 1 320 ? 14.886 -18.998 -10.128 1.00 53.25 320 PRO A CA 1
ATOM 2546 C C . PRO A 1 320 ? 14.542 -18.525 -8.731 1.00 53.25 320 PRO A C 1
ATOM 2548 O O . PRO A 1 320 ? 15.397 -17.922 -8.114 1.00 53.25 320 PRO A O 1
ATOM 2551 N N . GLY A 1 321 ? 13.323 -18.705 -8.230 1.00 54.28 321 GLY A N 1
ATOM 2552 C CA . GLY A 1 321 ? 12.951 -18.390 -6.844 1.00 54.28 321 GLY A CA 1
ATOM 2553 C C . GLY A 1 321 ? 12.952 -16.912 -6.405 1.00 54.28 321 GLY A C 1
ATOM 2554 O O . GLY A 1 321 ? 12.902 -16.676 -5.201 1.00 54.28 321 GLY A O 1
ATOM 2555 N N . GLY A 1 322 ? 12.989 -15.916 -7.301 1.00 57.94 322 GLY A N 1
ATOM 2556 C CA . GLY A 1 322 ? 12.797 -14.505 -6.904 1.00 57.94 322 GLY A CA 1
ATOM 2557 C C . GLY A 1 322 ? 11.362 -14.206 -6.448 1.00 57.94 322 GLY A C 1
ATOM 2558 O O . GLY A 1 322 ? 11.151 -13.484 -5.476 1.00 57.94 322 GLY A O 1
ATOM 2559 N N . ASN A 1 323 ? 10.376 -14.866 -7.064 1.00 68.25 323 ASN A N 1
ATOM 2560 C CA . ASN A 1 323 ? 8.968 -14.780 -6.652 1.00 68.25 323 ASN A CA 1
ATOM 2561 C C . ASN A 1 323 ? 8.742 -15.342 -5.241 1.00 68.25 323 ASN A C 1
ATOM 2563 O O . ASN A 1 323 ? 7.858 -14.887 -4.528 1.00 68.25 323 ASN A O 1
ATOM 2567 N N . PHE A 1 324 ? 9.562 -16.304 -4.816 1.00 75.69 324 PHE A N 1
ATOM 2568 C CA . PHE A 1 324 ? 9.399 -16.973 -3.530 1.00 75.69 324 PHE A CA 1
ATOM 2569 C C . PHE A 1 324 ? 9.728 -16.066 -2.338 1.00 75.69 324 PHE A C 1
ATOM 2571 O O . PHE A 1 324 ? 9.072 -16.163 -1.304 1.00 75.69 324 PHE A O 1
ATOM 2578 N N . LEU A 1 325 ? 10.703 -15.158 -2.477 1.00 82.19 325 LEU A N 1
ATOM 2579 C CA . LEU A 1 325 ? 10.999 -14.171 -1.435 1.00 82.19 325 LEU A CA 1
ATOM 2580 C C . LEU A 1 325 ? 9.798 -13.246 -1.216 1.00 82.19 325 LEU A C 1
ATOM 2582 O O . LEU A 1 325 ? 9.323 -13.119 -0.092 1.00 82.19 325 LEU A O 1
ATOM 2586 N N . TRP A 1 326 ? 9.275 -12.653 -2.290 1.00 86.25 326 TRP A N 1
ATOM 2587 C CA . TRP A 1 326 ? 8.108 -11.776 -2.209 1.00 86.25 326 TRP A CA 1
ATOM 2588 C C . TRP A 1 326 ? 6.867 -12.522 -1.732 1.00 86.25 326 TRP A C 1
ATOM 2590 O O . TRP A 1 326 ? 6.162 -12.016 -0.871 1.00 86.25 326 TRP A O 1
ATOM 2600 N N . GLN A 1 327 ? 6.642 -13.757 -2.177 1.00 87.88 327 GLN A N 1
ATOM 2601 C CA . GLN A 1 327 ? 5.535 -14.564 -1.672 1.00 87.88 327 GLN A CA 1
ATOM 2602 C C . GLN A 1 327 ? 5.618 -14.759 -0.148 1.00 87.88 327 GLN A C 1
ATOM 2604 O O . GLN A 1 327 ? 4.623 -14.564 0.541 1.00 87.88 327 GLN A O 1
ATOM 2609 N N . ARG A 1 328 ? 6.810 -15.042 0.405 1.00 87.69 328 ARG A N 1
ATOM 2610 C CA . ARG A 1 328 ? 7.015 -15.112 1.866 1.00 87.69 328 ARG A CA 1
ATOM 2611 C C . ARG A 1 328 ? 6.742 -13.780 2.562 1.00 87.69 328 ARG A C 1
ATOM 2613 O O . ARG A 1 328 ? 6.134 -13.776 3.627 1.00 87.69 328 ARG A O 1
ATOM 2620 N N . VAL A 1 329 ? 7.187 -12.668 1.973 1.00 90.50 329 VAL A N 1
ATOM 2621 C CA . VAL A 1 329 ? 6.928 -11.320 2.499 1.00 90.50 329 VAL A CA 1
ATOM 2622 C C . VAL A 1 329 ? 5.420 -11.073 2.581 1.00 90.50 329 VAL A C 1
ATOM 2624 O O . VAL A 1 329 ? 4.919 -10.732 3.648 1.00 90.50 329 VAL A O 1
ATOM 2627 N N . PHE A 1 330 ? 4.677 -11.326 1.501 1.00 92.31 330 PHE A N 1
ATOM 2628 C CA . PHE A 1 330 ? 3.221 -11.164 1.474 1.00 92.31 330 PHE A CA 1
ATOM 2629 C C . PHE A 1 330 ? 2.507 -12.090 2.479 1.00 92.31 330 PHE A C 1
ATOM 2631 O O . PHE A 1 330 ? 1.614 -11.627 3.186 1.00 92.31 330 PHE A O 1
ATOM 2638 N N . CYS A 1 331 ? 2.935 -13.354 2.617 1.00 90.12 331 CYS A N 1
ATOM 2639 C CA . CYS A 1 331 ? 2.428 -14.263 3.658 1.00 90.12 331 CYS A CA 1
ATOM 2640 C C . CYS A 1 331 ? 2.645 -13.703 5.075 1.00 90.12 331 CYS A C 1
ATOM 2642 O O . CYS A 1 331 ? 1.752 -13.782 5.920 1.00 90.12 331 CYS A O 1
ATOM 2644 N N . GLY A 1 332 ? 3.816 -13.111 5.337 1.00 90.56 332 GLY A N 1
ATOM 2645 C CA . GLY A 1 332 ? 4.114 -12.452 6.609 1.00 90.56 332 GLY A CA 1
ATOM 2646 C C . GLY A 1 332 ? 3.181 -11.270 6.885 1.00 90.56 332 GLY A C 1
ATOM 2647 O O . GLY A 1 332 ? 2.653 -11.144 7.990 1.00 90.56 332 GLY A O 1
ATOM 2648 N N . PHE A 1 333 ? 2.902 -10.448 5.869 1.00 92.06 333 PHE A N 1
ATOM 2649 C CA . PHE A 1 333 ? 1.975 -9.317 5.994 1.00 92.06 333 PHE A CA 1
ATOM 2650 C C . PHE A 1 333 ? 0.525 -9.720 6.187 1.00 92.06 333 PHE A C 1
ATOM 2652 O O . PHE A 1 333 ? -0.223 -9.019 6.860 1.00 92.06 333 PHE A O 1
ATOM 2659 N N . GLU A 1 334 ? 0.126 -10.864 5.661 1.00 89.56 334 GLU A N 1
ATOM 2660 C CA . GLU A 1 334 ? -1.188 -11.421 5.935 1.00 89.56 334 GLU A CA 1
ATOM 2661 C C . GLU A 1 334 ? -1.322 -11.881 7.397 1.00 89.56 334 GLU A C 1
ATOM 2663 O O . GLU A 1 334 ? -2.350 -11.643 8.027 1.00 89.56 334 GLU A O 1
ATOM 2668 N N . ALA A 1 335 ? -0.279 -12.481 7.984 1.00 88.44 335 ALA A N 1
ATOM 2669 C CA . ALA A 1 335 ? -0.285 -12.810 9.413 1.00 88.44 335 ALA A CA 1
ATOM 2670 C C . ALA A 1 335 ? -0.339 -11.536 10.274 1.00 88.44 335 ALA A C 1
ATOM 2672 O O . ALA A 1 335 ? -1.081 -11.472 11.256 1.00 88.44 335 ALA A O 1
ATOM 2673 N N . LEU A 1 336 ? 0.385 -10.492 9.858 1.00 91.81 336 LEU A N 1
ATOM 2674 C CA . LEU A 1 336 ? 0.300 -9.171 10.475 1.00 91.81 336 LEU A CA 1
ATOM 2675 C C . LEU A 1 336 ? -1.102 -8.552 10.318 1.00 91.81 336 LEU A C 1
ATOM 2677 O O . LEU A 1 336 ? -1.600 -7.937 11.257 1.00 91.81 336 LEU A O 1
ATOM 2681 N N . ALA A 1 337 ? -1.770 -8.752 9.179 1.00 92.19 337 ALA A N 1
ATOM 2682 C CA . ALA A 1 337 ? -3.131 -8.270 8.950 1.00 92.19 337 ALA A CA 1
ATOM 2683 C C . ALA A 1 337 ? -4.127 -8.893 9.929 1.00 92.19 337 ALA A C 1
ATOM 2685 O O . ALA A 1 337 ? -4.965 -8.176 10.466 1.00 92.19 337 ALA A O 1
ATOM 2686 N N . VAL A 1 338 ? -4.011 -10.195 10.215 1.00 89.75 338 VAL A N 1
ATOM 2687 C CA . VAL A 1 338 ? -4.847 -10.871 11.223 1.00 89.75 338 VAL A CA 1
ATOM 2688 C C . VAL A 1 338 ? -4.687 -10.213 12.597 1.00 89.75 338 VAL A C 1
ATOM 2690 O O . VAL A 1 338 ? -5.689 -9.927 13.250 1.00 89.75 338 VAL A O 1
ATOM 2693 N N . LEU A 1 339 ? -3.448 -9.922 13.010 1.00 90.94 339 LEU A N 1
ATOM 2694 C CA . LEU A 1 339 ? -3.154 -9.247 14.280 1.00 90.94 339 LEU A CA 1
ATOM 2695 C C . LEU A 1 339 ? -3.726 -7.821 14.328 1.00 90.94 339 LEU A C 1
ATOM 2697 O O . LEU A 1 339 ? -4.323 -7.412 15.320 1.00 90.94 339 LEU A O 1
ATOM 2701 N N . LEU A 1 340 ? -3.534 -7.040 13.266 1.00 91.81 340 LEU A N 1
ATOM 2702 C CA . LEU A 1 340 ? -3.980 -5.647 13.229 1.00 91.81 340 LEU A CA 1
ATOM 2703 C C . LEU A 1 340 ? -5.508 -5.550 13.145 1.00 91.81 340 LEU A C 1
ATOM 2705 O O . LEU A 1 340 ? -6.113 -4.734 13.839 1.00 91.81 340 LEU A O 1
ATOM 2709 N N . ASN A 1 341 ? -6.147 -6.426 12.371 1.00 89.56 341 ASN A N 1
ATOM 2710 C CA . ASN A 1 341 ? -7.601 -6.498 12.270 1.00 89.56 341 ASN A CA 1
ATOM 2711 C C . ASN A 1 341 ? -8.245 -6.963 13.584 1.00 89.56 341 ASN A C 1
ATOM 2713 O O . ASN A 1 341 ? -9.266 -6.401 13.982 1.00 89.56 341 ASN A O 1
ATOM 2717 N N . SER A 1 342 ? -7.645 -7.922 14.303 1.00 87.50 342 SER A N 1
ATOM 2718 C CA . SER A 1 342 ? -8.137 -8.308 15.633 1.00 87.50 342 SER A CA 1
ATOM 2719 C C . SER A 1 342 ? -7.995 -7.166 16.644 1.00 87.50 342 SER A C 1
ATOM 2721 O O . SER A 1 342 ? -8.896 -6.950 17.453 1.00 87.50 342 SER A O 1
ATOM 2723 N N . LEU A 1 343 ? -6.917 -6.379 16.566 1.00 88.88 343 LEU A N 1
ATOM 2724 C CA . LEU A 1 343 ? -6.712 -5.203 17.414 1.00 88.88 343 LEU A CA 1
ATOM 2725 C C . LEU A 1 343 ? -7.716 -4.074 17.112 1.00 88.88 343 LEU A C 1
ATOM 2727 O O . LEU A 1 343 ? -8.205 -3.407 18.026 1.00 88.88 343 LEU A O 1
ATOM 2731 N N . LEU A 1 344 ? -8.077 -3.883 15.841 1.00 87.88 344 LEU A N 1
ATOM 2732 C CA . LEU A 1 344 ? -9.132 -2.948 15.435 1.00 87.88 344 LEU A CA 1
ATOM 2733 C C . LEU A 1 344 ? -10.514 -3.395 15.931 1.00 87.88 344 LEU A C 1
ATOM 2735 O O . LEU A 1 344 ? -11.268 -2.573 16.454 1.00 87.88 344 LEU A O 1
ATOM 2739 N N . LEU A 1 345 ? -10.828 -4.691 15.821 1.00 85.12 345 LEU A N 1
ATOM 2740 C CA . LEU A 1 345 ? -12.051 -5.275 16.381 1.00 85.12 345 LEU A CA 1
ATOM 2741 C C . LEU A 1 345 ? -12.109 -5.088 17.898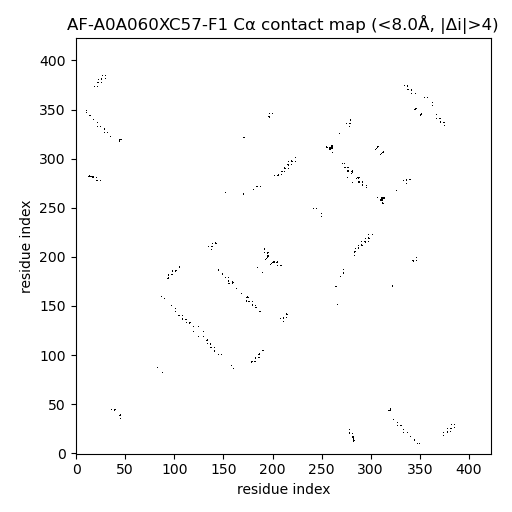 1.00 85.12 345 LEU A C 1
ATOM 2743 O O . LEU A 1 345 ? -13.128 -4.642 18.418 1.00 85.12 345 LEU A O 1
ATOM 2747 N N . TRP A 1 346 ? -11.003 -5.333 18.597 1.00 83.25 346 TRP A N 1
ATOM 2748 C CA . TRP A 1 346 ? -10.883 -5.106 20.036 1.00 83.25 346 TRP A CA 1
ATOM 2749 C C . TRP A 1 346 ? -11.127 -3.647 20.442 1.00 83.25 346 TRP A C 1
ATOM 2751 O O . TRP A 1 346 ? -11.810 -3.365 21.427 1.00 83.25 346 TRP A O 1
ATOM 2761 N N . SER A 1 347 ? -10.583 -2.695 19.676 1.00 81.94 347 SER A N 1
ATOM 2762 C CA . SER A 1 347 ? -10.771 -1.264 19.943 1.00 81.94 347 SER A CA 1
ATOM 2763 C C . SER A 1 347 ? -12.180 -0.764 19.589 1.00 81.94 347 SER A C 1
ATOM 2765 O O . SER A 1 347 ? -12.562 0.342 19.996 1.00 81.94 347 SER A O 1
ATOM 2767 N N . SER A 1 348 ? -12.973 -1.554 18.859 1.00 80.38 348 SER A N 1
ATOM 2768 C CA . SER A 1 348 ? -14.337 -1.185 18.488 1.00 80.38 348 SER A CA 1
ATOM 2769 C C . SER A 1 348 ? -15.238 -1.033 19.720 1.00 80.38 348 SER A C 1
ATOM 2771 O O . SER A 1 348 ? -15.082 -1.707 20.741 1.00 80.38 348 SER A O 1
ATOM 2773 N N . LEU A 1 349 ? -16.192 -0.101 19.640 1.00 74.44 349 LEU A N 1
ATOM 2774 C CA . LEU A 1 349 ? -17.149 0.127 20.722 1.00 74.44 349 LEU A CA 1
ATOM 2775 C C . LEU A 1 349 ? -18.024 -1.110 20.954 1.00 74.44 349 LEU A C 1
ATOM 2777 O O . LEU A 1 349 ? -18.261 -1.469 22.097 1.00 74.44 349 LEU A O 1
ATOM 2781 N N . GLU A 1 350 ? -18.441 -1.786 19.886 1.00 73.31 350 GLU A N 1
ATOM 2782 C CA . GLU A 1 350 ? -19.312 -2.964 19.948 1.00 73.31 350 GLU A CA 1
ATOM 2783 C C . GLU A 1 350 ? -18.661 -4.121 20.712 1.00 73.31 350 GLU A C 1
ATOM 2785 O O . GLU A 1 350 ? -19.291 -4.705 21.590 1.00 73.31 350 GLU A O 1
ATOM 2790 N N . PHE A 1 351 ? -17.374 -4.386 20.463 1.00 73.06 351 PHE A N 1
ATOM 2791 C CA . PHE A 1 351 ? -16.636 -5.395 21.219 1.00 73.06 351 PHE A CA 1
ATOM 2792 C C . PHE A 1 351 ? -16.549 -5.024 22.705 1.00 73.06 351 PHE A C 1
ATOM 2794 O O . PHE A 1 351 ? -16.800 -5.857 23.569 1.00 73.06 351 PHE A O 1
ATOM 2801 N N . ARG A 1 352 ? -16.276 -3.754 23.030 1.00 73.69 352 ARG A N 1
ATOM 2802 C CA . ARG A 1 352 ? -16.261 -3.297 24.431 1.00 73.69 352 ARG A CA 1
ATOM 2803 C C . ARG A 1 352 ? -17.631 -3.383 25.108 1.00 73.69 352 ARG A C 1
ATOM 2805 O O . ARG A 1 352 ? -17.682 -3.664 26.298 1.00 73.69 352 ARG A O 1
ATOM 2812 N N . LEU A 1 353 ? -18.720 -3.156 24.371 1.00 77.94 353 LEU A N 1
ATOM 2813 C CA . LEU A 1 353 ? -20.087 -3.242 24.893 1.00 77.94 353 LEU A CA 1
ATOM 2814 C C . LEU A 1 353 ? -20.500 -4.684 25.208 1.00 77.94 353 LEU A C 1
ATOM 2816 O O . LEU A 1 353 ? -21.147 -4.915 26.225 1.00 77.94 353 LEU A O 1
ATOM 2820 N N . LEU A 1 354 ? -20.094 -5.652 24.379 1.00 74.12 354 LEU A N 1
ATOM 2821 C CA . LEU A 1 354 ? -20.385 -7.077 24.598 1.00 74.12 354 LEU A CA 1
ATOM 2822 C C . LEU A 1 354 ? -19.753 -7.631 25.882 1.00 74.12 354 LEU A C 1
ATOM 2824 O O . LEU A 1 354 ? -20.275 -8.576 26.466 1.00 74.12 354 LEU A O 1
ATOM 2828 N N . PHE A 1 355 ? -18.655 -7.029 26.334 1.00 75.12 355 PHE A N 1
ATOM 2829 C CA . PHE A 1 355 ? -17.881 -7.492 27.483 1.00 75.12 355 PHE A CA 1
ATOM 2830 C C . PHE A 1 355 ? -17.789 -6.442 28.597 1.00 75.12 355 PHE A C 1
ATOM 2832 O O . PHE A 1 355 ? -16.825 -6.417 29.360 1.00 75.12 355 PHE A O 1
ATOM 2839 N N . LEU A 1 356 ? -18.801 -5.576 28.720 1.00 73.88 356 LEU A N 1
ATOM 2840 C CA . LEU A 1 356 ? -18.813 -4.488 29.706 1.00 73.88 356 LEU A CA 1
ATOM 2841 C C . LEU A 1 356 ? -18.654 -4.982 31.158 1.00 73.88 356 LEU A C 1
ATOM 2843 O O . LEU A 1 356 ? -18.135 -4.262 32.004 1.00 73.88 356 LEU A O 1
ATOM 2847 N N . SER A 1 357 ? -19.109 -6.207 31.436 1.00 76.75 357 SER A N 1
ATOM 2848 C CA . SER A 1 357 ? -19.091 -6.838 32.763 1.00 76.75 357 SER A CA 1
ATOM 2849 C C . SER A 1 357 ? -17.842 -7.684 33.040 1.00 76.75 357 SER A C 1
ATOM 2851 O O . SER A 1 357 ? -17.734 -8.254 34.122 1.00 76.75 357 SER A O 1
ATOM 2853 N N . TYR A 1 358 ? -16.927 -7.810 32.076 1.00 80.12 358 TYR A N 1
ATOM 2854 C CA . TYR A 1 358 ? -15.773 -8.703 32.170 1.00 80.12 358 TYR A CA 1
ATOM 2855 C C . TYR A 1 358 ? -14.575 -7.999 32.815 1.00 80.12 358 TYR A C 1
ATOM 2857 O O . TYR A 1 358 ? -14.297 -6.824 32.567 1.00 80.12 358 TYR A O 1
ATOM 2865 N N . THR A 1 359 ? -13.810 -8.743 33.611 1.00 86.50 359 THR A N 1
ATOM 2866 C CA . THR A 1 359 ? -12.533 -8.265 34.158 1.00 86.50 359 THR A CA 1
ATOM 2867 C C . THR A 1 359 ? -11.489 -8.094 33.047 1.00 86.50 359 THR A C 1
ATOM 2869 O O . THR A 1 359 ? -11.545 -8.753 32.005 1.00 86.50 359 THR A O 1
ATOM 2872 N N . GLY A 1 360 ? -10.473 -7.247 33.266 1.00 83.56 360 GLY A N 1
ATOM 2873 C CA . GLY A 1 360 ? -9.418 -7.003 32.267 1.00 83.56 360 GLY A CA 1
ATOM 2874 C C . GLY A 1 360 ? -8.702 -8.278 31.791 1.00 83.56 360 GLY A C 1
ATOM 2875 O O . GLY A 1 360 ? -8.327 -8.387 30.624 1.00 83.56 360 GLY A O 1
ATOM 2876 N N . TRP A 1 361 ? -8.579 -9.280 32.665 1.00 86.31 361 TRP A N 1
ATOM 2877 C CA . TRP A 1 361 ? -7.999 -10.579 32.323 1.00 86.31 361 TRP A CA 1
ATOM 2878 C C . TRP A 1 361 ? -8.912 -11.443 31.444 1.00 86.31 361 TRP A C 1
ATOM 2880 O O . TRP A 1 361 ? -8.445 -12.120 30.529 1.00 86.31 361 TRP A O 1
ATOM 2890 N N . GLU A 1 362 ? -10.221 -11.435 31.689 1.00 86.06 362 GLU A N 1
ATOM 2891 C CA . GLU A 1 362 ? -11.185 -12.154 30.847 1.00 86.06 362 GLU A CA 1
ATOM 2892 C C . GLU A 1 362 ? -11.290 -11.539 29.458 1.00 86.06 362 GLU A C 1
ATOM 2894 O O . GLU A 1 362 ? -11.321 -12.260 28.463 1.00 86.06 362 GLU A O 1
ATOM 2899 N N . MET A 1 363 ? -11.238 -10.212 29.398 1.00 82.75 363 MET A N 1
ATOM 2900 C CA . MET A 1 363 ? -11.100 -9.466 28.160 1.00 82.75 363 MET A CA 1
ATOM 2901 C C . MET A 1 363 ? -9.851 -9.929 27.397 1.00 82.75 363 MET A C 1
ATOM 2903 O O . MET A 1 363 ? -9.947 -10.347 26.245 1.00 82.75 363 MET A O 1
ATOM 2907 N N . PHE A 1 364 ? -8.672 -9.931 28.026 1.00 87.12 364 PHE A N 1
ATOM 2908 C CA . PHE A 1 364 ? -7.439 -10.368 27.361 1.00 87.12 364 PHE A CA 1
ATOM 2909 C C . PHE A 1 364 ? -7.521 -11.817 26.842 1.00 87.12 364 PHE A C 1
ATOM 2911 O O . PHE A 1 364 ? -7.096 -12.103 25.721 1.00 87.12 364 PHE A O 1
ATOM 2918 N N . ARG A 1 365 ? -8.143 -12.728 27.603 1.00 88.12 365 ARG A N 1
ATOM 2919 C CA . ARG A 1 365 ? -8.412 -14.101 27.142 1.00 88.12 365 ARG A CA 1
ATOM 2920 C C . ARG A 1 365 ? -9.322 -14.129 25.912 1.00 88.12 365 ARG A C 1
ATOM 2922 O O . ARG A 1 365 ? -9.026 -14.862 24.972 1.00 88.12 365 ARG A O 1
ATOM 2929 N N . ALA A 1 366 ? -10.382 -13.320 25.879 1.00 84.75 366 ALA A N 1
ATOM 2930 C CA . ALA A 1 366 ? -11.268 -13.214 24.720 1.00 84.75 366 ALA A CA 1
ATOM 2931 C C . ALA A 1 366 ? -10.532 -12.695 23.470 1.00 84.75 366 ALA A C 1
ATOM 2933 O O . ALA A 1 366 ? -10.746 -13.216 22.376 1.00 84.75 366 ALA A O 1
ATOM 2934 N N . PHE A 1 367 ? -9.613 -11.734 23.625 1.00 86.81 367 PHE A N 1
ATOM 2935 C CA . PHE A 1 367 ? -8.750 -11.269 22.532 1.00 86.81 367 PHE A CA 1
ATOM 2936 C C . PHE A 1 367 ? -7.858 -12.381 21.976 1.00 86.81 367 PHE A C 1
ATOM 2938 O O . PHE A 1 367 ? -7.815 -12.591 20.763 1.00 86.81 367 PHE A O 1
ATOM 2945 N N . LEU A 1 368 ? -7.172 -13.117 22.856 1.00 89.75 368 LEU A N 1
ATOM 2946 C CA . LEU A 1 368 ? -6.315 -14.230 22.445 1.00 89.75 368 LEU A CA 1
ATOM 2947 C C . LEU A 1 368 ? -7.118 -15.323 21.733 1.00 89.75 368 LEU A C 1
ATOM 2949 O O . LEU A 1 368 ? -6.671 -15.838 20.710 1.00 89.75 368 LEU A O 1
ATOM 2953 N N . LEU A 1 369 ? -8.318 -15.642 22.229 1.00 89.12 369 LEU A N 1
ATOM 2954 C CA . LEU A 1 369 ? -9.225 -16.593 21.585 1.00 89.12 369 LEU A CA 1
ATOM 2955 C C . LEU A 1 369 ? -9.671 -16.112 20.201 1.00 89.12 369 LEU A C 1
ATOM 2957 O O . LEU A 1 369 ? -9.645 -16.897 19.255 1.00 89.12 369 LEU A O 1
ATOM 2961 N N . LEU A 1 370 ? -10.015 -14.829 20.050 1.00 86.81 370 LEU A N 1
ATOM 2962 C CA . LEU A 1 370 ? -10.338 -14.243 18.748 1.00 86.81 370 LEU A CA 1
ATOM 2963 C C . LEU A 1 370 ? -9.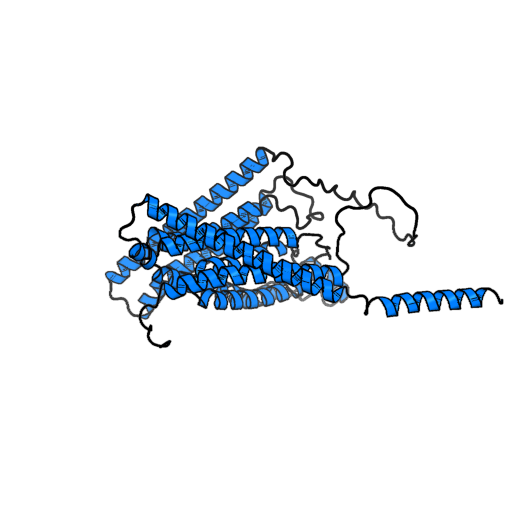153 -14.377 17.783 1.00 86.81 370 LEU A C 1
ATOM 2965 O O . LEU A 1 370 ? -9.323 -14.839 16.656 1.00 86.81 370 LEU A O 1
ATOM 2969 N N . GLN A 1 371 ? -7.944 -14.042 18.229 1.00 89.88 371 GLN A N 1
ATOM 2970 C CA . GLN A 1 371 ? -6.740 -14.141 17.407 1.00 89.88 371 GLN A CA 1
ATOM 2971 C C . GLN A 1 371 ? -6.439 -15.587 16.988 1.00 89.88 371 GLN A C 1
ATOM 2973 O O . GLN A 1 371 ? -6.183 -15.846 15.811 1.00 89.88 371 GLN A O 1
ATOM 2978 N N . LEU A 1 372 ? -6.523 -16.535 17.925 1.00 91.31 372 LEU A N 1
ATOM 2979 C CA . LEU A 1 372 ? -6.373 -17.967 17.656 1.00 91.31 372 LEU A CA 1
ATOM 2980 C C . LEU A 1 372 ? -7.441 -18.471 16.681 1.00 91.31 372 LEU A C 1
ATOM 2982 O O . LEU A 1 372 ? -7.120 -19.247 15.786 1.00 91.31 372 LEU A O 1
ATOM 2986 N N . SER A 1 373 ? -8.687 -18.003 16.805 1.00 88.94 373 SER A N 1
ATOM 2987 C CA . SER A 1 373 ? -9.778 -18.396 15.908 1.00 88.94 373 SER A CA 1
ATOM 2988 C C . SER A 1 373 ? -9.552 -17.918 14.471 1.00 88.94 373 SER A C 1
ATOM 2990 O O . SER A 1 373 ? -9.715 -18.700 13.537 1.00 88.94 373 SER A O 1
ATOM 2992 N N . LEU A 1 374 ? -9.090 -16.676 14.277 1.00 88.19 374 LEU A N 1
ATOM 2993 C CA . LEU A 1 374 ? -8.780 -16.133 12.952 1.00 88.19 374 LEU A CA 1
ATOM 2994 C C . LEU A 1 374 ? -7.552 -16.812 12.334 1.00 88.19 374 LEU A C 1
ATOM 2996 O O . LEU A 1 374 ? -7.541 -17.101 11.138 1.00 88.19 374 LEU A O 1
ATOM 3000 N N . LEU A 1 375 ? -6.535 -17.122 13.144 1.00 89.25 375 LEU A N 1
ATOM 3001 C CA . LEU A 1 375 ? -5.362 -17.869 12.690 1.00 89.25 375 LEU A CA 1
ATOM 3002 C C . LEU A 1 375 ? -5.712 -19.326 12.341 1.00 89.25 375 LEU A C 1
ATOM 3004 O O . LEU A 1 375 ? -5.200 -19.871 11.365 1.00 89.25 375 LEU A O 1
ATOM 3008 N N . SER A 1 376 ? -6.608 -19.949 13.109 1.00 89.88 376 SER A N 1
ATOM 3009 C CA . SER A 1 376 ? -7.126 -21.289 12.828 1.00 89.88 376 SER A CA 1
ATOM 3010 C C . SER A 1 376 ? -7.955 -21.308 11.546 1.00 89.88 376 SER A C 1
ATOM 3012 O O . SER A 1 376 ? -7.734 -22.178 10.709 1.00 89.88 376 SER A O 1
ATOM 3014 N N . LEU A 1 377 ? -8.834 -20.319 11.343 1.00 89.19 377 LEU A N 1
ATOM 3015 C CA . LEU A 1 377 ? -9.587 -20.147 10.100 1.00 89.19 377 LEU A CA 1
ATOM 3016 C C . LEU A 1 377 ? -8.645 -20.036 8.902 1.00 89.19 377 LEU A C 1
ATOM 3018 O O . LEU A 1 377 ? -8.825 -20.742 7.914 1.00 89.19 377 LEU A O 1
ATOM 3022 N N . ARG A 1 378 ? -7.618 -19.191 9.012 1.00 87.81 378 ARG A N 1
ATOM 3023 C CA . ARG A 1 378 ? -6.576 -19.051 7.995 1.00 87.81 378 ARG A CA 1
ATOM 3024 C C . ARG A 1 378 ? -5.949 -20.411 7.662 1.00 87.81 378 ARG A C 1
ATOM 3026 O O . ARG A 1 378 ? -5.989 -20.839 6.514 1.00 87.81 378 ARG A O 1
ATOM 3033 N N . GLY A 1 379 ? -5.450 -21.128 8.673 1.00 88.50 379 GLY A N 1
ATOM 3034 C CA . GLY A 1 379 ? -4.855 -22.455 8.487 1.00 88.50 379 GLY A CA 1
ATOM 3035 C C . GLY A 1 379 ? -5.822 -23.485 7.890 1.00 88.50 379 GLY A C 1
ATOM 3036 O O . GLY A 1 379 ? -5.415 -24.301 7.064 1.00 88.50 379 GLY A O 1
ATOM 3037 N N . ALA A 1 380 ? -7.107 -23.426 8.252 1.00 90.19 380 ALA A N 1
ATOM 3038 C CA . ALA A 1 380 ? -8.148 -24.287 7.699 1.00 90.19 380 ALA A CA 1
ATOM 3039 C C . ALA A 1 380 ? -8.410 -24.000 6.212 1.00 90.19 380 ALA A C 1
ATOM 3041 O O . ALA A 1 380 ? -8.546 -24.942 5.431 1.00 90.19 380 ALA A O 1
ATOM 3042 N N . VAL A 1 3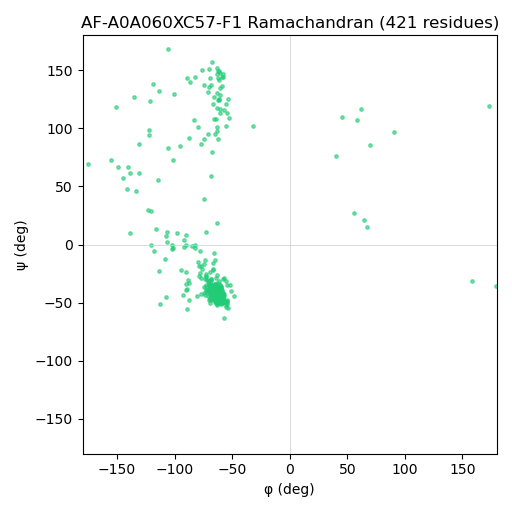81 ? -8.429 -22.726 5.802 1.00 89.56 381 VAL A N 1
ATOM 3043 C CA . VAL A 1 381 ? -8.544 -22.329 4.389 1.00 89.56 381 VAL A CA 1
ATOM 3044 C C . VAL A 1 381 ? -7.334 -22.824 3.603 1.00 89.56 381 VAL A C 1
ATOM 3046 O O . VAL A 1 381 ? -7.515 -23.486 2.582 1.00 89.56 381 VAL A O 1
ATOM 3049 N N . THR A 1 382 ? -6.113 -22.600 4.098 1.00 87.38 382 THR A N 1
ATOM 3050 C CA . THR A 1 382 ? -4.895 -23.103 3.446 1.00 87.38 382 THR A CA 1
ATOM 3051 C C . THR A 1 382 ? -4.936 -24.629 3.304 1.00 87.38 382 THR A C 1
ATOM 3053 O O . THR A 1 382 ? -4.649 -25.167 2.236 1.00 87.38 382 THR A O 1
ATOM 3056 N N . PHE A 1 383 ? -5.343 -25.350 4.354 1.00 89.75 383 PHE A N 1
ATOM 3057 C CA . PHE A 1 383 ? -5.483 -26.807 4.309 1.00 89.75 383 PHE A CA 1
ATOM 3058 C C . PHE A 1 383 ? -6.520 -27.259 3.274 1.00 89.75 383 PHE A C 1
ATOM 3060 O O . PHE A 1 383 ? -6.238 -28.149 2.471 1.00 89.75 383 PHE A O 1
ATOM 3067 N N . LEU A 1 384 ? -7.701 -26.633 3.257 1.00 90.69 384 LEU A N 1
ATOM 3068 C CA . LEU A 1 384 ? -8.768 -26.945 2.308 1.00 90.69 384 LEU A CA 1
ATOM 3069 C C . LEU A 1 384 ? -8.315 -26.724 0.863 1.00 90.69 384 LEU A C 1
ATOM 3071 O O . LEU A 1 384 ? -8.557 -27.565 0.000 1.00 90.69 384 LEU A O 1
ATOM 3075 N N . LEU A 1 385 ? -7.636 -25.613 0.593 1.00 87.75 385 LEU A N 1
ATOM 3076 C CA . LEU A 1 385 ? -7.150 -25.303 -0.743 1.00 87.75 385 LEU A CA 1
ATOM 3077 C C . LEU A 1 385 ? -6.038 -26.259 -1.186 1.00 87.75 385 LEU A C 1
ATOM 3079 O O . LEU A 1 385 ? -6.042 -26.704 -2.332 1.00 87.75 385 LEU A O 1
ATOM 3083 N N . LEU A 1 386 ? -5.112 -26.628 -0.296 1.00 86.12 386 LEU A N 1
ATOM 3084 C CA . LEU A 1 386 ? -4.109 -27.659 -0.583 1.00 86.12 386 LEU A CA 1
ATOM 3085 C C . LEU A 1 386 ? -4.759 -29.021 -0.858 1.00 86.12 386 LEU A C 1
ATOM 3087 O O . LEU A 1 386 ? -4.348 -29.726 -1.782 1.00 86.12 386 LEU A O 1
ATOM 3091 N N . TYR A 1 387 ? -5.796 -29.376 -0.098 1.00 88.31 387 TYR A N 1
ATOM 3092 C CA . TYR A 1 387 ? -6.571 -30.595 -0.312 1.00 88.31 387 TYR A CA 1
ATOM 3093 C C . TYR A 1 387 ? -7.264 -30.595 -1.683 1.00 88.31 387 TYR A C 1
ATOM 3095 O O . TYR A 1 387 ? -7.169 -31.577 -2.423 1.00 88.31 387 TYR A O 1
ATOM 3103 N N . LEU A 1 388 ? -7.905 -29.484 -2.060 1.00 86.81 388 LEU A N 1
ATOM 3104 C CA . LEU A 1 388 ? -8.538 -29.317 -3.370 1.00 86.81 388 LEU A CA 1
ATOM 3105 C C . LEU A 1 388 ? -7.516 -29.392 -4.510 1.00 86.81 388 LEU A C 1
ATOM 3107 O O . LEU A 1 388 ? -7.742 -30.117 -5.479 1.00 86.81 388 LEU A O 1
ATOM 3111 N N . ALA A 1 389 ? -6.378 -28.707 -4.382 1.00 81.94 389 ALA A N 1
ATOM 3112 C CA . ALA A 1 389 ? -5.306 -28.735 -5.375 1.00 81.94 389 ALA A CA 1
ATOM 3113 C C . ALA A 1 389 ? -4.751 -30.153 -5.573 1.00 81.94 389 ALA A C 1
ATOM 3115 O O . ALA A 1 389 ? -4.566 -30.606 -6.703 1.00 81.94 389 ALA A O 1
ATOM 3116 N N . TRP A 1 390 ? -4.550 -30.894 -4.484 1.00 83.00 390 TRP A N 1
ATOM 3117 C CA . TRP A 1 390 ? -4.125 -32.289 -4.538 1.00 83.00 390 TRP A CA 1
ATOM 3118 C C . TRP A 1 390 ? -5.184 -33.205 -5.168 1.00 83.00 390 TRP A C 1
ATOM 3120 O O . TRP A 1 390 ? -4.852 -34.074 -5.978 1.00 83.00 390 TRP A O 1
ATOM 3130 N N . PHE A 1 391 ? -6.466 -32.995 -4.857 1.00 81.88 391 PHE A N 1
ATOM 3131 C CA . PHE A 1 391 ? -7.564 -33.773 -5.431 1.00 81.88 391 PHE A CA 1
ATOM 3132 C C . PHE A 1 391 ? -7.702 -33.546 -6.943 1.00 81.88 391 PHE A C 1
ATOM 3134 O O . PHE A 1 391 ? -7.886 -34.499 -7.702 1.00 81.88 391 PHE A O 1
ATOM 3141 N N . VAL A 1 392 ? -7.562 -32.298 -7.396 1.00 80.06 392 VAL A N 1
ATOM 3142 C CA . VAL A 1 392 ? -7.539 -31.948 -8.825 1.00 80.06 392 VAL A CA 1
ATOM 3143 C C . VAL A 1 392 ? -6.288 -32.507 -9.508 1.00 80.06 392 VAL A C 1
ATOM 3145 O O . VAL A 1 392 ? -6.395 -33.080 -10.591 1.00 80.06 392 VAL A O 1
ATOM 3148 N N . GLY A 1 393 ? -5.1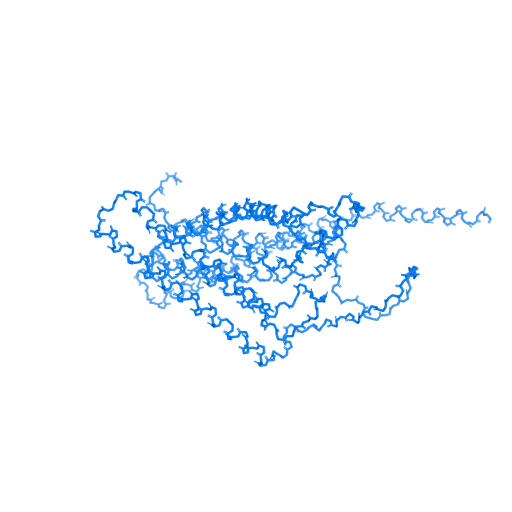21 -32.426 -8.858 1.00 69.81 393 GLY A N 1
ATOM 3149 C CA . GLY A 1 393 ? -3.867 -33.000 -9.354 1.00 69.81 393 GLY A CA 1
ATOM 3150 C C . GLY A 1 393 ? -3.963 -34.504 -9.615 1.00 69.81 393 GLY A C 1
ATOM 3151 O O . GLY A 1 393 ? -3.594 -34.962 -10.692 1.00 69.81 393 GLY A O 1
ATOM 3152 N N . ARG A 1 394 ? -4.574 -35.267 -8.699 1.00 63.31 394 ARG A N 1
ATOM 3153 C CA . ARG A 1 394 ? -4.840 -36.702 -8.912 1.00 63.31 394 ARG A CA 1
ATOM 3154 C C . ARG A 1 394 ? -5.720 -36.988 -10.127 1.00 63.31 394 ARG A C 1
ATOM 3156 O O . ARG A 1 394 ? -5.516 -37.998 -10.793 1.00 63.31 394 ARG A O 1
ATOM 3163 N N . LYS A 1 395 ? -6.719 -36.143 -10.401 1.00 58.91 395 LYS A N 1
ATOM 3164 C CA . LYS A 1 395 ? -7.575 -36.300 -11.589 1.00 58.91 395 LYS A CA 1
ATOM 3165 C C . LYS A 1 395 ? -6.804 -36.010 -12.877 1.00 58.91 395 LYS A C 1
ATOM 3167 O O . LYS A 1 395 ? -7.022 -36.692 -13.867 1.00 58.91 395 LYS A O 1
ATOM 3172 N N . ALA A 1 396 ? -5.883 -35.046 -12.855 1.00 55.16 396 ALA A N 1
ATOM 3173 C CA . ALA A 1 396 ? -5.018 -34.736 -13.994 1.00 55.16 396 ALA A CA 1
ATOM 3174 C C . ALA A 1 396 ? -3.920 -35.795 -14.232 1.00 55.16 396 ALA A C 1
ATOM 3176 O O . ALA A 1 396 ? -3.447 -35.944 -15.356 1.00 55.16 396 ALA A O 1
ATOM 3177 N N . GLU A 1 397 ? -3.523 -36.537 -13.194 1.00 49.00 397 GLU A N 1
ATOM 3178 C CA . GLU A 1 397 ? -2.576 -37.658 -13.279 1.00 49.00 397 GLU A CA 1
ATOM 3179 C C . GLU A 1 397 ? -3.226 -39.000 -13.658 1.00 49.00 397 GLU A C 1
ATOM 3181 O O . GLU A 1 397 ? -2.506 -39.988 -13.831 1.00 49.00 397 GLU A O 1
ATOM 3186 N N . GLN A 1 398 ? -4.553 -39.065 -13.853 1.00 43.84 398 GLN A N 1
ATOM 3187 C CA . GLN A 1 398 ? -5.156 -40.240 -14.485 1.00 43.84 398 GLN A CA 1
ATOM 3188 C C . GLN A 1 398 ? -4.572 -40.413 -15.907 1.00 43.84 398 GLN A C 1
ATOM 3190 O O . GLN A 1 398 ? -4.536 -39.461 -16.689 1.00 43.84 398 GLN A O 1
ATOM 3195 N N . PRO A 1 399 ? -4.068 -41.611 -16.254 1.00 45.44 399 PRO A N 1
ATOM 3196 C CA . PRO A 1 399 ? -3.069 -41.824 -17.310 1.00 45.44 399 PRO A CA 1
ATOM 3197 C C . PRO A 1 399 ? -3.557 -41.671 -18.764 1.00 45.44 399 PRO A C 1
ATOM 3199 O O . PRO A 1 399 ? -2.813 -42.006 -19.687 1.00 45.44 399 PRO A O 1
ATOM 3202 N N . GLU A 1 400 ? -4.756 -41.149 -19.022 1.00 43.12 400 GLU A N 1
ATOM 3203 C CA . GLU A 1 400 ? -5.357 -41.186 -20.364 1.00 43.12 400 GLU A CA 1
ATOM 3204 C C . GLU A 1 400 ? -4.743 -40.208 -21.382 1.00 43.12 400 GLU A C 1
ATOM 3206 O O . GLU A 1 400 ? -4.882 -40.416 -22.585 1.00 43.12 400 GLU A O 1
ATOM 3211 N N . THR A 1 401 ? -3.991 -39.184 -20.962 1.00 44.66 401 THR A N 1
ATOM 3212 C CA . THR A 1 401 ? -3.432 -38.179 -21.898 1.00 44.66 401 THR A CA 1
ATOM 3213 C C . THR A 1 401 ? -1.918 -38.251 -22.119 1.00 44.66 401 THR A C 1
ATOM 3215 O O . THR A 1 401 ? -1.424 -37.678 -23.090 1.00 44.66 401 THR A O 1
ATOM 3218 N N . ARG A 1 402 ? -1.157 -39.007 -21.309 1.00 44.34 402 ARG A N 1
ATOM 3219 C CA . ARG A 1 402 ? 0.292 -39.225 -21.549 1.00 44.34 402 ARG A CA 1
ATOM 3220 C C . ARG A 1 402 ? 0.603 -40.444 -22.424 1.00 44.34 402 ARG A C 1
ATOM 3222 O O . ARG A 1 402 ? 1.648 -40.466 -23.074 1.00 44.34 402 ARG A O 1
ATOM 3229 N N . GLN A 1 403 ? -0.289 -41.433 -22.494 1.00 40.38 403 GLN A N 1
ATOM 3230 C CA . GLN A 1 403 ? -0.051 -42.662 -23.260 1.00 40.38 403 GLN A CA 1
ATOM 3231 C C . GLN A 1 403 ? -0.115 -42.554 -24.802 1.00 40.38 403 GLN A C 1
ATOM 3233 O O . GLN A 1 403 ? 0.625 -43.308 -25.441 1.00 40.38 403 GLN A O 1
ATOM 3238 N N . PRO A 1 404 ? -0.866 -41.645 -25.465 1.00 44.16 404 PRO A N 1
ATOM 3239 C CA . PRO A 1 404 ? -0.924 -41.673 -26.931 1.00 44.16 404 PRO A CA 1
ATOM 3240 C C . PRO A 1 404 ? 0.329 -41.104 -27.621 1.00 44.16 404 PRO A C 1
ATOM 3242 O O . PRO A 1 404 ? 0.585 -41.446 -28.776 1.00 44.16 404 PRO A O 1
ATOM 3245 N N . HIS A 1 405 ? 1.139 -40.278 -26.944 1.00 42.81 405 HIS A N 1
ATOM 3246 C CA . HIS A 1 405 ? 2.339 -39.673 -27.545 1.00 42.81 405 HIS A CA 1
ATOM 3247 C C . HIS A 1 405 ? 3.605 -40.523 -27.383 1.00 42.81 405 HIS A C 1
ATOM 3249 O O . HIS A 1 405 ? 4.380 -40.646 -28.333 1.00 42.81 405 HIS A O 1
ATOM 3255 N N . LEU A 1 406 ? 3.789 -41.175 -26.232 1.00 45.56 406 LEU A N 1
ATOM 3256 C CA . LEU A 1 406 ? 4.966 -42.015 -25.981 1.00 45.56 406 LEU A CA 1
ATOM 3257 C C . LEU A 1 406 ? 4.913 -43.329 -26.783 1.00 45.56 406 LEU A C 1
ATOM 3259 O O . LEU A 1 406 ? 5.927 -43.759 -27.331 1.00 45.56 406 LEU A O 1
ATOM 3263 N N . HIS A 1 407 ? 3.718 -43.904 -26.974 1.00 46.38 407 HIS A N 1
ATOM 3264 C CA . HIS A 1 407 ? 3.538 -45.061 -27.859 1.00 46.38 407 HIS A CA 1
ATOM 3265 C C . HIS A 1 407 ? 3.738 -44.735 -29.349 1.00 46.38 407 HIS A C 1
ATOM 3267 O O . HIS A 1 407 ? 4.217 -45.594 -30.091 1.00 46.38 407 HIS A O 1
ATOM 3273 N N . ARG A 1 408 ? 3.424 -43.510 -29.807 1.00 49.03 408 ARG A N 1
ATOM 3274 C CA . ARG A 1 408 ? 3.700 -43.092 -31.197 1.00 49.03 408 ARG A CA 1
ATOM 3275 C C . ARG A 1 408 ? 5.193 -42.900 -31.459 1.00 49.03 408 ARG A C 1
ATOM 3277 O O . ARG A 1 408 ? 5.663 -43.308 -32.516 1.00 49.03 408 ARG A O 1
ATOM 3284 N N . LEU A 1 409 ? 5.942 -42.349 -30.502 1.00 49.50 409 LEU A N 1
ATOM 3285 C CA . LEU A 1 409 ? 7.399 -42.213 -30.616 1.00 49.50 409 LEU A CA 1
ATOM 3286 C C . LEU A 1 409 ? 8.113 -43.574 -30.621 1.00 49.50 409 LEU A C 1
ATOM 3288 O O . LEU A 1 409 ? 8.974 -43.794 -31.471 1.00 49.50 409 LEU A O 1
ATOM 3292 N N . HIS A 1 410 ? 7.695 -44.520 -29.772 1.00 49.34 410 HIS A N 1
ATOM 3293 C CA . HIS A 1 410 ? 8.237 -45.884 -29.808 1.00 49.34 410 HIS A CA 1
ATOM 3294 C C . HIS A 1 410 ? 7.892 -46.632 -31.108 1.00 49.34 410 HIS A C 1
ATOM 3296 O O . HIS A 1 410 ? 8.747 -47.331 -31.650 1.00 49.34 410 HIS A O 1
ATOM 3302 N N . ARG A 1 411 ? 6.680 -46.458 -31.668 1.00 48.41 411 ARG A N 1
ATOM 3303 C CA . ARG A 1 411 ? 6.324 -47.042 -32.980 1.00 48.41 411 ARG A CA 1
ATOM 3304 C C . ARG A 1 411 ? 7.152 -46.471 -34.130 1.00 48.41 411 ARG A C 1
ATOM 3306 O O . ARG A 1 411 ? 7.542 -47.228 -35.014 1.00 48.41 411 ARG A O 1
ATOM 3313 N N . HIS A 1 412 ? 7.440 -45.170 -34.125 1.00 50.72 412 HIS A N 1
ATOM 3314 C CA . HIS A 1 412 ? 8.269 -44.565 -35.169 1.00 50.72 412 HIS A CA 1
ATOM 3315 C C . HIS A 1 412 ? 9.732 -45.015 -35.092 1.00 50.72 412 HIS A C 1
ATOM 3317 O O . HIS A 1 412 ? 10.316 -45.297 -36.134 1.00 50.72 412 HIS A O 1
ATOM 3323 N N . GLN A 1 413 ? 10.300 -45.177 -33.890 1.00 49.03 413 GLN A N 1
ATOM 3324 C CA . GLN A 1 413 ? 11.663 -45.702 -33.740 1.00 49.03 413 GLN A CA 1
ATOM 3325 C C . GLN A 1 413 ? 11.789 -47.172 -34.168 1.00 49.03 413 GLN A C 1
ATOM 3327 O O . GLN A 1 413 ? 12.757 -47.519 -34.845 1.00 49.03 413 GLN A O 1
ATOM 3332 N N . HIS A 1 414 ? 10.799 -48.021 -33.867 1.00 47.56 414 HIS A N 1
ATOM 3333 C CA . HIS A 1 414 ? 10.809 -49.414 -34.333 1.00 47.56 414 HIS A CA 1
ATOM 3334 C C . HIS A 1 414 ? 10.683 -49.537 -35.861 1.00 47.56 414 HIS A C 1
ATOM 3336 O O . HIS A 1 414 ? 11.381 -50.354 -36.460 1.00 47.56 414 HIS A O 1
ATOM 3342 N N . HIS A 1 415 ? 9.873 -48.695 -36.515 1.00 49.53 415 HIS A N 1
ATOM 3343 C CA . HIS A 1 415 ? 9.794 -48.682 -37.981 1.00 49.53 415 HIS A CA 1
ATOM 3344 C C . HIS A 1 415 ? 11.063 -48.139 -38.655 1.00 49.53 415 HIS A C 1
ATOM 3346 O O . HIS A 1 415 ? 11.424 -48.610 -39.732 1.00 49.53 415 HIS A O 1
ATOM 3352 N N . GLN A 1 416 ? 11.777 -47.201 -38.025 1.00 49.00 416 GLN A N 1
ATOM 3353 C CA . GLN A 1 416 ? 13.048 -46.699 -38.556 1.00 49.00 416 GLN A CA 1
ATOM 3354 C C . GLN A 1 416 ? 14.191 -47.717 -38.425 1.00 49.00 416 GLN A C 1
ATOM 3356 O O . GLN A 1 416 ? 14.996 -47.830 -39.345 1.00 49.00 416 GLN A O 1
ATOM 3361 N N . GLN A 1 417 ? 14.237 -48.500 -37.340 1.00 47.94 417 GLN A N 1
ATOM 3362 C CA . GLN A 1 417 ? 15.238 -49.564 -37.175 1.00 47.94 417 GLN A CA 1
ATOM 3363 C C . GLN A 1 417 ? 15.004 -50.774 -38.093 1.00 47.94 417 GLN A C 1
ATOM 3365 O O . GLN A 1 417 ? 15.966 -51.412 -38.511 1.00 47.94 417 GLN A O 1
ATOM 3370 N N . GLN A 1 418 ? 13.756 -51.089 -38.456 1.00 48.62 418 GLN A N 1
ATOM 3371 C CA . GLN A 1 418 ? 13.484 -52.166 -39.420 1.00 48.62 418 GLN A CA 1
ATOM 3372 C C . GLN A 1 418 ? 13.899 -51.808 -40.855 1.00 48.62 418 GLN A C 1
ATOM 3374 O O . GLN A 1 418 ? 14.325 -52.689 -41.597 1.00 48.62 418 GLN A O 1
ATOM 3379 N N . HIS A 1 419 ? 13.840 -50.530 -41.242 1.00 47.28 419 HIS A N 1
ATOM 3380 C CA . HIS A 1 419 ? 14.262 -50.092 -42.577 1.00 47.28 419 HIS A CA 1
ATOM 3381 C C . HIS A 1 419 ? 15.783 -49.955 -42.746 1.00 47.28 419 HIS A C 1
ATOM 3383 O O . HIS A 1 419 ? 16.262 -49.989 -43.876 1.00 47.28 419 HIS A O 1
ATOM 3389 N N . SER A 1 420 ? 16.556 -49.857 -41.661 1.00 45.09 420 SER A N 1
ATOM 3390 C CA . SER A 1 420 ? 18.025 -49.778 -41.719 1.00 45.09 420 SER A CA 1
ATOM 3391 C C . SER A 1 420 ? 18.736 -51.132 -41.858 1.00 45.09 420 SER A C 1
ATOM 3393 O O . SER A 1 420 ? 19.959 -51.158 -41.915 1.00 45.09 420 SER A O 1
ATOM 3395 N N . HIS A 1 421 ? 18.003 -52.250 -41.905 1.00 45.59 421 HIS A N 1
ATOM 3396 C CA . HIS A 1 421 ? 18.569 -53.598 -42.068 1.00 45.59 421 HIS A CA 1
ATOM 3397 C C . HIS A 1 421 ? 18.319 -54.226 -43.456 1.00 45.59 421 HIS A C 1
ATOM 3399 O O . HIS A 1 421 ? 18.632 -55.398 -43.646 1.00 45.59 421 HIS A O 1
ATOM 3405 N N . ILE A 1 422 ? 17.765 -53.477 -44.422 1.00 49.94 422 ILE A N 1
ATOM 3406 C CA . ILE A 1 422 ? 17.482 -53.956 -45.797 1.00 49.94 422 ILE A CA 1
ATOM 3407 C C . ILE A 1 422 ? 18.182 -53.073 -46.858 1.00 49.94 422 ILE A C 1
ATOM 3409 O O . ILE A 1 422 ? 17.705 -52.927 -47.977 1.00 49.94 422 ILE A O 1
ATOM 3413 N N . LEU A 1 423 ? 19.326 -52.471 -46.534 1.00 38.97 423 LEU A N 1
ATOM 3414 C CA . LEU A 1 423 ? 20.163 -51.764 -47.512 1.00 38.97 423 LEU A CA 1
ATOM 3415 C C . LEU A 1 423 ? 21.609 -52.234 -47.437 1.00 38.97 423 LEU A C 1
ATOM 3417 O O . LEU A 1 423 ? 22.132 -52.297 -46.300 1.00 38.97 423 LEU A O 1
#

Mean predicted aligned error: 12.63 Å

Radius of gyration: 28.33 Å; Cα contacts (8 Å, |Δi|>4): 225; chains: 1; bounding box: 74×85×82 Å

pLDDT: mean 75.96, std 20.76, range [26.58, 96.81]

Solvent-accessible surface area (backbone atoms only — not comparable to full-atom values): 24838 Å² total; per-residue (Å²): 146,88,86,84,77,88,86,67,83,60,63,67,51,27,56,53,36,52,54,50,43,52,53,48,48,54,53,50,55,50,51,51,52,52,52,50,53,48,52,30,56,77,68,69,57,65,68,75,79,87,84,73,87,77,88,81,84,88,82,93,75,87,91,78,80,94,65,89,74,75,84,76,81,80,82,74,92,51,101,76,56,85,75,49,70,64,60,53,52,53,50,53,51,52,40,52,52,49,49,49,54,39,48,52,52,47,52,52,42,53,52,51,50,47,53,50,51,57,48,61,73,74,47,94,62,57,73,67,58,49,54,52,59,72,46,45,55,51,48,51,48,45,54,49,47,58,51,48,45,52,50,49,53,53,50,45,65,72,65,41,91,71,83,71,65,98,84,72,77,59,100,80,70,64,89,44,50,72,47,47,53,54,39,47,50,49,54,74,40,46,63,49,50,45,34,42,65,74,69,58,37,58,66,60,38,39,52,48,50,51,47,37,46,51,45,52,37,48,52,50,55,48,50,60,59,45,51,63,51,54,49,64,68,65,51,71,83,71,81,79,82,58,86,83,56,55,74,65,59,55,50,51,54,56,46,67,73,30,52,80,63,84,54,64,67,63,54,50,49,57,51,48,54,45,51,48,50,35,59,59,33,31,41,78,32,61,64,45,49,58,47,39,48,54,35,51,53,51,46,52,55,41,49,52,47,34,57,75,70,55,29,23,82,66,79,92,69,87,65,70,64,56,65,54,58,55,50,51,51,53,54,51,50,50,58,48,24,54,55,52,43,49,50,52,48,59,64,31,67,67,52,48,62,77,46,69,88,53,54,75,68,57,49,52,51,52,52,52,50,52,49,50,50,55,52,49,50,45,52,49,51,54,50,52,51,52,51,51,53,50,55,52,47,55,62,70,64,50,67,81,79,65,52,70,59,57,55,50,53,54,52,51,52,54,56,54,58,62,62,69,74,79,118

Sequence (423 aa):
MFLSFYPLRLGNNLVFFTLSSVVWSELFLQGWGENSKALQRDWGTVVTHLSRSHSSIAAAVPRVAQGTAPPQPQIDAHPFGKMSLRRLQHSVAFLTCTLCLSSILILMYLHLDGLVGDFLLREELSFLFHNILVYLPKIALTVAMAGMDCVAFQLSQGLSPDPEPPGQQSPRQQPLLPEVILSCLFNHFSVHFYRALILKDLAMVRFHLSVQLATHLGIKLLSATLFPRLRRMRTPLGRAHQEHQSPVLRQIIEQSNRPPCDTQTWSYLELLISYCHVMFFSGIYPQCALWCLLTIIAKSCMDLWHLCSGARRPFPRTSPGGNFLWQRVFCGFEALAVLLNSLLLWSSLEFRLLFLSYTGWEMFRAFLLLQLSLLSLRGAVTFLLLYLAWFVGRKAEQPETRQPHLHRLHRHQHHQQQHSHIL